Protein AF-A0A078AYP8-F1 (afdb_monomer_lite)

Sequence (650 aa):
MKQANFILLVSTSIYLVSSINSALGNQDVRGWGDVDPYAPDAWDWTTQPNIISPVRSDGLSQNINGWASIVVSAIESHYALKYGKQRQLSVQQLLDCTQVQEESINPWTGYTTILMAGGIADSKSYPATESKSKCYYNLSIPSVNLQGDGYQWMPQNETKLKSVVYNQGPVVVAMAASKDFFSYTGGIFNTTTCNGVVPTIALLLVGYGEENGVPYWIAQSALGENWGEKGYARILRDQSLCLIDHVPTIPYIILDPELEYPRPYQYMWVAIETEARCIDGSFATIYFSQGYGDGLTKAITFFEGGGWCYGRNQTEVKECLYERSSTDLGSSNNYPQTNYLNRTFFEEPEQDLLFSNWNRFFINYCDGAGHQGYKKDPIVHKDKSLYLRGELNTKAHLDFILSKLPPEIMTDFVLSGCSAGGLASLMWTDYFKDKILTRNPKVKYTAMPDSGFFVDYKSVLTNDNDYKIKMDQLYLISNAETNLPNSNCLNNVKPEDKNTCFFAENAINYIKSDVLVLQSGYDVWQISNILGISCLDSEYGTLIYACNNTQIKQIQDFREYTVKILRDKATKLSNIAVWSPSCPYHCYYVKNTQDLQAVQVPMNSGNNVALAFIKVRAGQRDSYNWQWIDNVQWPQNTACAFYLQECPIS

InterPro domains:
  IPR000668 Peptidase C1A, papain C-terminal [PF00112] (40-250)
  IPR000668 Peptidase C1A, papain C-terminal [SM00645] (39-252)
  IPR004963 Pectinacetylesterase/NOTUM [PF03283] (271-640)
  IPR004963 Pectinacetylesterase/NOTUM [PTHR21562] (267-640)
  IPR038765 Papain-like cysteine peptidase superfamily [SSF54001] (36-251)
  IPR039417 Papain-like cysteine endopeptidase [cd02248] (40-251)

Structure (mmCIF, N/CA/C/O backbone):
data_AF-A0A078AYP8-F1
#
_entry.id   AF-A0A078AYP8-F1
#
loop_
_atom_site.group_PDB
_atom_site.id
_atom_site.type_symbol
_atom_site.label_atom_id
_atom_site.label_alt_id
_atom_site.label_comp_id
_atom_site.label_asym_id
_atom_site.label_entity_id
_atom_site.label_seq_id
_atom_site.pdbx_PDB_ins_code
_atom_site.Cartn_x
_atom_site.Cartn_y
_atom_site.Cartn_z
_atom_site.occupancy
_atom_site.B_iso_or_equiv
_atom_site.auth_seq_id
_atom_site.auth_comp_id
_atom_site.auth_asym_id
_atom_site.auth_atom_id
_atom_site.pdbx_PDB_model_num
ATOM 1 N N . MET A 1 1 ? -9.492 -40.080 8.989 1.00 32.31 1 MET A N 1
ATOM 2 C CA . MET A 1 1 ? -8.556 -40.327 10.115 1.00 32.31 1 MET A CA 1
ATOM 3 C C . MET A 1 1 ? -7.378 -39.344 10.213 1.00 32.31 1 MET A C 1
ATOM 5 O O . MET A 1 1 ? -6.841 -39.228 11.300 1.00 32.31 1 MET A O 1
ATOM 9 N N . LYS A 1 2 ? -6.994 -38.584 9.167 1.00 26.34 2 LYS A N 1
ATOM 10 C CA . LYS A 1 2 ? -5.905 -37.577 9.259 1.00 26.34 2 LYS A CA 1
ATOM 11 C C . LYS A 1 2 ? -6.321 -36.164 9.734 1.00 26.34 2 LYS A C 1
ATOM 13 O O . LYS A 1 2 ? -5.447 -35.406 10.123 1.00 26.34 2 LYS A O 1
ATOM 18 N N . GLN A 1 3 ? -7.617 -35.827 9.774 1.00 26.23 3 GLN A N 1
ATOM 19 C CA . GLN A 1 3 ? -8.116 -34.534 10.296 1.00 26.23 3 GLN A CA 1
ATOM 20 C C . GLN A 1 3 ? -8.283 -34.496 11.828 1.00 26.23 3 GLN A C 1
ATOM 22 O O . GLN A 1 3 ? -8.087 -33.449 12.430 1.00 26.23 3 GLN A O 1
ATOM 27 N N . ALA A 1 4 ? -8.555 -35.632 12.483 1.00 26.38 4 ALA A N 1
ATOM 28 C CA . ALA A 1 4 ? -8.736 -35.681 13.941 1.00 26.38 4 ALA A CA 1
ATOM 29 C C . ALA A 1 4 ? -7.418 -35.498 14.727 1.00 26.38 4 ALA A C 1
ATOM 31 O O . ALA A 1 4 ? -7.423 -34.945 15.822 1.00 26.38 4 ALA A O 1
ATOM 32 N N . ASN A 1 5 ? -6.277 -35.889 14.147 1.00 26.12 5 ASN A N 1
ATOM 33 C CA . ASN A 1 5 ? -4.966 -35.730 14.788 1.00 26.12 5 ASN A CA 1
ATOM 34 C C . ASN A 1 5 ? -4.392 -34.307 14.669 1.00 26.12 5 ASN A C 1
ATOM 36 O O . ASN A 1 5 ? -3.517 -33.955 15.451 1.00 26.12 5 ASN A O 1
ATOM 40 N N . PHE A 1 6 ? -4.882 -33.479 13.737 1.00 28.89 6 PHE A N 1
ATOM 41 C CA . PHE A 1 6 ? -4.438 -32.085 13.600 1.00 28.89 6 PHE A CA 1
ATOM 42 C C . PHE A 1 6 ? -5.090 -31.179 14.660 1.00 28.89 6 PHE A C 1
ATOM 44 O O . PHE A 1 6 ? -4.446 -30.276 15.179 1.00 28.89 6 PHE A O 1
ATOM 51 N N . ILE A 1 7 ? -6.328 -31.486 15.064 1.00 31.36 7 ILE A N 1
ATOM 52 C CA . ILE A 1 7 ? -7.061 -30.758 16.116 1.00 31.36 7 ILE A CA 1
ATOM 53 C C . ILE A 1 7 ? -6.445 -31.016 17.502 1.00 31.36 7 ILE A C 1
ATOM 55 O O . ILE A 1 7 ? -6.303 -30.090 18.299 1.00 31.36 7 ILE A O 1
ATOM 59 N N . LEU A 1 8 ? -5.989 -32.247 17.771 1.00 26.23 8 LEU A N 1
ATOM 60 C CA . LEU A 1 8 ? -5.319 -32.567 19.035 1.00 26.23 8 LEU A CA 1
ATOM 61 C C . LEU A 1 8 ? -3.957 -31.861 19.166 1.00 26.23 8 LEU A C 1
ATOM 63 O O . LEU A 1 8 ? -3.653 -31.332 20.231 1.00 26.23 8 LEU A O 1
ATOM 67 N N . LEU A 1 9 ? -3.176 -31.787 18.080 1.00 27.67 9 LEU A N 1
ATOM 68 C CA . LEU A 1 9 ? -1.857 -31.139 18.072 1.00 27.67 9 LEU A CA 1
ATOM 69 C C . LEU A 1 9 ? -1.940 -29.626 18.339 1.00 27.67 9 LEU A C 1
ATOM 71 O O . LEU A 1 9 ? -1.147 -29.117 19.129 1.00 27.67 9 LEU A O 1
ATOM 75 N N . VAL A 1 10 ? -2.939 -28.928 17.783 1.00 34.06 10 VAL A N 1
ATOM 76 C CA . VAL A 1 10 ? -3.148 -27.484 18.016 1.00 34.06 10 VAL A CA 1
ATOM 77 C C . VAL A 1 10 ? -3.572 -27.203 19.465 1.00 34.06 10 VAL A C 1
ATOM 79 O O . VAL A 1 10 ? -3.072 -26.262 20.076 1.00 34.06 10 VAL A O 1
ATOM 82 N N . SER A 1 11 ? -4.402 -28.063 20.070 1.00 31.20 11 SER A N 1
ATOM 83 C CA . SER A 1 11 ? -4.814 -27.913 21.477 1.00 31.20 11 SER A CA 1
ATOM 84 C C . SER A 1 11 ? -3.660 -28.100 22.476 1.00 31.20 11 SER A C 1
ATOM 86 O O . SER A 1 11 ? -3.572 -27.377 23.468 1.00 31.20 11 SER A O 1
ATOM 88 N N . THR A 1 12 ? -2.714 -29.003 22.192 1.00 28.25 12 THR A N 1
ATOM 89 C CA . THR A 1 12 ? -1.515 -29.203 23.024 1.00 28.25 12 THR A CA 1
ATOM 90 C C . THR A 1 12 ? -0.461 -28.109 22.843 1.00 28.25 12 THR A C 1
ATOM 92 O O . THR A 1 12 ? 0.257 -27.795 23.791 1.00 28.25 12 THR A O 1
ATOM 95 N N . SER A 1 13 ? -0.385 -27.478 21.666 1.00 31.30 13 SER A N 1
ATOM 96 C CA . SER A 1 13 ? 0.517 -26.344 21.424 1.00 31.30 13 SER A CA 1
ATOM 97 C C . SER A 1 13 ? 0.086 -25.078 22.172 1.00 31.30 13 SER A C 1
ATOM 99 O O . SER A 1 13 ? 0.947 -24.325 22.612 1.00 31.30 13 SER A O 1
ATOM 101 N N . ILE A 1 14 ? -1.216 -24.874 22.398 1.00 39.00 14 ILE A N 1
ATOM 102 C CA . ILE A 1 14 ? -1.750 -23.724 23.152 1.00 39.00 14 ILE A CA 1
ATOM 103 C C . ILE A 1 14 ? -1.365 -23.804 24.641 1.00 39.00 14 ILE A C 1
ATOM 105 O O . ILE A 1 14 ? -0.933 -22.803 25.212 1.00 39.00 14 ILE A O 1
ATOM 109 N N . TYR A 1 15 ? -1.407 -25.000 25.241 1.00 30.77 15 TYR A N 1
ATOM 110 C CA . TYR A 1 15 ? -0.916 -25.225 26.610 1.00 30.77 15 TYR A CA 1
ATOM 111 C C . TYR A 1 15 ? 0.609 -25.076 26.733 1.00 30.77 15 TYR A C 1
ATOM 113 O O . TYR A 1 15 ? 1.112 -24.658 27.777 1.00 30.77 15 TYR A O 1
ATOM 121 N N . LEU A 1 16 ? 1.364 -25.385 25.671 1.00 28.83 16 LEU A N 1
ATOM 122 C CA . LEU A 1 16 ? 2.811 -25.171 25.663 1.00 28.83 16 LEU A CA 1
ATOM 123 C C . LEU A 1 16 ? 3.174 -23.688 25.513 1.00 28.83 16 LEU A C 1
ATOM 125 O O . LEU A 1 16 ? 4.051 -23.224 26.234 1.00 28.83 16 LEU A O 1
ATOM 129 N N . VAL A 1 17 ? 2.486 -22.916 24.666 1.00 33.25 17 VAL A N 1
ATOM 130 C CA . VAL A 1 17 ? 2.749 -21.472 24.505 1.00 33.25 17 VAL A CA 1
ATOM 131 C C . VAL A 1 17 ? 2.374 -20.685 25.768 1.00 33.25 17 VAL A C 1
ATOM 133 O O . VAL A 1 17 ? 3.133 -19.805 26.173 1.00 33.25 17 VAL A O 1
ATOM 136 N N . SER A 1 18 ? 1.291 -21.053 26.467 1.00 34.09 18 SER A N 1
ATOM 137 C CA . SER A 1 18 ? 0.962 -20.452 27.771 1.00 34.09 18 SER A CA 1
ATOM 138 C C . SER A 1 18 ? 2.021 -20.766 28.837 1.00 34.09 18 SER A C 1
ATOM 140 O O . SER A 1 18 ? 2.341 -19.911 29.660 1.00 34.09 18 SER A O 1
ATOM 142 N N . SER A 1 19 ? 2.622 -21.963 28.796 1.00 29.19 19 SER A N 1
ATOM 143 C CA . SER A 1 19 ? 3.709 -22.340 29.709 1.00 29.19 19 SER A CA 1
ATOM 144 C C . SER A 1 19 ? 5.060 -21.695 29.355 1.00 29.19 19 SER A C 1
ATOM 146 O O . SER A 1 19 ? 5.810 -21.322 30.256 1.00 29.19 19 SER A O 1
ATOM 148 N N . ILE A 1 20 ? 5.357 -21.468 28.070 1.00 31.02 20 ILE A N 1
ATOM 149 C CA . ILE A 1 20 ? 6.609 -20.836 27.618 1.00 31.02 20 ILE A CA 1
ATOM 150 C C . ILE A 1 20 ? 6.594 -19.323 27.882 1.00 31.02 20 ILE A C 1
ATOM 152 O O . ILE A 1 20 ? 7.597 -18.789 28.351 1.00 31.02 20 ILE A O 1
ATOM 156 N N . ASN A 1 21 ? 5.453 -18.645 27.704 1.00 34.25 21 ASN A N 1
ATOM 157 C CA . ASN A 1 21 ? 5.312 -17.228 28.070 1.00 34.25 21 ASN A CA 1
ATOM 158 C C . ASN A 1 21 ? 5.378 -16.989 29.587 1.00 34.25 21 ASN A C 1
ATOM 160 O O . ASN A 1 21 ? 5.746 -15.902 30.014 1.00 34.25 21 ASN A O 1
ATOM 164 N N . SER A 1 22 ? 5.083 -18.004 30.408 1.00 34.12 22 SER A N 1
ATOM 165 C CA . SER A 1 22 ? 5.306 -17.933 31.860 1.00 34.12 22 SER A CA 1
ATOM 166 C C . SER A 1 22 ? 6.770 -18.173 32.271 1.00 34.12 22 SER A C 1
ATOM 168 O O . SER A 1 22 ? 7.177 -17.765 33.356 1.00 34.12 22 SER A O 1
ATOM 170 N N . ALA A 1 23 ? 7.569 -18.820 31.410 1.00 29.50 23 ALA A N 1
ATOM 171 C CA . ALA A 1 23 ? 8.955 -19.208 31.690 1.00 29.50 23 ALA A CA 1
ATOM 172 C C . ALA A 1 23 ? 10.002 -18.226 31.128 1.00 29.50 23 ALA A C 1
ATOM 174 O O . ALA A 1 23 ? 11.132 -18.184 31.617 1.00 29.50 23 ALA A O 1
ATOM 175 N N . LEU A 1 24 ? 9.642 -17.420 30.128 1.00 28.56 24 LEU A N 1
ATOM 176 C CA . LEU A 1 24 ? 10.468 -16.334 29.606 1.00 28.56 24 LEU A CA 1
ATOM 177 C C . LEU A 1 24 ? 9.939 -15.019 30.174 1.00 28.56 24 LEU A C 1
ATOM 179 O O . LEU A 1 24 ? 8.964 -14.472 29.671 1.00 28.56 24 LEU A O 1
ATOM 183 N N . GLY A 1 25 ? 10.567 -14.541 31.250 1.00 34.44 25 GLY A N 1
ATOM 184 C CA . GLY A 1 25 ? 10.241 -13.269 31.890 1.00 34.44 25 GLY A CA 1
ATOM 185 C C . GLY A 1 25 ? 10.378 -12.093 30.924 1.00 34.44 25 GLY A C 1
ATOM 186 O O . GLY A 1 25 ? 11.434 -11.467 30.849 1.00 34.44 25 GLY A O 1
ATOM 187 N N . ASN A 1 26 ? 9.303 -11.787 30.202 1.00 32.91 26 ASN A N 1
ATOM 188 C CA . ASN A 1 26 ? 9.126 -10.512 29.534 1.00 32.91 26 ASN A CA 1
ATOM 189 C C . ASN A 1 26 ? 8.714 -9.492 30.587 1.00 32.91 26 ASN A C 1
ATOM 191 O O . ASN A 1 26 ? 7.783 -9.708 31.359 1.00 32.91 26 ASN A O 1
ATOM 195 N N . GLN A 1 27 ? 9.463 -8.397 30.634 1.00 30.23 27 GLN A N 1
ATOM 196 C CA . GLN A 1 27 ? 9.233 -7.310 31.564 1.00 30.23 27 GLN A CA 1
ATOM 197 C C . GLN A 1 27 ? 7.821 -6.743 31.388 1.00 30.23 27 GLN A C 1
ATOM 199 O O . GLN A 1 27 ? 7.477 -6.249 30.316 1.00 30.23 27 GLN A O 1
ATOM 204 N N . ASP A 1 28 ? 7.042 -6.798 32.470 1.00 38.78 28 ASP A N 1
ATOM 205 C CA . ASP A 1 28 ? 5.839 -6.002 32.701 1.00 38.78 28 ASP A CA 1
ATOM 206 C C . ASP A 1 28 ? 6.160 -4.519 32.470 1.00 38.78 28 ASP A C 1
ATOM 208 O O . ASP A 1 28 ? 6.720 -3.825 33.327 1.00 38.78 28 ASP A O 1
ATOM 212 N N . VAL A 1 29 ? 5.826 -4.003 31.289 1.00 32.56 29 VAL A N 1
ATOM 213 C CA . VAL A 1 29 ? 5.880 -2.566 31.025 1.00 32.56 29 VAL A CA 1
ATOM 214 C C . VAL A 1 29 ? 4.631 -1.939 31.660 1.00 32.56 29 VAL A C 1
ATOM 216 O O . VAL A 1 29 ? 3.584 -1.789 31.034 1.00 32.56 29 VAL A O 1
ATOM 219 N N . ARG A 1 30 ? 4.801 -1.552 32.936 1.00 37.91 30 ARG A N 1
ATOM 220 C CA . ARG A 1 30 ? 3.815 -1.073 33.938 1.00 37.91 30 ARG A CA 1
ATOM 221 C C . ARG A 1 30 ? 2.976 -2.212 34.543 1.00 37.91 30 ARG A C 1
ATOM 223 O O . ARG A 1 30 ? 2.758 -3.229 33.909 1.00 37.91 30 ARG A O 1
ATOM 230 N N . GLY A 1 31 ? 2.548 -2.071 35.798 1.00 45.31 31 GLY A N 1
ATOM 231 C CA . GLY A 1 31 ? 1.838 -3.110 36.560 1.00 45.31 31 GLY A CA 1
ATOM 232 C C . GLY A 1 31 ? 0.342 -3.168 36.246 1.00 45.31 31 GLY A C 1
ATOM 233 O O . GLY A 1 31 ? -0.463 -2.599 36.974 1.00 45.31 31 GLY A O 1
ATOM 234 N N . TRP A 1 32 ? -0.037 -3.843 35.157 1.00 52.38 32 TRP A N 1
ATOM 235 C CA . TRP A 1 32 ? -1.445 -4.013 34.743 1.00 52.38 32 TRP A CA 1
ATOM 236 C C . TRP A 1 32 ? -2.113 -5.234 35.401 1.00 52.38 32 TRP A C 1
ATOM 238 O O . TRP A 1 32 ? -3.316 -5.433 35.254 1.00 52.38 32 TRP A O 1
ATOM 248 N N . GLY A 1 33 ? -1.340 -6.058 36.118 1.00 52.47 33 GLY A N 1
ATOM 249 C CA . GLY A 1 33 ? -1.786 -7.324 36.701 1.00 52.47 33 GLY A CA 1
ATOM 250 C C . GLY A 1 33 ? -1.740 -7.391 38.225 1.00 52.47 33 GLY A C 1
ATOM 251 O O . GLY A 1 33 ? -1.912 -8.483 38.770 1.00 52.47 33 GLY A O 1
ATOM 252 N N . ASP A 1 34 ? -1.489 -6.282 38.917 1.00 65.38 34 ASP A N 1
ATOM 253 C CA . ASP A 1 34 ? -1.462 -6.251 40.379 1.00 65.38 34 ASP A CA 1
ATOM 254 C C . ASP A 1 34 ? -2.811 -5.837 40.959 1.00 65.38 34 ASP A C 1
ATOM 256 O O . ASP A 1 34 ? -3.596 -5.120 40.338 1.00 65.38 34 ASP A O 1
ATOM 260 N N . VAL A 1 35 ? -3.093 -6.335 42.164 1.00 74.69 35 VAL A N 1
ATOM 261 C CA . VAL A 1 35 ? -4.285 -5.935 42.911 1.00 74.69 35 VAL A CA 1
ATOM 262 C C . VAL A 1 35 ? -4.126 -4.466 43.276 1.00 74.69 35 VAL A C 1
ATOM 264 O O . VAL A 1 35 ? -3.195 -4.104 43.994 1.00 74.69 35 VAL A O 1
ATOM 267 N N . ASP A 1 36 ? -5.037 -3.634 42.788 1.00 78.12 36 ASP A N 1
ATOM 268 C CA . ASP A 1 36 ? -5.089 -2.223 43.144 1.00 78.12 36 ASP A CA 1
ATOM 269 C C . ASP A 1 36 ? -5.790 -2.060 44.504 1.00 78.12 36 ASP A C 1
ATOM 271 O O . ASP A 1 36 ? -7.003 -2.289 44.589 1.00 78.12 36 ASP A O 1
ATOM 275 N N . PRO A 1 37 ? -5.069 -1.657 45.570 1.00 74.88 37 PRO A N 1
ATOM 276 C CA . PRO A 1 37 ? -5.668 -1.441 46.883 1.00 74.88 37 PRO A CA 1
ATOM 277 C C . PRO A 1 37 ? -6.627 -0.239 46.917 1.00 74.88 37 PRO A C 1
ATOM 279 O O . PRO A 1 37 ? -7.330 -0.064 47.909 1.00 74.88 37 PRO A O 1
ATOM 282 N N . TYR A 1 38 ? -6.655 0.592 45.870 1.00 82.56 38 TYR A N 1
ATOM 283 C CA . TYR A 1 38 ? -7.523 1.763 45.752 1.00 82.56 38 TYR A CA 1
ATOM 284 C C . TYR A 1 38 ? -8.796 1.508 44.936 1.00 82.56 38 TYR A C 1
ATOM 286 O O . TYR A 1 38 ? -9.652 2.393 44.870 1.00 82.56 38 TYR A O 1
ATOM 294 N N . ALA A 1 39 ? -8.958 0.322 44.337 1.00 86.94 39 ALA A N 1
ATOM 295 C CA . ALA A 1 39 ? -10.199 -0.029 43.655 1.00 86.94 39 ALA A CA 1
ATOM 296 C C . ALA A 1 39 ? -11.356 -0.092 44.678 1.00 86.94 39 ALA A C 1
ATOM 298 O O . ALA A 1 39 ? -11.247 -0.823 45.668 1.00 86.94 39 ALA A O 1
ATOM 299 N N . PRO A 1 40 ? -12.473 0.630 44.464 1.00 93.44 40 PRO A N 1
ATOM 300 C CA . PRO A 1 40 ? -13.572 0.688 45.426 1.00 93.44 40 PRO A CA 1
ATOM 301 C C . PRO A 1 40 ? -14.247 -0.678 45.602 1.00 93.44 40 PRO A C 1
ATOM 303 O O . PRO A 1 40 ? -14.052 -1.597 44.801 1.00 93.44 40 PRO A O 1
ATOM 306 N N . ASP A 1 41 ? -15.076 -0.822 46.637 1.00 91.31 41 ASP A N 1
ATOM 307 C CA . ASP A 1 41 ? -15.835 -2.056 46.898 1.00 91.31 41 ASP A CA 1
ATOM 308 C C . ASP A 1 41 ? -16.924 -2.319 45.851 1.00 91.31 41 ASP A C 1
ATOM 310 O O . ASP A 1 41 ? -17.199 -3.472 45.520 1.00 91.31 41 ASP A O 1
ATOM 314 N N . ALA A 1 42 ? -17.469 -1.256 45.256 1.00 96.12 42 ALA A N 1
ATOM 315 C CA . ALA A 1 42 ? -18.393 -1.320 44.133 1.00 96.12 42 ALA A CA 1
ATOM 316 C C . ALA A 1 42 ? -18.022 -0.286 43.066 1.00 96.12 42 ALA A C 1
ATOM 318 O O . ALA A 1 42 ? -17.606 0.831 43.382 1.00 96.12 42 ALA A O 1
ATOM 319 N N . TRP A 1 43 ? -18.198 -0.659 41.804 1.00 97.38 43 TRP A N 1
ATOM 320 C CA . TRP A 1 43 ? -18.008 0.215 40.654 1.00 97.38 43 TRP A CA 1
ATOM 321 C C . TRP A 1 43 ? -18.974 -0.175 39.542 1.00 97.38 43 TRP A C 1
ATOM 323 O O . TRP A 1 43 ? -19.174 -1.360 39.289 1.00 97.38 43 TRP A O 1
ATOM 333 N N . ASP A 1 44 ? -19.553 0.812 38.864 1.00 97.31 44 ASP A N 1
ATOM 334 C CA . ASP A 1 44 ? -20.512 0.583 37.786 1.00 97.31 44 ASP A CA 1
ATOM 335 C C . ASP A 1 44 ? -20.319 1.612 36.668 1.00 97.31 44 ASP A C 1
ATOM 337 O O . ASP A 1 44 ? -20.703 2.780 36.795 1.00 97.31 44 ASP A O 1
ATOM 341 N N . TRP A 1 45 ? -19.742 1.172 35.547 1.00 96.81 45 TRP A N 1
ATOM 342 C CA . TRP A 1 45 ? -19.532 2.013 34.370 1.00 96.81 45 TRP A CA 1
ATOM 343 C C . TRP A 1 45 ? -20.837 2.480 33.722 1.00 96.81 45 TRP A C 1
ATOM 345 O O . TRP A 1 45 ? -20.821 3.491 33.024 1.00 96.81 45 TRP A O 1
ATOM 355 N N . THR A 1 46 ? -21.970 1.812 33.962 1.00 94.56 46 THR A N 1
ATOM 356 C CA . THR A 1 46 ? -23.272 2.237 33.419 1.00 94.56 46 THR A CA 1
ATOM 357 C C . THR A 1 46 ? -23.768 3.541 34.050 1.00 94.56 46 THR A C 1
ATOM 359 O O . THR A 1 46 ? -24.574 4.253 33.452 1.00 94.56 46 THR A O 1
ATOM 362 N N . THR A 1 47 ? -23.243 3.900 35.228 1.00 94.62 47 THR A N 1
ATOM 363 C CA . THR A 1 47 ? -23.521 5.186 35.889 1.00 94.62 47 THR A CA 1
ATOM 364 C C . THR A 1 47 ? -22.724 6.346 35.294 1.00 94.62 47 THR A C 1
ATOM 366 O O . THR A 1 47 ? -23.069 7.508 35.517 1.00 94.62 47 THR A O 1
ATOM 369 N N . GLN A 1 48 ? -21.670 6.048 34.528 1.00 91.88 48 GLN A N 1
ATOM 370 C CA . GLN A 1 48 ? -20.841 7.056 33.885 1.00 91.88 48 GLN A CA 1
ATOM 371 C C . GLN A 1 48 ? -21.462 7.462 32.543 1.00 91.88 48 GLN A C 1
ATOM 373 O O . GLN A 1 48 ? -21.766 6.603 31.708 1.00 91.88 48 GLN A O 1
ATOM 378 N N . PRO A 1 49 ? -21.659 8.767 32.294 1.00 88.44 49 PRO A N 1
ATOM 379 C CA . PRO A 1 49 ? -22.306 9.220 31.075 1.00 88.44 49 PRO A CA 1
ATOM 380 C C . PRO A 1 49 ? -21.456 8.881 29.847 1.00 88.44 49 PRO A C 1
ATOM 382 O O . PRO A 1 49 ? -20.263 9.169 29.805 1.00 88.44 49 PRO A O 1
ATOM 385 N N . ASN A 1 50 ? -22.105 8.337 28.817 1.00 87.44 50 ASN A N 1
ATOM 386 C CA . ASN A 1 50 ? -21.533 8.082 27.490 1.00 87.44 50 ASN A CA 1
ATOM 387 C C . ASN A 1 50 ? -20.365 7.076 27.435 1.00 87.44 50 ASN A C 1
ATOM 389 O O . ASN A 1 50 ? -19.664 7.054 26.426 1.00 87.44 50 ASN A O 1
ATOM 393 N N . ILE A 1 51 ? -20.157 6.249 28.469 1.00 93.75 51 ILE A N 1
ATOM 394 C CA . ILE A 1 51 ? -19.143 5.179 28.444 1.00 93.75 51 ILE A CA 1
ATOM 395 C C . ILE A 1 51 ? -19.734 3.883 27.893 1.00 93.75 51 ILE A C 1
ATOM 397 O O . ILE A 1 51 ? -19.286 3.390 26.865 1.00 93.75 51 ILE A O 1
ATOM 401 N N . ILE A 1 52 ? -20.762 3.338 28.545 1.00 94.06 52 ILE A N 1
ATOM 402 C CA . ILE A 1 52 ? -21.374 2.076 28.117 1.00 94.06 52 ILE A CA 1
ATOM 403 C C . ILE A 1 52 ? -22.376 2.331 26.992 1.00 94.06 52 ILE A C 1
ATOM 405 O O . ILE A 1 52 ? -23.294 3.145 27.117 1.00 94.06 52 ILE A O 1
ATOM 409 N N . SER A 1 53 ? -22.206 1.619 25.880 1.00 87.75 53 SER A N 1
ATOM 410 C CA . SER A 1 53 ? -23.171 1.625 24.782 1.00 87.75 53 SER A CA 1
ATOM 411 C C . SER A 1 53 ? -24.507 1.001 25.184 1.00 87.75 53 SER A C 1
ATOM 413 O O . SER A 1 53 ? -24.524 0.080 26.007 1.00 87.75 53 SER A O 1
ATOM 415 N N . PRO A 1 54 ? -25.628 1.451 24.583 1.00 87.19 54 PRO A N 1
ATOM 416 C CA . PRO A 1 54 ? -26.931 0.836 24.804 1.00 87.19 54 PRO A CA 1
ATOM 417 C C . PRO A 1 54 ? -26.885 -0.682 24.626 1.00 87.19 54 PRO A C 1
ATOM 419 O O . PRO A 1 54 ? -26.159 -1.195 23.767 1.00 87.19 54 PRO A O 1
ATOM 422 N N . VAL A 1 55 ? -27.677 -1.394 25.428 1.00 85.31 55 VAL A N 1
ATOM 423 C CA . VAL A 1 55 ? -27.795 -2.848 25.312 1.00 85.31 55 VAL A CA 1
ATOM 424 C C . VAL A 1 55 ? -28.311 -3.179 23.920 1.00 85.31 55 VAL A C 1
ATOM 426 O O . VAL A 1 55 ? -29.342 -2.686 23.466 1.00 85.31 55 VAL A O 1
ATOM 429 N N . ARG A 1 56 ? -27.577 -4.045 23.231 1.00 76.75 56 ARG A N 1
ATOM 430 C CA . ARG A 1 56 ? -27.948 -4.514 21.903 1.00 76.75 56 ARG A CA 1
ATOM 431 C C . ARG A 1 56 ? -28.876 -5.715 22.038 1.00 76.75 56 ARG A C 1
ATOM 433 O O . ARG A 1 56 ? -28.554 -6.670 22.736 1.00 76.75 56 ARG A O 1
ATOM 440 N N . SER A 1 57 ? -30.013 -5.667 21.349 1.00 62.97 57 SER A N 1
ATOM 441 C CA . SER A 1 57 ? -30.788 -6.856 20.990 1.00 62.97 57 SER A CA 1
ATOM 442 C C . SER A 1 57 ? -30.746 -6.966 19.475 1.00 62.97 57 SER A C 1
ATOM 444 O O . SER A 1 57 ? -31.607 -6.432 18.778 1.00 62.97 57 SER A O 1
ATOM 446 N N . ASP A 1 58 ? -29.695 -7.549 18.922 1.00 53.56 58 ASP A N 1
ATOM 447 C CA . ASP A 1 58 ? -29.519 -7.491 17.476 1.00 53.56 58 ASP A CA 1
ATOM 448 C C . ASP A 1 58 ? -30.555 -8.336 16.718 1.00 53.56 58 ASP A C 1
ATOM 450 O O . ASP A 1 58 ? -30.739 -8.126 15.528 1.00 53.56 58 ASP A O 1
ATOM 454 N N . GLY A 1 59 ? -31.313 -9.231 17.370 1.00 48.53 59 GLY A N 1
ATOM 455 C CA . GLY A 1 59 ? -32.367 -10.016 16.700 1.00 48.53 59 GLY A CA 1
ATOM 456 C C . GLY A 1 59 ? -31.834 -10.917 15.575 1.00 48.53 59 GLY A C 1
ATOM 457 O O . GLY A 1 59 ? -32.599 -11.616 14.911 1.00 48.53 59 GLY A O 1
ATOM 458 N N . LEU A 1 60 ? -30.514 -10.924 15.379 1.00 53.41 60 LEU A N 1
ATOM 459 C CA . LEU A 1 60 ? -29.800 -11.707 14.399 1.00 53.41 60 LEU A CA 1
ATOM 460 C C . LEU A 1 60 ? -29.655 -13.107 14.974 1.00 53.41 60 LEU A C 1
ATOM 462 O O . LEU A 1 60 ? -28.924 -13.342 15.936 1.00 53.41 60 LEU A O 1
ATOM 466 N N . SER A 1 61 ? -30.313 -14.065 14.330 1.00 53.62 61 SER A N 1
ATOM 467 C CA . SER A 1 61 ? -30.162 -15.497 14.614 1.00 53.62 61 SER A CA 1
ATOM 468 C C . SER A 1 61 ? -28.699 -15.976 14.594 1.00 53.62 61 SER A C 1
ATOM 470 O O . SER A 1 61 ? -28.394 -17.042 15.121 1.00 53.62 61 SER A O 1
ATOM 472 N N . GLN A 1 62 ? -27.791 -15.177 14.022 1.00 55.19 62 GLN A N 1
ATOM 473 C CA . GLN A 1 62 ? -26.372 -15.468 13.816 1.00 55.19 62 GLN A CA 1
ATOM 474 C C . GLN A 1 62 ? -25.446 -15.015 14.964 1.00 55.19 62 GLN A C 1
ATOM 476 O O . GLN A 1 62 ? -24.262 -15.338 14.932 1.00 55.19 62 GLN A O 1
ATOM 481 N N . ASN A 1 63 ? -25.952 -14.293 15.974 1.00 67.25 63 ASN A N 1
ATOM 482 C CA . ASN A 1 63 ? -25.154 -13.766 17.097 1.00 67.25 63 ASN A CA 1
ATOM 483 C C . ASN A 1 63 ? -25.847 -13.967 18.462 1.00 67.25 63 ASN A C 1
ATOM 485 O O . ASN A 1 63 ? -25.620 -13.227 19.414 1.00 67.25 63 ASN A O 1
ATOM 489 N N . ILE A 1 64 ? -26.688 -15.001 18.582 1.00 64.56 64 ILE A N 1
ATOM 490 C CA . ILE A 1 64 ? -27.465 -15.322 19.802 1.00 64.56 64 ILE A CA 1
ATOM 491 C C . ILE A 1 64 ? -26.573 -15.471 21.050 1.00 64.56 64 ILE A C 1
ATOM 493 O O . ILE A 1 64 ? -27.012 -15.258 22.177 1.00 64.56 64 ILE A O 1
ATOM 497 N N . ASN A 1 65 ? -25.311 -15.833 20.850 1.00 77.50 65 ASN A N 1
ATOM 498 C CA . ASN A 1 65 ? -24.320 -16.029 21.898 1.00 77.50 65 ASN A CA 1
ATOM 499 C C . ASN A 1 65 ? -23.444 -14.783 22.183 1.00 77.50 65 ASN A C 1
ATOM 501 O O . ASN A 1 65 ? -22.578 -14.828 23.056 1.00 77.50 65 ASN A O 1
ATOM 505 N N . GLY A 1 66 ? -23.681 -13.672 21.478 1.00 83.19 66 GLY A N 1
ATOM 506 C CA . GLY A 1 66 ? -23.198 -12.331 21.803 1.00 83.19 66 GLY A CA 1
ATOM 507 C C . GLY A 1 66 ? -21.753 -11.993 21.444 1.00 83.19 66 GLY A C 1
ATOM 508 O O . GLY A 1 66 ? -21.335 -10.872 21.728 1.00 83.19 66 GLY A O 1
ATOM 509 N N . TRP A 1 67 ? -20.985 -12.896 20.826 1.00 85.25 67 TRP A N 1
ATOM 510 C CA . TRP A 1 67 ? -19.541 -12.702 20.621 1.00 85.25 67 TRP A CA 1
ATOM 511 C C . TRP A 1 67 ? -19.206 -11.398 19.877 1.00 85.25 67 TRP A C 1
ATOM 513 O O . TRP A 1 67 ? -18.317 -10.665 20.307 1.00 85.25 67 TRP A O 1
ATOM 523 N N . ALA A 1 68 ? -19.945 -11.061 18.814 1.00 87.75 68 ALA A N 1
ATOM 524 C CA . ALA A 1 68 ? -19.676 -9.863 18.021 1.00 87.75 68 ALA A CA 1
ATOM 525 C C . ALA A 1 68 ? -20.141 -8.597 18.754 1.00 87.75 68 ALA A C 1
ATOM 527 O O . ALA A 1 68 ? -19.399 -7.624 18.864 1.00 87.75 68 ALA A O 1
ATOM 528 N N . SER A 1 69 ? -21.356 -8.629 19.309 1.00 88.75 69 SER A N 1
ATOM 529 C CA . SER A 1 69 ? -21.956 -7.493 20.025 1.00 88.75 69 SER A CA 1
ATOM 530 C C . SER A 1 69 ? -21.123 -7.076 21.233 1.00 88.75 69 SER A C 1
ATOM 532 O O . SER A 1 69 ? -20.916 -5.885 21.443 1.00 88.75 69 SER A O 1
ATOM 534 N N . ILE A 1 70 ? -20.612 -8.042 21.998 1.00 92.38 70 ILE A N 1
ATOM 535 C CA . ILE A 1 70 ? -19.799 -7.785 23.188 1.00 92.38 70 ILE A CA 1
ATOM 536 C C . ILE A 1 70 ? -18.424 -7.221 22.824 1.00 92.38 70 ILE A C 1
ATOM 538 O O . ILE A 1 70 ? -17.997 -6.243 23.437 1.00 92.38 70 ILE A O 1
ATOM 542 N N . VAL A 1 71 ? -17.764 -7.764 21.794 1.00 92.50 71 VAL A N 1
ATOM 543 C CA . VAL A 1 71 ? -16.502 -7.206 21.274 1.00 92.50 71 VAL A CA 1
ATOM 544 C C . VAL A 1 71 ? -16.700 -5.757 20.827 1.00 92.50 71 VAL A C 1
ATOM 546 O O . VAL A 1 71 ? -15.920 -4.882 21.201 1.00 92.50 71 VAL A O 1
ATOM 549 N N . VAL A 1 72 ? -17.775 -5.477 20.086 1.00 93.31 72 VAL A N 1
ATOM 550 C CA . VAL A 1 72 ? -18.096 -4.119 19.632 1.00 93.31 72 VAL A CA 1
ATOM 551 C C . VAL A 1 72 ? -18.407 -3.185 20.805 1.00 93.31 72 VAL A C 1
ATOM 553 O O . VAL A 1 72 ? -17.857 -2.087 20.854 1.00 93.31 72 VAL A O 1
ATOM 556 N N . SER A 1 73 ? -19.215 -3.613 21.782 1.00 93.62 73 SER A N 1
ATOM 557 C CA . SER A 1 73 ? -19.503 -2.824 22.991 1.00 93.62 73 SER A CA 1
ATOM 558 C C . SER A 1 73 ? -18.235 -2.495 23.785 1.00 93.62 73 SER A C 1
ATOM 560 O O . SER A 1 73 ? -18.103 -1.380 24.295 1.00 93.62 73 SER A O 1
ATOM 562 N N . ALA A 1 74 ? -17.285 -3.431 23.870 1.00 95.12 74 ALA A N 1
ATOM 563 C CA . ALA A 1 74 ? -15.999 -3.188 24.515 1.00 95.12 74 ALA A CA 1
ATOM 564 C C . ALA A 1 74 ? -15.203 -2.105 23.780 1.00 95.12 74 ALA A C 1
ATOM 566 O O . ALA A 1 74 ? -14.726 -1.165 24.411 1.00 95.12 74 ALA A O 1
ATOM 567 N N . ILE A 1 75 ? -15.107 -2.193 22.449 1.00 95.44 75 ILE A N 1
ATOM 568 C CA . ILE A 1 75 ? -14.399 -1.195 21.634 1.00 95.44 75 ILE A CA 1
ATOM 569 C C . ILE A 1 75 ? -15.036 0.181 21.801 1.00 95.44 75 ILE A C 1
ATOM 571 O O . ILE A 1 75 ? -14.326 1.153 22.011 1.00 95.44 75 ILE A O 1
ATOM 575 N N . GLU A 1 76 ? -16.360 0.290 21.766 1.00 95.25 76 GLU A N 1
ATOM 576 C CA . GLU A 1 76 ? -17.037 1.578 21.952 1.00 95.25 76 GLU A CA 1
ATOM 577 C C . GLU A 1 76 ? -16.809 2.172 23.337 1.00 95.25 76 GLU A C 1
ATOM 579 O O . GLU A 1 76 ? -16.573 3.374 23.449 1.00 95.25 76 GLU A O 1
ATOM 584 N N . SER A 1 77 ? -16.838 1.333 24.376 1.00 95.94 77 SER A N 1
ATOM 585 C CA . SER A 1 77 ? -16.628 1.784 25.753 1.00 95.94 77 SER A CA 1
ATOM 586 C C . SER A 1 77 ? -15.208 2.299 25.950 1.00 95.94 77 SER A C 1
ATOM 588 O O . SER A 1 77 ? -14.997 3.394 26.463 1.00 95.94 77 SER A O 1
ATOM 590 N N . HIS A 1 78 ? -14.220 1.543 25.478 1.00 95.69 78 HIS A N 1
ATOM 591 C CA . HIS A 1 78 ? -12.815 1.940 25.542 1.00 95.69 78 HIS A CA 1
ATOM 592 C C . HIS A 1 78 ? -12.506 3.128 24.617 1.00 95.69 78 HIS A C 1
ATOM 594 O O . HIS A 1 78 ? -11.692 3.983 24.962 1.00 95.69 78 HIS A O 1
ATOM 600 N N . TYR A 1 79 ? -13.195 3.247 23.478 1.00 94.62 79 TYR A N 1
ATOM 601 C CA . TYR A 1 79 ? -13.120 4.422 22.611 1.00 94.62 79 TYR A CA 1
ATOM 602 C C . TYR A 1 79 ? -13.643 5.669 23.337 1.00 94.62 79 TYR A C 1
ATOM 604 O O . TYR A 1 79 ? -12.989 6.712 23.321 1.00 94.62 79 TYR A O 1
ATOM 612 N N . ALA A 1 80 ? -14.780 5.556 24.028 1.00 94.75 80 ALA A N 1
ATOM 613 C CA . ALA A 1 80 ? -15.338 6.638 24.830 1.00 94.75 80 ALA A CA 1
ATOM 614 C C . ALA A 1 80 ? -14.426 7.025 26.004 1.00 94.75 80 ALA A C 1
ATOM 616 O O . ALA A 1 80 ? -14.245 8.216 26.251 1.00 94.75 80 ALA A O 1
ATOM 617 N N . LEU A 1 81 ? -13.799 6.052 26.673 1.00 93.94 81 LEU A N 1
ATOM 618 C CA . LEU A 1 81 ? -12.819 6.304 27.736 1.00 93.94 81 LEU A CA 1
ATOM 619 C C . LEU A 1 81 ? -11.585 7.052 27.220 1.00 93.94 81 LEU A C 1
ATOM 621 O O . LEU A 1 81 ? -11.139 8.005 27.856 1.00 93.94 81 LEU A O 1
ATOM 625 N N . LYS A 1 82 ? -11.049 6.656 26.058 1.00 92.12 82 LYS A N 1
ATOM 626 C CA . LYS A 1 82 ? -9.852 7.281 25.476 1.00 92.12 82 LYS A CA 1
ATOM 627 C C . LYS A 1 82 ? -10.131 8.679 24.915 1.00 92.12 82 LYS A C 1
ATOM 629 O O . LYS A 1 82 ? -9.330 9.587 25.118 1.00 92.12 82 LYS A O 1
ATOM 634 N N . TYR A 1 83 ? -11.242 8.853 24.198 1.00 91.25 83 TYR A N 1
ATOM 635 C CA . TYR A 1 83 ? -11.504 10.057 23.397 1.00 91.25 83 TYR A CA 1
ATOM 636 C C . TYR A 1 83 ? -12.596 10.973 23.954 1.00 91.25 83 TYR A C 1
ATOM 638 O O . TYR A 1 83 ? -12.855 12.031 23.380 1.00 91.25 83 TYR A O 1
ATOM 646 N N . GLY A 1 84 ? -13.273 10.581 25.034 1.00 91.62 84 GLY A N 1
ATOM 647 C CA . GLY A 1 84 ? -14.370 11.350 25.625 1.00 91.62 84 GLY A CA 1
ATOM 648 C C . GLY A 1 84 ? -15.598 11.490 24.717 1.00 91.62 84 GLY A C 1
ATOM 649 O O . GLY A 1 84 ? -16.437 12.359 24.954 1.00 91.62 84 GLY A O 1
ATOM 650 N N . LYS A 1 85 ? -15.710 10.674 23.659 1.00 90.19 85 LYS A N 1
ATOM 651 C CA . LYS A 1 85 ? -16.831 10.694 22.710 1.00 90.19 85 LYS A CA 1
ATOM 652 C C . LYS A 1 85 ? -17.264 9.272 22.365 1.00 90.19 85 LYS A C 1
ATOM 654 O O . LYS A 1 85 ? -16.426 8.407 22.138 1.00 90.19 85 LYS A O 1
ATOM 659 N N . GLN A 1 86 ? -18.569 9.038 22.302 1.00 89.38 86 GLN A N 1
ATOM 660 C CA . GLN A 1 86 ? -19.124 7.726 21.975 1.00 89.38 86 GLN A CA 1
ATOM 661 C C . GLN A 1 86 ? -19.257 7.551 20.458 1.00 89.38 86 GLN A C 1
ATOM 663 O O . GLN A 1 86 ? -19.567 8.502 19.735 1.00 89.38 86 GLN A O 1
ATOM 668 N N . ARG A 1 87 ? -19.071 6.320 19.977 1.00 89.44 87 ARG A N 1
ATOM 669 C CA . ARG A 1 87 ? -19.427 5.904 18.614 1.00 89.44 87 ARG A CA 1
ATOM 670 C C . ARG A 1 87 ? -20.334 4.695 18.657 1.00 89.44 87 ARG A C 1
ATOM 672 O O . ARG A 1 87 ? -20.290 3.923 19.605 1.00 89.44 87 ARG A O 1
ATOM 679 N N . GLN A 1 88 ? -21.146 4.561 17.615 1.00 91.25 88 GLN A N 1
ATOM 680 C CA . GLN A 1 88 ? -22.009 3.408 17.421 1.00 91.25 88 GLN A CA 1
ATOM 681 C C . GLN A 1 88 ? -21.517 2.632 16.201 1.00 91.25 88 GLN A C 1
ATOM 683 O O . GLN A 1 88 ? -21.828 2.994 15.066 1.00 91.25 88 GLN A O 1
ATOM 688 N N . LEU A 1 89 ? -20.744 1.584 16.444 1.00 92.88 89 LEU A N 1
ATOM 689 C CA . LEU A 1 89 ? -20.041 0.749 15.478 1.00 92.88 89 LEU A CA 1
ATOM 690 C C . LEU A 1 89 ? -20.929 -0.389 14.947 1.00 92.88 89 LEU A C 1
ATOM 692 O O . LEU A 1 89 ? -21.923 -0.787 15.566 1.00 92.88 89 LEU A O 1
ATOM 696 N N . SER A 1 90 ? -20.585 -0.894 13.762 1.00 91.00 90 SER A N 1
ATOM 697 C CA . SER A 1 90 ? -21.372 -1.891 13.035 1.00 91.00 90 SER A CA 1
ATOM 698 C C . SER A 1 90 ? -21.042 -3.327 13.437 1.00 91.00 90 SER A C 1
ATOM 700 O O . SER A 1 90 ? -20.084 -3.928 12.953 1.00 91.00 90 SER A O 1
ATOM 702 N N . VAL A 1 91 ? -21.914 -3.928 14.249 1.00 89.56 91 VAL A N 1
ATOM 703 C CA . VAL A 1 91 ? -21.886 -5.378 14.512 1.00 89.56 91 VAL A CA 1
ATOM 704 C C . VAL A 1 91 ? -22.042 -6.176 13.211 1.00 89.56 91 VAL A C 1
ATOM 706 O O . VAL A 1 91 ? -21.381 -7.195 13.035 1.00 89.56 91 VAL A O 1
ATOM 709 N N . GLN A 1 92 ? -22.853 -5.689 12.266 1.00 87.69 92 GLN A N 1
ATOM 710 C CA . GLN A 1 92 ? -23.085 -6.372 10.993 1.00 87.69 92 GLN A CA 1
ATOM 711 C C . GLN A 1 92 ? -21.810 -6.513 10.165 1.00 87.69 92 GLN A C 1
ATOM 713 O O . GLN A 1 92 ? -21.558 -7.585 9.625 1.00 87.69 92 GLN A O 1
ATOM 718 N N . GLN A 1 93 ? -20.978 -5.471 10.101 1.00 88.12 93 GLN A N 1
ATOM 719 C CA . GLN A 1 93 ? -19.708 -5.563 9.385 1.00 88.12 93 GLN A CA 1
ATOM 720 C C . GLN A 1 93 ? -18.812 -6.648 9.987 1.00 88.12 93 GLN A C 1
ATOM 722 O O . GLN A 1 93 ? -18.193 -7.409 9.245 1.00 88.12 93 GLN A O 1
ATOM 727 N N . LEU A 1 94 ? -18.755 -6.744 11.320 1.00 88.25 94 LEU A N 1
ATOM 728 C CA . LEU A 1 94 ? -17.975 -7.780 11.990 1.00 88.25 94 LEU A CA 1
ATOM 729 C C . LEU A 1 94 ? -18.479 -9.181 11.608 1.00 88.25 94 LEU A C 1
ATOM 731 O O . LEU A 1 94 ? -17.685 -10.025 11.198 1.00 88.25 94 LEU A O 1
ATOM 735 N N . LEU A 1 95 ? -19.796 -9.401 11.641 1.00 85.62 95 LEU A N 1
ATOM 736 C CA . LEU A 1 95 ? -20.417 -10.669 11.235 1.00 85.62 95 LEU A CA 1
ATOM 737 C C . LEU A 1 95 ? -20.142 -11.022 9.763 1.00 85.62 95 LEU A C 1
ATOM 739 O O . LEU A 1 95 ? -19.834 -12.176 9.438 1.00 85.62 95 LEU A O 1
ATOM 743 N N . ASP A 1 96 ? -20.232 -10.031 8.877 1.00 85.12 96 ASP A N 1
ATOM 744 C CA . ASP A 1 96 ? -20.035 -10.200 7.438 1.00 85.12 96 ASP A CA 1
ATOM 745 C C . ASP A 1 96 ? -18.575 -10.501 7.092 1.00 85.12 96 ASP A C 1
ATOM 747 O O . ASP A 1 96 ? -18.306 -11.320 6.208 1.00 85.12 96 ASP A O 1
ATOM 751 N N . CYS A 1 97 ? -17.632 -9.889 7.812 1.00 82.38 97 CYS A N 1
ATOM 752 C CA . CYS A 1 97 ? -16.198 -9.984 7.547 1.00 82.38 97 CYS A CA 1
ATOM 753 C C . CYS A 1 97 ? -15.478 -11.128 8.268 1.00 82.38 97 CYS A C 1
ATOM 755 O O . CYS A 1 97 ? -14.385 -11.508 7.846 1.00 82.38 97 CYS A O 1
ATOM 757 N N . THR A 1 98 ? -16.080 -11.754 9.279 1.00 82.94 98 THR A N 1
ATOM 758 C CA . THR A 1 98 ? -15.505 -12.959 9.891 1.00 82.94 98 THR A CA 1
ATOM 759 C C . THR A 1 98 ? -15.621 -14.152 8.942 1.00 82.94 98 THR A C 1
ATOM 761 O O . THR A 1 98 ? -16.718 -14.561 8.570 1.00 82.94 98 THR A O 1
ATOM 764 N N . GLN A 1 99 ? -14.497 -14.744 8.529 1.00 67.38 99 GLN A N 1
ATOM 765 C CA . GLN A 1 99 ? -14.501 -15.866 7.575 1.00 67.38 99 GLN A CA 1
ATOM 766 C C . GLN A 1 99 ? -14.764 -17.238 8.214 1.00 67.38 99 GLN A C 1
ATOM 768 O O . GLN A 1 99 ? -15.191 -18.161 7.521 1.00 67.38 99 GLN A O 1
ATOM 773 N N . VAL A 1 100 ? -14.543 -17.382 9.521 1.00 60.91 100 VAL A N 1
ATOM 774 C CA . VAL A 1 100 ? -14.713 -18.653 10.235 1.00 60.91 100 VAL A CA 1
ATOM 775 C C . VAL A 1 100 ? -16.166 -18.793 10.699 1.00 60.91 100 VAL A C 1
ATOM 777 O O . VAL A 1 100 ? -16.694 -17.910 11.370 1.00 60.91 100 VAL A O 1
ATOM 780 N N . GLN A 1 101 ? -16.829 -19.899 10.346 1.00 54.25 101 GLN A N 1
ATOM 781 C CA . GLN A 1 101 ? -18.015 -20.348 11.082 1.00 54.25 101 GLN A CA 1
ATOM 782 C C . GLN A 1 101 ? -17.509 -20.963 12.382 1.00 54.25 101 GLN A C 1
ATOM 784 O O . GLN A 1 101 ? -16.978 -22.072 12.361 1.00 54.25 101 GLN A O 1
ATOM 789 N N . GLU A 1 102 ? -17.587 -20.235 13.491 1.00 53.66 102 GLU A N 1
ATOM 790 C CA . GLU A 1 102 ? -17.153 -20.799 14.763 1.00 53.66 102 GLU A CA 1
ATOM 791 C C . GLU A 1 102 ? -18.267 -21.599 15.444 1.00 53.66 102 GLU A C 1
ATOM 793 O O . GLU A 1 102 ? -19.391 -21.126 15.609 1.00 53.66 102 GLU A O 1
ATOM 798 N N . GLU A 1 103 ? -17.917 -22.813 15.876 1.00 49.03 103 GLU A N 1
ATOM 799 C CA . GLU A 1 103 ? -18.690 -23.604 16.841 1.00 49.03 103 GLU A CA 1
ATOM 800 C C . GLU A 1 103 ? -18.428 -23.143 18.297 1.00 49.03 103 GLU A C 1
ATOM 802 O O . GLU A 1 103 ? -19.217 -23.452 19.189 1.00 49.03 103 GLU A O 1
ATOM 807 N N . SER A 1 104 ? -17.347 -22.383 18.544 1.00 58.59 104 SER A N 1
ATOM 808 C CA . SER A 1 104 ? -16.934 -21.820 19.843 1.00 58.59 104 SER A CA 1
ATOM 809 C C . SER A 1 104 ? -17.033 -20.290 19.879 1.00 58.59 104 SER A C 1
ATOM 811 O O . SER A 1 104 ? -16.992 -19.636 18.848 1.00 58.59 104 SER A O 1
ATOM 813 N N . ILE A 1 105 ? -17.148 -19.684 21.063 1.00 65.44 105 ILE A N 1
ATOM 814 C CA . ILE A 1 105 ? -17.154 -18.219 21.207 1.00 65.44 105 ILE A CA 1
ATOM 815 C C . ILE A 1 105 ? -15.758 -17.760 21.581 1.00 65.44 105 ILE A C 1
ATOM 817 O O . ILE A 1 105 ? -15.363 -17.860 22.740 1.00 65.44 105 ILE A O 1
ATOM 821 N N . ASN A 1 106 ? -15.040 -17.232 20.596 1.00 75.00 106 ASN A N 1
ATOM 822 C CA . ASN A 1 106 ? -13.708 -16.678 20.775 1.00 75.00 106 ASN A CA 1
ATOM 823 C C . ASN A 1 106 ? -13.750 -15.161 20.537 1.00 75.00 106 ASN A C 1
ATOM 825 O O . ASN A 1 106 ? -13.662 -14.716 19.392 1.00 75.00 106 ASN A O 1
ATOM 829 N N . PRO A 1 107 ? -13.886 -14.334 21.592 1.00 74.31 107 PRO A N 1
ATOM 830 C CA . PRO A 1 107 ? -13.927 -12.878 21.445 1.00 74.31 107 PRO A CA 1
ATOM 831 C C . PRO A 1 107 ? -12.722 -12.288 20.697 1.00 74.31 107 PRO A C 1
ATOM 833 O O . PRO A 1 107 ? -12.870 -11.319 19.952 1.00 74.31 107 PRO A O 1
ATOM 836 N N . TRP A 1 108 ? -11.542 -12.908 20.816 1.00 79.00 108 TRP A N 1
ATOM 837 C CA . TRP A 1 108 ? -10.348 -12.503 20.070 1.00 79.00 108 TRP A CA 1
ATOM 838 C C . TRP A 1 108 ? -10.506 -12.607 18.556 1.00 79.00 108 TRP A C 1
ATOM 840 O O . TRP A 1 108 ? -9.995 -11.740 17.857 1.00 79.00 108 TRP A O 1
ATOM 850 N N . THR A 1 109 ? -11.297 -13.552 18.039 1.00 80.94 109 THR A N 1
ATOM 851 C CA . THR A 1 109 ? -11.624 -13.614 16.605 1.00 80.94 109 THR A CA 1
ATOM 852 C C . THR A 1 109 ? -12.288 -12.323 16.131 1.00 80.94 109 THR A C 1
ATOM 854 O O . THR A 1 109 ? -12.029 -11.869 15.015 1.00 80.94 109 THR A O 1
AT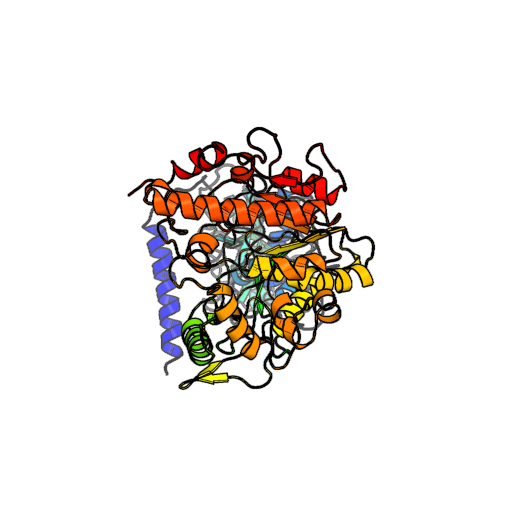OM 857 N N . GLY A 1 110 ? -13.094 -11.683 16.984 1.00 85.81 110 GLY A N 1
ATOM 858 C CA . GLY A 1 110 ? -13.689 -10.385 16.692 1.00 85.81 110 GLY A CA 1
ATOM 859 C C . GLY A 1 110 ? -12.637 -9.283 16.564 1.00 85.81 110 GLY A C 1
ATOM 860 O O . GLY A 1 110 ? -12.600 -8.587 15.550 1.00 85.81 110 GLY A O 1
ATOM 861 N N . TYR A 1 111 ? -11.732 -9.175 17.539 1.00 86.94 111 TYR A N 1
ATOM 862 C CA . TYR A 1 111 ? -10.634 -8.204 17.499 1.00 86.94 111 TYR A CA 1
ATOM 863 C C . TYR A 1 111 ? -9.721 -8.415 16.289 1.00 86.94 111 TYR A C 1
ATOM 865 O O . TYR A 1 111 ? -9.445 -7.465 15.555 1.00 86.94 111 TYR A O 1
ATOM 873 N N . THR A 1 112 ? -9.317 -9.658 16.018 1.00 79.88 112 THR A N 1
ATOM 874 C CA . THR A 1 112 ? -8.464 -9.971 14.870 1.00 79.88 112 THR A CA 1
ATOM 875 C C . THR A 1 112 ? -9.197 -9.738 13.547 1.00 79.88 112 THR A C 1
ATOM 877 O O . THR A 1 112 ? -8.583 -9.257 12.601 1.00 79.88 112 THR A O 1
ATOM 880 N N . THR A 1 113 ? -10.510 -9.997 13.464 1.00 81.75 113 THR A N 1
ATOM 881 C CA . THR A 1 113 ? -11.301 -9.666 12.263 1.00 81.75 113 THR A CA 1
ATOM 882 C C . THR A 1 113 ? -11.309 -8.159 12.015 1.00 81.75 113 THR A C 1
ATOM 884 O O . THR A 1 113 ? -11.104 -7.741 10.881 1.00 81.75 113 THR A O 1
ATOM 887 N N . ILE A 1 114 ? -11.509 -7.335 13.049 1.00 84.25 114 ILE A N 1
ATOM 888 C CA . ILE A 1 114 ? -11.495 -5.867 12.924 1.00 84.25 114 ILE A CA 1
ATOM 889 C C . ILE A 1 114 ? -10.114 -5.378 12.489 1.00 84.25 114 ILE A C 1
ATOM 891 O O . ILE A 1 114 ? -10.020 -4.582 11.557 1.00 84.25 114 ILE A O 1
ATOM 895 N N . LEU A 1 115 ? -9.053 -5.894 13.114 1.00 78.19 115 LEU A N 1
ATOM 896 C CA . LEU A 1 115 ? -7.672 -5.574 12.760 1.00 78.19 115 LEU A CA 1
ATOM 897 C C . LEU A 1 115 ? -7.376 -5.930 11.293 1.00 78.19 115 LEU A C 1
ATOM 899 O O . LEU A 1 115 ? -6.899 -5.087 10.535 1.00 78.19 115 LEU A O 1
ATOM 903 N N . MET A 1 116 ? -7.725 -7.151 10.871 1.00 71.50 116 MET A N 1
ATOM 904 C CA . MET A 1 116 ? -7.553 -7.623 9.492 1.00 71.50 116 MET A CA 1
ATOM 905 C C . MET A 1 116 ? -8.431 -6.861 8.492 1.00 71.50 116 MET A C 1
ATOM 907 O O . MET A 1 116 ? -8.018 -6.644 7.358 1.00 71.50 116 MET A O 1
ATOM 911 N N . ALA A 1 117 ? -9.619 -6.416 8.903 1.00 74.25 117 ALA A N 1
ATOM 912 C CA . ALA A 1 117 ? -10.487 -5.558 8.103 1.00 74.25 117 ALA A CA 1
ATOM 913 C C . ALA A 1 117 ? -10.018 -4.092 8.076 1.00 74.25 117 ALA A C 1
ATOM 915 O O . ALA A 1 117 ? -10.637 -3.277 7.393 1.00 74.25 117 ALA A O 1
ATOM 916 N N . GLY A 1 118 ? -8.934 -3.736 8.784 1.00 74.00 118 GLY A N 1
ATOM 917 C CA . GLY A 1 118 ? -8.407 -2.368 8.917 1.00 74.00 118 GLY A CA 1
ATOM 918 C C . GLY A 1 118 ? -9.358 -1.405 9.616 1.00 74.00 118 GLY A C 1
ATOM 919 O O . GLY A 1 118 ? -9.317 -0.195 9.369 1.00 74.00 118 GLY A O 1
ATOM 920 N N . GLY A 1 119 ? -10.218 -1.955 10.465 1.00 84.06 119 GLY A N 1
ATOM 921 C CA . GLY A 1 119 ? -11.147 -1.238 11.309 1.00 84.06 119 GLY A CA 1
ATOM 922 C C . GLY A 1 119 ? -12.608 -1.625 11.100 1.00 84.06 119 GLY A C 1
ATOM 923 O O . GLY A 1 119 ? -12.991 -2.340 10.173 1.00 84.06 119 GLY A O 1
ATOM 924 N N . ILE A 1 120 ? -13.435 -1.101 11.996 1.00 88.50 120 ILE A N 1
ATOM 925 C CA . ILE A 1 120 ? -14.882 -1.263 12.038 1.00 88.50 120 ILE A CA 1
ATOM 926 C C . ILE A 1 120 ? -15.564 0.091 11.822 1.00 88.50 120 ILE A C 1
ATOM 928 O O . ILE A 1 120 ? -15.239 1.094 12.459 1.00 88.50 120 ILE A O 1
ATOM 932 N N . ALA A 1 121 ? -16.500 0.122 10.885 1.00 89.94 121 ALA A N 1
ATOM 933 C CA . ALA A 1 121 ? -17.265 1.291 10.501 1.00 89.94 121 ALA A CA 1
ATOM 934 C C . ALA A 1 121 ? -18.360 1.604 11.522 1.00 89.94 121 ALA A C 1
ATOM 936 O O . ALA A 1 121 ? -18.820 0.744 12.278 1.00 89.94 121 ALA A O 1
ATOM 937 N N . ASP A 1 122 ? -18.852 2.840 11.474 1.00 89.88 122 ASP A N 1
ATOM 938 C CA . ASP A 1 122 ? -20.076 3.206 12.174 1.00 89.88 122 ASP A CA 1
ATOM 939 C C . ASP A 1 122 ? -21.282 2.430 11.609 1.00 89.88 122 ASP A C 1
ATOM 941 O O . ASP A 1 122 ? -21.425 2.230 10.400 1.00 89.88 122 ASP A O 1
ATOM 945 N N . SER A 1 123 ? -22.210 2.069 12.488 1.00 88.88 123 SER A N 1
ATOM 946 C CA . SER A 1 123 ? -23.489 1.410 12.179 1.00 88.88 123 SER A CA 1
ATOM 947 C C . SER A 1 123 ? -24.330 2.142 11.127 1.00 88.88 123 SER A C 1
ATOM 949 O O . SER A 1 123 ? -25.066 1.509 10.378 1.00 88.88 123 SER A O 1
ATOM 951 N N . LYS A 1 124 ? -24.206 3.471 11.016 1.00 88.81 124 LYS A N 1
ATOM 952 C CA . LYS A 1 124 ? -24.870 4.260 9.962 1.00 88.81 124 LYS A CA 1
ATOM 953 C C . LYS A 1 124 ? -24.283 4.002 8.575 1.00 88.81 124 LYS A C 1
ATOM 955 O O . LYS A 1 124 ? -25.006 4.061 7.586 1.00 88.81 124 LYS A O 1
ATOM 960 N N . SER A 1 125 ? -22.982 3.743 8.515 1.00 86.62 125 SER A N 1
ATOM 961 C CA . SER A 1 125 ? -22.237 3.519 7.277 1.00 86.62 125 SER A CA 1
ATOM 962 C C . SER A 1 125 ? -22.274 2.051 6.845 1.00 86.62 125 SER A C 1
ATOM 964 O O . SER A 1 125 ? -22.127 1.763 5.660 1.00 86.62 125 SER A O 1
ATOM 966 N N . TYR A 1 126 ? -22.511 1.137 7.792 1.00 87.44 126 TYR A N 1
ATOM 967 C CA . TYR A 1 126 ? -22.742 -0.287 7.547 1.00 87.44 126 TYR A CA 1
ATOM 968 C C . TYR A 1 126 ? -23.950 -0.777 8.373 1.00 87.44 126 TYR A C 1
ATOM 970 O O . TYR A 1 126 ? -23.767 -1.304 9.476 1.00 87.44 126 TYR A O 1
ATOM 978 N N . PRO A 1 127 ? -25.190 -0.558 7.895 1.00 87.69 127 PRO A N 1
ATOM 979 C CA . PRO A 1 127 ? -26.406 -0.913 8.629 1.00 87.69 127 PRO A CA 1
ATOM 980 C C . PRO A 1 127 ? -26.582 -2.422 8.823 1.00 87.69 127 PRO A C 1
ATOM 982 O O . PRO A 1 127 ? -26.072 -3.223 8.045 1.00 87.69 127 PRO A O 1
ATOM 985 N N . ALA A 1 128 ? -27.346 -2.801 9.850 1.00 82.31 128 ALA A N 1
ATOM 986 C CA . ALA A 1 128 ? -27.705 -4.194 10.100 1.00 82.31 128 ALA A CA 1
ATOM 987 C C . ALA A 1 128 ? -28.588 -4.776 8.985 1.00 82.31 128 ALA A C 1
ATOM 989 O O . ALA A 1 128 ? -29.449 -4.085 8.436 1.00 82.31 128 ALA A O 1
ATOM 990 N N . THR A 1 129 ? -28.393 -6.060 8.691 1.00 80.69 129 THR A N 1
ATOM 991 C CA . THR A 1 129 ? -29.168 -6.831 7.711 1.00 80.69 129 THR A CA 1
ATOM 992 C C . THR A 1 129 ? -29.698 -8.105 8.358 1.00 80.69 129 THR A C 1
ATOM 994 O O . THR A 1 129 ? -29.121 -8.604 9.313 1.00 80.69 129 THR A O 1
ATOM 997 N N . GLU A 1 130 ? -30.786 -8.682 7.841 1.00 71.06 130 GLU A N 1
ATOM 998 C CA . GLU A 1 130 ? -31.400 -9.885 8.442 1.00 71.06 130 GLU A CA 1
ATOM 999 C C . GLU A 1 130 ? -30.498 -11.136 8.388 1.00 71.06 130 GLU A C 1
ATOM 1001 O O . GLU A 1 130 ? -30.703 -12.102 9.125 1.00 71.06 130 GLU A O 1
ATOM 1006 N N . SER A 1 131 ? -29.486 -11.129 7.519 1.00 72.44 131 SER A N 1
ATOM 1007 C CA . SER A 1 131 ? -28.536 -12.224 7.346 1.00 72.44 131 SER A CA 1
ATOM 1008 C C . SER A 1 131 ? -27.138 -11.719 7.017 1.00 72.44 131 SER A C 1
ATOM 1010 O O . SER A 1 131 ? -26.998 -10.632 6.453 1.00 72.44 131 SER A O 1
ATOM 1012 N N . LYS A 1 132 ? -26.128 -12.559 7.273 1.00 74.12 132 LYS A N 1
ATOM 1013 C CA . LYS A 1 132 ? -24.762 -12.363 6.784 1.00 74.12 132 LYS A CA 1
ATOM 1014 C C . LYS A 1 132 ? -24.729 -12.071 5.287 1.00 74.12 132 LYS A C 1
ATOM 1016 O O . LYS A 1 132 ? -25.270 -12.835 4.484 1.00 74.12 132 LYS A O 1
ATOM 1021 N N . SER A 1 133 ? -24.076 -10.975 4.934 1.00 77.88 133 SER A N 1
ATOM 1022 C CA . SER A 1 133 ? -23.870 -10.526 3.565 1.00 77.88 133 SER A CA 1
ATOM 1023 C C . SER A 1 133 ? -22.397 -10.664 3.154 1.00 77.88 133 SER A C 1
ATOM 1025 O O . SER A 1 133 ? -21.553 -11.147 3.914 1.00 77.88 133 SER A O 1
ATOM 1027 N N . LYS A 1 134 ? -22.068 -10.303 1.908 1.00 80.00 134 LYS A N 1
ATOM 1028 C CA . LYS A 1 134 ? -20.672 -10.270 1.455 1.00 80.00 134 LYS A CA 1
ATOM 1029 C C . LYS A 1 134 ? -19.964 -9.126 2.181 1.00 80.00 134 LYS A C 1
ATOM 1031 O O . LYS A 1 134 ? -20.340 -7.972 1.981 1.00 80.00 134 LYS A O 1
ATOM 1036 N N . CYS A 1 135 ? -18.907 -9.438 2.936 1.00 78.69 135 CYS A N 1
ATOM 1037 C CA . CYS A 1 135 ? -18.035 -8.420 3.524 1.00 78.69 135 CYS A CA 1
ATOM 1038 C C . CYS A 1 135 ? -17.654 -7.381 2.466 1.00 78.69 135 CYS A C 1
ATOM 1040 O O . CYS A 1 135 ? -17.071 -7.700 1.422 1.00 78.69 135 CYS A O 1
ATOM 1042 N N . TYR A 1 136 ? -18.011 -6.133 2.738 1.00 72.19 136 TYR A N 1
ATOM 1043 C CA . TYR A 1 136 ? -17.690 -4.999 1.893 1.00 72.19 136 TYR A CA 1
ATOM 1044 C C . TYR A 1 136 ? -16.923 -3.989 2.732 1.00 72.19 136 TYR A C 1
ATOM 1046 O O . TYR A 1 136 ? -17.298 -3.676 3.855 1.00 72.19 136 TYR A O 1
ATOM 1054 N N . TYR A 1 137 ? -15.828 -3.487 2.176 1.00 68.50 137 TYR A N 1
ATOM 1055 C CA . TYR A 1 137 ? -14.979 -2.512 2.842 1.00 68.50 137 TYR A CA 1
ATOM 1056 C C . TYR A 1 137 ? -14.740 -1.343 1.902 1.00 68.50 137 TYR A C 1
ATOM 1058 O O . TYR A 1 137 ? -14.334 -1.558 0.753 1.00 68.50 137 TYR A O 1
ATOM 1066 N N . ASN A 1 138 ? -14.980 -0.132 2.393 1.00 69.75 138 ASN A N 1
ATOM 1067 C CA . ASN A 1 138 ? -14.830 1.110 1.651 1.00 69.75 138 ASN A CA 1
ATOM 1068 C C . ASN A 1 138 ? -13.893 2.040 2.427 1.00 69.75 138 ASN A C 1
ATOM 1070 O O . ASN A 1 138 ? -14.227 2.459 3.533 1.00 69.75 138 ASN A O 1
ATOM 1074 N N . LEU A 1 139 ? -12.752 2.397 1.827 1.00 70.19 139 LEU A N 1
ATOM 1075 C CA . LEU A 1 139 ? -11.762 3.291 2.444 1.00 70.19 139 LEU A CA 1
ATOM 1076 C C . LEU 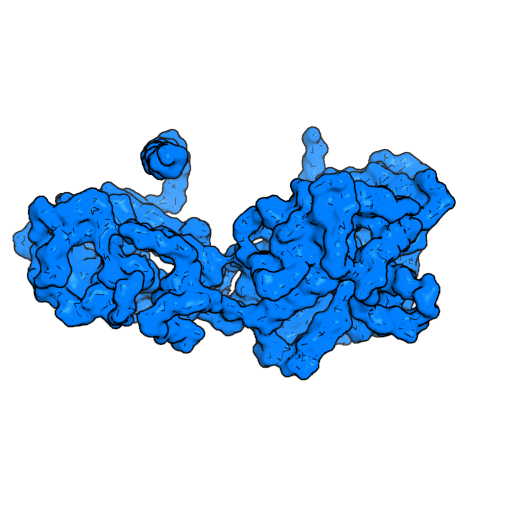A 1 139 ? -12.289 4.718 2.627 1.00 70.19 139 LEU A C 1
ATOM 1078 O O . LEU A 1 139 ? -11.695 5.517 3.342 1.00 70.19 139 LEU A O 1
ATOM 1082 N N . SER A 1 140 ? -13.424 5.038 2.015 1.00 66.75 140 SER A N 1
ATOM 1083 C CA . SER A 1 140 ? -14.136 6.299 2.214 1.00 66.75 140 SER A CA 1
ATOM 1084 C C . SER A 1 140 ? -14.857 6.380 3.557 1.00 66.75 140 SER A C 1
ATOM 1086 O O . SER A 1 140 ? -15.270 7.466 3.952 1.00 66.75 140 SER A O 1
ATOM 1088 N N . ILE A 1 141 ? -15.085 5.244 4.224 1.00 76.19 141 ILE A N 1
ATOM 1089 C CA . ILE A 1 141 ? -15.840 5.176 5.474 1.00 76.19 141 ILE A CA 1
ATOM 1090 C C . ILE A 1 141 ? -14.842 5.180 6.638 1.00 76.19 141 ILE A C 1
ATOM 1092 O O . ILE A 1 141 ? -14.104 4.201 6.804 1.00 76.19 141 ILE A O 1
ATOM 1096 N N . PRO A 1 142 ? -14.798 6.244 7.462 1.00 73.75 142 PRO A N 1
ATOM 1097 C CA . PRO A 1 142 ? -13.978 6.259 8.667 1.00 73.75 142 PRO A CA 1
ATOM 1098 C C . PRO A 1 142 ? -14.304 5.047 9.544 1.00 73.75 142 PRO A C 1
ATOM 1100 O O . PRO A 1 142 ? -15.472 4.772 9.817 1.00 73.75 142 PRO A O 1
ATOM 1103 N N . SER A 1 143 ? -13.270 4.318 9.958 1.00 83.00 143 SER A N 1
ATOM 1104 C CA . SER A 1 143 ? -13.407 3.075 10.717 1.00 83.00 143 SER A CA 1
ATOM 1105 C C . SER A 1 143 ? -12.495 3.090 11.941 1.00 83.00 143 SER A C 1
ATOM 1107 O O . SER A 1 143 ? -11.311 3.393 11.820 1.00 83.00 143 SER A O 1
ATOM 1109 N N . VAL A 1 144 ? -13.037 2.769 13.116 1.00 88.00 144 VAL A N 1
ATOM 1110 C CA . VAL A 1 144 ? -12.246 2.603 14.346 1.00 88.00 144 VAL A CA 1
ATOM 1111 C C . VAL A 1 144 ? -11.349 1.386 14.187 1.00 88.00 144 VAL A C 1
ATOM 1113 O O . VAL A 1 144 ? -11.828 0.335 13.773 1.00 88.00 144 VAL A O 1
ATOM 1116 N N . ASN A 1 145 ? -10.063 1.515 14.500 1.00 85.19 145 ASN A N 1
ATOM 1117 C CA . ASN A 1 145 ? -9.105 0.417 14.362 1.00 85.19 145 ASN A CA 1
ATOM 1118 C C . ASN A 1 145 ? -8.419 0.092 15.696 1.00 85.19 145 ASN A C 1
ATOM 1120 O O . ASN A 1 145 ? -8.615 0.791 16.691 1.00 85.19 145 ASN A O 1
ATOM 1124 N N . LEU A 1 146 ? -7.644 -0.988 15.708 1.00 85.19 146 LEU A N 1
ATOM 1125 C CA . LEU A 1 146 ? -6.909 -1.517 16.856 1.00 85.19 146 LEU A CA 1
ATOM 1126 C C . LEU A 1 146 ? -5.419 -1.640 16.485 1.00 85.19 146 LEU A C 1
ATOM 1128 O O . LEU A 1 146 ? -5.091 -1.664 15.297 1.00 85.19 146 LEU A O 1
ATOM 1132 N N . GLN A 1 147 ? -4.521 -1.733 17.470 1.00 75.94 147 GLN A N 1
ATOM 1133 C CA . GLN A 1 147 ? -3.099 -2.049 17.233 1.00 75.94 147 GLN A CA 1
ATOM 1134 C C . GLN A 1 147 ? -2.693 -3.389 17.861 1.00 75.94 147 GLN A C 1
ATOM 1136 O O . GLN A 1 147 ? -3.496 -4.053 18.518 1.00 75.94 147 GLN A O 1
ATOM 1141 N N . GLY A 1 148 ? -1.428 -3.782 17.666 1.00 74.62 148 GLY A N 1
ATOM 1142 C CA . GLY A 1 148 ? -0.881 -5.051 18.151 1.00 74.62 148 GLY A CA 1
ATOM 1143 C C . GLY A 1 148 ? -1.670 -6.238 17.601 1.00 74.62 148 GLY A C 1
ATOM 1144 O O . GLY A 1 148 ? -2.017 -6.251 16.423 1.00 74.62 148 GLY A O 1
ATOM 1145 N N . ASP A 1 149 ? -2.017 -7.187 18.470 1.00 73.31 149 ASP A N 1
ATOM 1146 C CA . ASP A 1 149 ? -2.878 -8.331 18.127 1.00 73.31 149 ASP A CA 1
ATOM 1147 C C . ASP A 1 149 ? -4.384 -7.973 18.125 1.00 73.31 149 ASP A C 1
ATOM 1149 O O . ASP A 1 149 ? -5.248 -8.828 17.918 1.00 73.31 149 ASP A O 1
ATOM 1153 N N . GLY A 1 150 ? -4.721 -6.700 18.368 1.00 80.50 150 GLY A N 1
ATOM 1154 C CA . GLY A 1 150 ? -6.080 -6.169 18.489 1.00 80.50 150 GLY A CA 1
ATOM 1155 C C . GLY A 1 150 ? -6.662 -6.250 19.903 1.00 80.50 150 GLY A C 1
ATOM 1156 O O . GLY A 1 150 ? -7.636 -5.565 20.215 1.00 80.50 150 GLY A O 1
ATOM 1157 N N . TYR A 1 151 ? -6.066 -7.050 20.785 1.00 89.06 151 TYR A N 1
ATOM 1158 C CA . TYR A 1 151 ? -6.554 -7.275 22.143 1.00 89.06 151 TYR A CA 1
ATOM 1159 C C . TYR A 1 151 ? -5.429 -7.596 23.119 1.00 89.06 151 TYR A C 1
ATOM 1161 O O . TYR A 1 151 ? -4.315 -7.934 22.725 1.00 89.06 151 TYR A O 1
ATOM 1169 N N . GLN A 1 152 ? -5.741 -7.491 24.408 1.00 89.19 152 GLN A N 1
ATOM 1170 C CA . GLN A 1 152 ? -4.839 -7.844 25.494 1.00 89.19 152 GLN A CA 1
ATOM 1171 C C . GLN A 1 152 ? -5.520 -8.837 26.437 1.00 89.19 152 GLN A C 1
ATOM 1173 O O . GLN A 1 152 ? -6.676 -8.648 26.825 1.00 89.19 152 GLN A O 1
ATOM 1178 N N . TRP A 1 153 ? -4.790 -9.887 26.816 1.00 90.25 153 TRP A N 1
ATOM 1179 C CA . TRP A 1 153 ? -5.219 -10.847 27.832 1.00 90.25 153 TRP A CA 1
ATOM 1180 C C . TRP A 1 153 ? -5.136 -10.238 29.224 1.00 90.25 153 TRP A C 1
ATOM 1182 O O . TRP A 1 153 ? -4.101 -9.685 29.597 1.00 90.25 153 TRP A O 1
ATOM 1192 N N . MET A 1 154 ? -6.207 -10.380 29.997 1.00 90.75 154 MET A N 1
ATOM 1193 C CA . MET A 1 154 ? -6.250 -9.965 31.394 1.00 90.75 154 MET A CA 1
ATOM 1194 C C . MET A 1 154 ? -5.941 -11.155 32.320 1.00 90.75 154 MET A C 1
ATOM 1196 O O . MET A 1 154 ? -6.023 -12.311 31.895 1.00 90.75 154 MET A O 1
ATOM 1200 N N . PRO A 1 155 ? -5.575 -10.911 33.590 1.00 88.25 155 PRO A N 1
ATOM 1201 C CA . PRO A 1 155 ? -5.300 -11.989 34.532 1.00 88.25 155 PRO A CA 1
ATOM 1202 C C . PRO A 1 155 ? -6.505 -12.917 34.734 1.00 88.25 155 PRO A C 1
ATOM 1204 O O . PRO A 1 155 ? -7.611 -12.451 35.002 1.00 88.25 155 PRO A O 1
ATOM 1207 N N . GLN A 1 156 ? -6.266 -14.232 34.705 1.00 90.19 156 GLN A N 1
ATOM 1208 C CA . GLN A 1 156 ? -7.243 -15.263 35.085 1.00 90.19 156 GLN A CA 1
ATOM 1209 C C . GLN A 1 156 ? -7.356 -15.362 36.615 1.00 90.19 156 GLN A C 1
ATOM 1211 O O . GLN A 1 156 ? -6.941 -16.336 37.243 1.00 90.19 156 GLN A O 1
ATOM 1216 N N . ASN A 1 157 ? -7.780 -14.266 37.238 1.00 90.25 157 ASN A N 1
ATOM 1217 C CA . ASN A 1 157 ? -7.925 -14.143 38.679 1.00 90.25 157 ASN A CA 1
ATOM 1218 C C . ASN A 1 157 ? -8.931 -13.031 38.981 1.00 90.25 157 ASN A C 1
ATOM 1220 O O . ASN A 1 157 ? -8.649 -11.864 38.714 1.00 90.25 157 ASN A O 1
ATOM 1224 N N . GLU A 1 158 ? -10.077 -13.375 39.565 1.00 92.19 158 GLU A N 1
ATOM 1225 C CA . GLU A 1 158 ? -11.178 -12.426 39.779 1.00 92.19 158 GLU A CA 1
ATOM 1226 C C . GLU A 1 158 ? -10.805 -11.223 40.662 1.00 92.19 158 GLU A C 1
ATOM 1228 O O . GLU A 1 158 ? -11.280 -10.113 40.418 1.00 92.19 158 GLU A O 1
ATOM 1233 N N . THR A 1 159 ? -9.886 -11.388 41.621 1.00 90.44 159 THR A N 1
ATOM 1234 C CA . THR A 1 159 ? -9.394 -10.276 42.450 1.00 90.44 159 THR A CA 1
ATOM 1235 C C . THR A 1 159 ? -8.611 -9.258 41.623 1.00 90.44 159 THR A C 1
ATOM 1237 O O . THR A 1 159 ? -8.832 -8.056 41.752 1.00 90.44 159 THR A O 1
ATOM 1240 N N . LYS A 1 160 ? -7.723 -9.720 40.738 1.00 91.56 160 LYS A N 1
ATOM 1241 C CA . LYS A 1 160 ? -6.982 -8.848 39.811 1.00 91.56 160 LYS A CA 1
ATOM 1242 C C . LYS A 1 160 ? -7.899 -8.280 38.727 1.00 91.56 160 LYS A C 1
ATOM 1244 O O . LYS A 1 160 ? -7.792 -7.109 38.375 1.00 91.56 160 LYS A O 1
ATOM 1249 N N . LEU A 1 161 ? -8.840 -9.086 38.238 1.00 92.44 161 LEU A N 1
ATOM 1250 C CA . LEU A 1 161 ? -9.820 -8.687 37.232 1.00 92.44 161 LEU A CA 1
ATOM 1251 C C . LEU A 1 161 ? -10.706 -7.535 37.728 1.00 92.44 161 LEU A C 1
ATOM 1253 O O . LEU A 1 161 ? -11.022 -6.639 36.952 1.00 92.44 161 LEU A O 1
ATOM 1257 N N . LYS A 1 162 ? -11.034 -7.496 39.029 1.00 94.00 162 LYS A N 1
ATOM 1258 C CA . LYS A 1 162 ? -11.746 -6.371 39.663 1.00 94.00 162 LYS A CA 1
ATOM 1259 C C . LYS A 1 162 ? -10.985 -5.057 39.458 1.00 94.00 162 LYS A C 1
ATOM 1261 O O . LYS A 1 162 ? -11.571 -4.063 39.034 1.00 94.00 162 LYS A O 1
ATOM 1266 N N . SER A 1 163 ? -9.675 -5.065 39.710 1.00 93.50 163 SER A N 1
ATOM 1267 C CA . SER A 1 163 ? -8.807 -3.898 39.509 1.00 93.50 163 SER A CA 1
ATOM 1268 C C . SER A 1 163 ? -8.724 -3.488 38.039 1.00 93.50 163 SER A C 1
ATOM 1270 O O . SER A 1 163 ? -8.739 -2.297 37.741 1.00 93.50 163 SER A O 1
ATOM 1272 N N . VAL A 1 164 ? -8.701 -4.453 37.114 1.00 93.38 164 VAL A N 1
ATOM 1273 C CA . VAL A 1 164 ? -8.753 -4.172 35.671 1.00 93.38 164 VAL A CA 1
ATOM 1274 C C . VAL A 1 164 ? -10.060 -3.477 35.293 1.00 93.38 164 VAL A C 1
ATOM 1276 O O . VAL A 1 164 ? -10.010 -2.432 34.651 1.00 93.38 164 VAL A O 1
ATOM 1279 N N . VAL A 1 165 ? -11.213 -4.012 35.716 1.00 95.81 165 VAL A N 1
ATOM 1280 C CA . VAL A 1 165 ? -12.529 -3.427 35.400 1.00 95.81 165 VAL A CA 1
ATOM 1281 C C . VAL A 1 165 ? -12.595 -1.969 35.853 1.00 95.81 165 VAL A C 1
ATOM 1283 O O . VAL A 1 165 ? -13.106 -1.127 35.121 1.00 95.81 165 VAL A O 1
ATOM 1286 N N . TYR A 1 166 ? -12.054 -1.649 37.030 1.00 94.75 166 TYR A N 1
ATOM 1287 C CA . TYR A 1 166 ? -12.023 -0.280 37.543 1.00 94.75 166 TYR A CA 1
ATOM 1288 C C . TYR A 1 166 ? -11.043 0.633 36.788 1.00 94.75 166 TYR A C 1
ATOM 1290 O O . TYR A 1 166 ? -11.419 1.726 36.378 1.00 94.75 166 TYR A O 1
ATOM 1298 N N . ASN A 1 167 ? -9.798 0.194 36.583 1.00 91.31 167 ASN A N 1
ATOM 1299 C CA . ASN A 1 167 ? -8.732 1.065 36.078 1.00 91.31 167 ASN A CA 1
ATOM 1300 C C . ASN A 1 167 ? -8.685 1.184 34.555 1.00 91.31 167 ASN A C 1
ATOM 1302 O O . ASN A 1 167 ? -8.284 2.221 34.033 1.00 91.31 167 ASN A O 1
ATOM 1306 N N . GLN A 1 168 ? -9.043 0.113 33.849 1.00 91.19 168 GLN A N 1
ATOM 1307 C CA . GLN A 1 168 ? -8.905 0.019 32.394 1.00 91.19 168 GLN A CA 1
ATOM 1308 C C . GLN A 1 168 ? -10.247 0.120 31.673 1.00 91.19 168 GLN A C 1
ATOM 1310 O O . GLN A 1 168 ? -10.278 0.402 30.480 1.00 91.19 168 GLN A O 1
ATOM 1315 N N . GLY A 1 169 ? -11.355 -0.091 32.381 1.00 94.38 169 GLY A N 1
ATOM 1316 C CA . GLY A 1 169 ? -12.686 -0.083 31.794 1.00 94.38 169 GLY A CA 1
ATOM 1317 C C . GLY A 1 169 ? -13.273 -1.480 31.599 1.00 94.38 169 GLY A C 1
ATOM 1318 O O . GLY A 1 169 ? -12.754 -2.465 32.127 1.00 94.38 169 GLY A O 1
ATOM 1319 N N . PRO A 1 170 ? -14.386 -1.582 30.855 1.00 96.81 170 PRO A N 1
ATOM 1320 C CA . PRO A 1 170 ? -15.127 -2.830 30.709 1.00 96.81 170 PRO A CA 1
ATOM 1321 C C . PRO A 1 170 ? -14.312 -3.981 30.103 1.00 96.81 170 PRO A C 1
ATOM 1323 O O . PRO A 1 170 ? -13.520 -3.765 29.185 1.00 96.81 170 PRO A O 1
ATOM 1326 N N . VAL A 1 171 ? -14.539 -5.210 30.577 1.00 96.75 171 VAL A N 1
ATOM 1327 C CA . VAL A 1 171 ? -13.757 -6.401 30.186 1.00 96.75 171 VAL A CA 1
ATOM 1328 C C . VAL A 1 171 ? -14.635 -7.442 29.505 1.00 96.75 171 VAL A C 1
ATOM 1330 O O . VAL A 1 171 ? -15.683 -7.813 30.027 1.00 96.75 171 VAL A O 1
ATOM 1333 N N . VAL A 1 172 ? -14.206 -7.942 28.348 1.00 95.12 172 VAL A N 1
ATOM 1334 C CA . VAL A 1 172 ? -14.890 -9.033 27.651 1.00 95.12 172 VAL A CA 1
ATOM 1335 C C . VAL A 1 172 ? -14.543 -10.357 28.309 1.00 95.12 172 VAL A C 1
ATOM 1337 O O . VAL A 1 172 ? -13.371 -10.675 28.489 1.00 95.12 172 VAL A O 1
ATOM 1340 N N . VAL A 1 173 ? -15.565 -11.145 28.624 1.00 93.94 173 VAL A N 1
ATOM 1341 C CA . VAL A 1 173 ? -15.447 -12.490 29.190 1.00 93.94 173 VAL A CA 1
ATOM 1342 C C . VAL A 1 173 ? -16.344 -13.471 28.441 1.00 93.94 173 VAL A C 1
ATOM 1344 O O . VAL A 1 173 ? -17.246 -13.072 27.701 1.00 93.94 173 VAL A O 1
ATOM 1347 N N . ALA A 1 174 ? -16.119 -14.767 28.646 1.00 90.69 174 ALA A N 1
ATOM 1348 C CA . ALA A 1 174 ? -16.979 -15.819 28.119 1.00 90.69 174 ALA A CA 1
ATOM 1349 C C . ALA A 1 174 ? -17.356 -16.799 29.232 1.00 90.69 174 ALA A C 1
ATOM 1351 O O . ALA A 1 174 ? -16.550 -17.078 30.113 1.00 90.69 174 ALA A O 1
ATOM 1352 N N . MET A 1 175 ? -18.581 -17.321 29.191 1.00 89.81 175 MET A N 1
ATOM 1353 C CA . MET A 1 175 ? -19.130 -18.177 30.241 1.00 89.81 175 MET A CA 1
ATOM 1354 C C . MET A 1 175 ? -19.790 -19.427 29.650 1.00 89.81 175 MET A C 1
ATOM 1356 O O . MET A 1 175 ? -20.490 -19.356 28.636 1.00 89.81 175 MET A O 1
ATOM 1360 N N . ALA A 1 176 ? -19.608 -20.580 30.300 1.00 89.62 176 ALA A N 1
ATOM 1361 C CA . ALA A 1 176 ? -20.315 -21.829 29.992 1.00 89.62 176 ALA A CA 1
ATOM 1362 C C . ALA A 1 176 ? -21.756 -21.786 30.542 1.00 89.62 176 ALA A C 1
ATOM 1364 O O . ALA A 1 176 ? -22.096 -22.434 31.539 1.00 89.62 176 ALA A O 1
ATOM 1365 N N . ALA A 1 177 ? -22.589 -20.949 29.919 1.00 87.38 177 ALA A N 1
ATOM 1366 C CA . ALA A 1 177 ? -23.908 -20.575 30.408 1.00 87.38 177 ALA A CA 1
ATOM 1367 C C . ALA A 1 177 ? -24.860 -21.772 30.529 1.00 87.38 177 ALA A C 1
ATOM 1369 O O . ALA A 1 177 ? -25.036 -22.567 29.603 1.00 87.38 177 ALA A O 1
ATOM 1370 N N . SER A 1 178 ? -25.513 -21.873 31.685 1.00 89.19 178 SER A N 1
ATOM 1371 C CA . SER A 1 178 ? -26.543 -22.874 31.946 1.00 89.19 178 SER A CA 1
ATOM 1372 C C . SER A 1 178 ? -27.886 -22.470 31.330 1.00 89.19 178 SER A C 1
ATOM 1374 O O . SER A 1 178 ? -28.092 -21.322 30.934 1.00 89.19 178 SER A O 1
ATOM 1376 N N . LYS A 1 179 ? -28.847 -23.402 31.284 1.00 87.88 179 LYS A N 1
ATOM 1377 C CA . LYS A 1 179 ? -30.231 -23.071 30.895 1.00 87.88 179 LYS A CA 1
ATOM 1378 C C . LYS A 1 179 ? -30.836 -22.000 31.806 1.00 87.88 179 LYS A C 1
ATOM 1380 O O . LYS A 1 179 ? -31.528 -21.118 31.308 1.00 87.88 179 LYS A O 1
ATOM 1385 N N . ASP A 1 180 ? -30.514 -22.051 33.097 1.00 90.44 180 ASP A N 1
ATOM 1386 C CA . ASP A 1 180 ? -31.013 -21.102 34.094 1.00 90.44 180 ASP A CA 1
ATOM 1387 C C . ASP A 1 180 ? -30.542 -19.677 33.801 1.00 90.44 180 ASP A C 1
ATOM 1389 O O . ASP A 1 180 ? -31.291 -18.724 34.014 1.00 90.44 180 ASP A O 1
ATOM 1393 N N . PHE A 1 181 ? -29.331 -19.531 33.249 1.00 92.06 181 PHE A N 1
ATOM 1394 C CA . PHE A 1 181 ? -28.813 -18.234 32.830 1.00 92.06 181 PHE A CA 1
ATOM 1395 C C . PHE A 1 181 ? -29.671 -17.616 31.722 1.00 92.06 181 PHE A C 1
ATOM 1397 O O . PHE A 1 181 ? -30.057 -16.455 31.806 1.00 92.06 181 PHE A O 1
ATOM 1404 N N . PHE A 1 182 ? -30.057 -18.391 30.706 1.00 89.94 182 PHE A N 1
ATOM 1405 C CA . PHE A 1 182 ? -30.918 -17.880 29.633 1.00 89.94 182 PHE A CA 1
ATOM 1406 C C . PHE A 1 182 ? -32.323 -17.491 30.123 1.00 89.94 182 PHE A C 1
ATOM 1408 O O . PHE A 1 182 ? -32.953 -16.630 29.516 1.00 89.94 182 PHE A O 1
ATOM 1415 N N . SER A 1 183 ? -32.797 -18.062 31.235 1.00 91.25 183 SER A N 1
ATOM 1416 C CA . SER A 1 183 ? -34.061 -17.686 31.890 1.00 91.25 183 SER A CA 1
ATOM 1417 C C . SER A 1 183 ? -33.917 -16.660 33.022 1.00 91.25 183 SER A C 1
ATOM 1419 O O . SER A 1 183 ? -34.888 -16.408 33.731 1.00 91.25 183 SER A O 1
ATOM 1421 N N . TYR A 1 184 ? -32.726 -16.096 33.234 1.00 94.00 184 TYR A N 1
ATOM 1422 C CA . TYR A 1 184 ? -32.467 -15.148 34.313 1.00 94.00 184 TYR A CA 1
ATOM 1423 C C . TYR A 1 184 ? -33.328 -13.878 34.185 1.00 94.00 184 TYR A C 1
ATOM 1425 O O . TYR A 1 184 ? -33.398 -13.256 33.123 1.00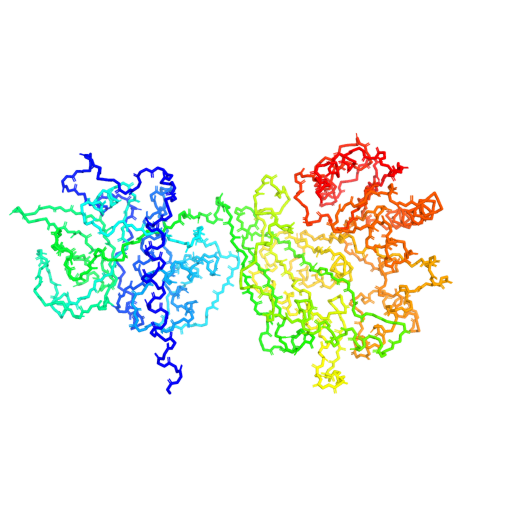 94.00 184 TYR A O 1
ATOM 1433 N N . THR A 1 185 ? -33.958 -13.473 35.293 1.00 94.81 185 THR A N 1
ATOM 1434 C CA . THR A 1 185 ? -34.817 -12.275 35.373 1.00 94.81 185 THR A CA 1
ATOM 1435 C C . THR A 1 185 ? -34.376 -11.263 36.436 1.00 94.81 185 THR A C 1
ATOM 1437 O O . THR A 1 185 ? -34.933 -10.171 36.482 1.00 94.81 185 THR A O 1
ATOM 1440 N N . GLY A 1 186 ? -33.424 -11.605 37.314 1.00 95.19 186 GLY A N 1
ATOM 1441 C CA . GLY A 1 186 ? -32.944 -10.719 38.383 1.00 95.19 186 GLY A CA 1
ATOM 1442 C C . GLY A 1 186 ? -32.309 -11.441 39.576 1.00 95.19 186 GLY A C 1
ATOM 1443 O O . GLY A 1 186 ? -32.506 -12.644 39.759 1.00 95.19 186 GLY A O 1
ATOM 1444 N N . GLY A 1 187 ? -31.582 -10.689 40.407 1.00 96.50 187 GLY A N 1
ATOM 1445 C CA . GLY A 1 187 ? -30.861 -11.184 41.589 1.00 96.50 187 GLY A CA 1
ATOM 1446 C C . GLY A 1 187 ? -29.400 -11.549 41.303 1.00 96.50 187 GLY A C 1
ATOM 1447 O O . GLY A 1 187 ? -28.913 -11.369 40.199 1.00 96.50 187 GLY A O 1
ATOM 1448 N N . ILE A 1 188 ? -28.666 -12.076 42.287 1.00 97.75 188 ILE A N 1
ATOM 1449 C CA . ILE A 1 188 ? -27.306 -12.580 42.028 1.00 97.75 188 ILE A CA 1
ATOM 1450 C C . ILE A 1 188 ? -27.412 -13.988 41.437 1.00 97.75 188 ILE A C 1
ATOM 1452 O O . ILE A 1 188 ? -27.770 -14.942 42.129 1.00 97.75 188 ILE A O 1
ATOM 1456 N N . PHE A 1 189 ? -27.102 -14.115 40.150 1.00 96.88 189 PHE A N 1
ATOM 1457 C CA . PHE A 1 189 ? -27.022 -15.385 39.448 1.00 96.88 189 PHE A CA 1
ATOM 1458 C C . PHE A 1 189 ? -25.920 -16.260 40.049 1.00 96.88 189 PHE A C 1
ATOM 1460 O O . PHE A 1 189 ? -24.746 -15.888 40.092 1.00 96.88 189 PHE A O 1
ATOM 1467 N N . ASN A 1 190 ? -26.320 -17.451 40.478 1.00 94.00 190 ASN A N 1
ATOM 1468 C CA . ASN A 1 190 ? -25.451 -18.496 40.987 1.00 94.00 190 ASN A CA 1
ATOM 1469 C C . ASN A 1 190 ? -26.019 -19.846 40.536 1.00 94.00 190 ASN A C 1
ATOM 1471 O O . ASN A 1 190 ? -27.225 -20.076 40.627 1.00 94.00 190 ASN A O 1
ATOM 1475 N N . THR A 1 191 ? -25.166 -20.743 40.056 1.00 89.12 191 THR A N 1
ATOM 1476 C CA . THR A 1 191 ? -25.568 -22.089 39.650 1.00 89.12 191 THR A CA 1
ATOM 1477 C C . THR A 1 191 ? -24.480 -23.090 40.003 1.00 89.12 191 THR A C 1
ATOM 1479 O O . THR A 1 191 ? -23.293 -22.786 39.963 1.00 89.12 191 THR A O 1
ATOM 1482 N N . THR A 1 192 ? -24.881 -24.316 40.322 1.00 82.88 192 THR A N 1
ATOM 1483 C CA . THR A 1 192 ? -23.955 -25.447 40.472 1.00 82.88 192 THR A CA 1
ATOM 1484 C C . THR A 1 192 ? -23.814 -26.244 39.175 1.00 82.88 192 THR A C 1
ATOM 1486 O O . THR A 1 192 ? -22.973 -27.137 39.085 1.00 82.88 192 THR A O 1
ATOM 1489 N N . THR A 1 193 ? -24.625 -25.932 38.159 1.00 83.88 193 THR A N 1
ATOM 1490 C CA . THR A 1 193 ? -24.667 -26.634 36.876 1.00 83.88 193 THR A CA 1
ATOM 1491 C C . THR A 1 193 ? -24.239 -25.699 35.754 1.00 83.88 193 THR A C 1
ATOM 1493 O O . THR A 1 193 ? -25.059 -24.964 35.213 1.00 83.88 193 THR A O 1
ATOM 1496 N N . CYS A 1 194 ? -22.963 -25.743 35.377 1.00 84.25 194 CYS A N 1
ATOM 1497 C CA . CYS A 1 194 ? -22.465 -25.094 34.162 1.00 84.25 194 CYS A CA 1
ATOM 1498 C C . CYS A 1 194 ? -22.612 -26.042 32.964 1.00 84.25 194 CYS A C 1
ATOM 1500 O O . CYS A 1 194 ? -22.542 -27.266 33.116 1.00 84.25 194 CYS A O 1
ATOM 1502 N N . ASN A 1 195 ? -22.835 -25.502 31.764 1.00 73.25 195 ASN A N 1
ATOM 1503 C CA . ASN A 1 195 ? -23.047 -26.329 30.576 1.00 73.25 195 ASN A CA 1
ATOM 1504 C C . ASN A 1 195 ? -21.708 -26.756 29.949 1.00 73.25 195 ASN A C 1
ATOM 1506 O O . ASN A 1 195 ? -21.275 -26.217 28.935 1.00 73.25 195 ASN A O 1
ATOM 1510 N N . GLY A 1 196 ? -21.044 -27.731 30.573 1.00 72.19 196 GLY A N 1
ATOM 1511 C CA . GLY A 1 196 ? -19.748 -28.239 30.118 1.00 72.19 196 GLY A CA 1
ATOM 1512 C C . GLY A 1 196 ? -18.580 -27.293 30.420 1.00 72.19 196 GLY A C 1
ATOM 1513 O O . GLY A 1 196 ? -18.647 -26.479 31.337 1.00 72.19 196 GLY A O 1
ATOM 1514 N N . VAL A 1 197 ? -17.488 -27.448 29.662 1.00 69.88 197 VAL A N 1
ATOM 1515 C CA . VAL A 1 197 ? -16.241 -26.661 29.801 1.00 69.88 197 VAL A CA 1
ATOM 1516 C C . VAL A 1 197 ? -16.021 -25.670 28.654 1.00 69.88 197 VAL A C 1
ATOM 1518 O O . VAL A 1 197 ? -15.020 -24.961 28.636 1.00 69.88 197 VAL A O 1
ATOM 1521 N N . VAL A 1 198 ? -16.931 -25.639 27.678 1.00 73.81 198 VAL A N 1
ATOM 1522 C CA . VAL A 1 198 ? -16.835 -24.769 26.500 1.00 73.81 198 VAL A CA 1
ATOM 1523 C C . VAL A 1 198 ? -17.731 -23.549 26.728 1.00 73.81 198 VAL A C 1
ATOM 1525 O O . VAL A 1 198 ? -18.917 -23.737 27.006 1.00 73.81 198 VAL A O 1
ATOM 1528 N N . PRO A 1 199 ? -17.213 -22.313 26.621 1.00 81.38 199 PRO A N 1
ATOM 1529 C CA . PRO A 1 199 ? -18.034 -21.115 26.748 1.00 81.38 199 PRO A CA 1
ATOM 1530 C C . PRO A 1 199 ? -19.150 -21.059 25.698 1.00 81.38 199 PRO A C 1
ATOM 1532 O O . PRO A 1 199 ? -18.918 -21.303 24.514 1.00 81.38 199 PRO A O 1
ATOM 1535 N N . THR A 1 200 ? -20.362 -20.710 26.133 1.00 85.19 200 THR A N 1
ATOM 1536 C CA . THR A 1 200 ? -21.572 -20.659 25.292 1.00 85.19 200 THR A CA 1
ATOM 1537 C C . THR A 1 200 ? -22.220 -19.277 25.240 1.00 85.19 200 THR A C 1
ATOM 1539 O O . THR A 1 200 ? -23.184 -19.097 24.497 1.00 85.19 200 THR A O 1
ATOM 1542 N N . ILE A 1 201 ? -21.704 -18.295 25.988 1.00 88.06 201 ILE A N 1
ATOM 1543 C CA . ILE A 1 201 ? -22.075 -16.884 25.837 1.00 88.06 201 ILE A CA 1
ATOM 1544 C C . ILE A 1 201 ? -20.878 -15.957 26.100 1.00 88.06 201 ILE A C 1
ATOM 1546 O O . ILE A 1 201 ? -20.071 -16.236 26.987 1.00 88.06 201 ILE A O 1
ATOM 1550 N N . ALA A 1 202 ? -20.775 -14.858 25.350 1.00 90.62 202 ALA A N 1
ATOM 1551 C CA . ALA A 1 202 ? -19.895 -13.733 25.668 1.00 90.62 202 ALA A CA 1
ATOM 1552 C C . ALA A 1 202 ? -20.638 -12.683 26.505 1.00 90.62 202 ALA A C 1
ATOM 1554 O O . ALA A 1 202 ? -21.829 -12.446 26.296 1.00 90.62 202 ALA A O 1
ATOM 1555 N N . LEU A 1 203 ? -19.929 -12.029 27.423 1.00 93.75 203 LEU A N 1
ATOM 1556 C CA . LEU A 1 203 ? -20.455 -10.962 28.276 1.00 93.75 203 LEU A CA 1
ATOM 1557 C C . LEU A 1 203 ? -19.433 -9.830 28.401 1.00 93.75 203 LEU A C 1
ATOM 1559 O O . LEU A 1 203 ? -18.228 -10.059 28.291 1.00 93.75 203 LEU A O 1
ATOM 1563 N N . LEU A 1 204 ? -19.910 -8.616 28.668 1.00 95.94 204 LEU A N 1
ATOM 1564 C CA . LEU A 1 204 ? -19.056 -7.476 28.999 1.00 95.94 204 LEU A CA 1
ATOM 1565 C C . LEU A 1 204 ? -19.187 -7.177 30.492 1.00 95.94 204 LEU A C 1
ATOM 1567 O O . LEU A 1 204 ? -20.246 -6.746 30.944 1.00 95.94 204 LEU A O 1
ATOM 1571 N N . LEU A 1 205 ? -18.125 -7.389 31.263 1.00 97.81 205 LEU A N 1
ATOM 1572 C CA . LEU A 1 205 ? -18.059 -6.951 32.653 1.00 97.81 205 LEU A CA 1
ATOM 1573 C C . LEU A 1 205 ? -17.962 -5.426 32.678 1.00 97.81 205 LEU A C 1
ATOM 1575 O O . LEU A 1 205 ? -16.942 -4.860 32.293 1.00 97.81 205 LEU A O 1
ATOM 1579 N N . VAL A 1 206 ? -19.029 -4.765 33.119 1.00 98.06 206 VAL A N 1
ATOM 1580 C CA . VAL A 1 206 ? -19.141 -3.297 33.192 1.00 98.06 206 VAL A CA 1
ATOM 1581 C C . VAL A 1 206 ? -19.056 -2.778 34.626 1.00 98.06 206 VAL A C 1
ATOM 1583 O O . VAL A 1 206 ? -19.110 -1.575 34.861 1.00 98.06 206 VAL A O 1
ATOM 1586 N N . GLY A 1 207 ? -18.917 -3.668 35.602 1.00 97.88 207 GLY A N 1
ATOM 1587 C CA . GLY A 1 207 ? -18.848 -3.284 36.998 1.00 97.88 207 GLY A CA 1
ATOM 1588 C C . GLY A 1 207 ? -18.853 -4.476 37.934 1.00 97.88 207 GLY A C 1
ATOM 1589 O O . GLY A 1 207 ? -18.818 -5.634 37.512 1.00 97.88 207 GLY A O 1
ATOM 1590 N N . TYR A 1 208 ? -18.902 -4.180 39.221 1.00 98.12 208 TYR A N 1
ATOM 1591 C CA . TYR A 1 208 ? -18.959 -5.147 40.304 1.00 98.12 208 TYR A CA 1
ATOM 1592 C C . TYR A 1 208 ? -19.532 -4.489 41.560 1.00 98.12 208 TYR A C 1
ATOM 1594 O O . TYR A 1 208 ? -19.523 -3.266 41.709 1.00 98.12 208 TYR A O 1
ATOM 1602 N N . GLY A 1 209 ? -19.979 -5.309 42.501 1.00 97.44 209 GLY A N 1
ATOM 1603 C CA . GLY A 1 209 ? -20.426 -4.844 43.805 1.00 97.44 209 GLY A CA 1
ATOM 1604 C C . GLY A 1 209 ? -20.555 -5.980 44.802 1.00 97.44 209 GLY A C 1
ATOM 1605 O O . GLY A 1 209 ? -20.052 -7.087 44.588 1.00 97.44 209 GLY A O 1
ATOM 1606 N N . GLU A 1 210 ? -21.244 -5.689 45.896 1.00 96.56 210 GLU A N 1
ATOM 1607 C CA . GLU A 1 210 ? -21.591 -6.648 46.933 1.00 96.56 210 GLU A CA 1
ATOM 1608 C C . GLU A 1 210 ? -23.016 -6.370 47.412 1.00 96.56 210 GLU A C 1
ATOM 1610 O O . GLU A 1 210 ? -23.417 -5.216 47.571 1.00 96.56 210 GLU A O 1
ATOM 1615 N N . GLU A 1 211 ? -23.801 -7.423 47.617 1.00 96.62 211 GLU A N 1
ATOM 1616 C CA . GLU A 1 211 ? -25.119 -7.329 48.241 1.00 96.62 211 GLU A CA 1
ATOM 1617 C C . GLU A 1 211 ? -25.198 -8.368 49.359 1.00 96.62 211 GLU A C 1
ATOM 1619 O O . GLU A 1 211 ? -25.005 -9.558 49.125 1.00 96.62 211 GLU A O 1
ATOM 1624 N N . ASN A 1 212 ? -25.474 -7.923 50.589 1.00 94.69 212 ASN A N 1
ATOM 1625 C CA . ASN A 1 212 ? -25.606 -8.794 51.763 1.00 94.69 212 ASN A CA 1
ATOM 1626 C C . ASN A 1 212 ? -24.403 -9.741 51.991 1.00 94.69 212 ASN A C 1
ATOM 1628 O O . ASN A 1 212 ? -24.594 -10.898 52.366 1.00 94.69 212 ASN A O 1
ATOM 1632 N N . GLY A 1 213 ? -23.171 -9.274 51.757 1.00 93.88 213 GLY A N 1
ATOM 1633 C CA . GLY A 1 213 ? -21.962 -10.098 51.889 1.00 93.88 213 GLY A CA 1
ATOM 1634 C C . GLY A 1 213 ? -21.665 -10.996 50.685 1.00 93.88 213 GLY A C 1
ATOM 1635 O O . GLY A 1 213 ? -20.723 -11.784 50.738 1.00 93.88 213 GLY A O 1
ATOM 1636 N N . VAL A 1 214 ? -22.467 -10.920 49.616 1.00 96.44 214 VAL A N 1
ATOM 1637 C CA . VAL A 1 214 ? -22.283 -11.716 48.400 1.00 96.44 214 VAL A CA 1
ATOM 1638 C C . VAL A 1 214 ? -21.713 -10.829 47.290 1.00 96.44 214 VAL A C 1
ATOM 1640 O O . VAL A 1 214 ? -22.428 -9.957 46.781 1.00 96.44 214 VAL A O 1
ATOM 1643 N N . PRO A 1 215 ? -20.442 -11.025 46.899 1.00 97.12 215 PRO A N 1
ATOM 1644 C CA . PRO A 1 215 ? -19.833 -10.267 45.817 1.00 97.12 215 PRO A CA 1
ATOM 1645 C C . PRO A 1 215 ? -20.397 -10.691 44.456 1.00 97.12 215 PRO A C 1
ATOM 1647 O O . PRO A 1 215 ? -20.631 -11.874 44.200 1.00 97.12 215 PRO A O 1
ATOM 1650 N N . TYR A 1 216 ? -20.575 -9.728 43.553 1.00 98.06 216 TYR A N 1
ATOM 1651 C CA . TYR A 1 216 ? -21.051 -9.985 42.195 1.00 98.06 216 TYR A CA 1
ATOM 1652 C C . TYR A 1 216 ? -20.341 -9.126 41.143 1.00 98.06 216 TYR A C 1
ATOM 1654 O O . TYR A 1 216 ? -19.845 -8.033 41.426 1.00 98.06 216 TYR A O 1
ATOM 1662 N N . TRP A 1 217 ? -20.329 -9.626 39.912 1.00 98.38 217 TRP A N 1
ATOM 1663 C CA . TRP A 1 217 ? -20.054 -8.888 38.682 1.00 98.38 217 TRP A CA 1
ATOM 1664 C C . TRP A 1 217 ? -21.333 -8.266 38.130 1.00 98.38 217 TRP A C 1
ATOM 1666 O O . TRP A 1 217 ? -22.388 -8.884 38.222 1.00 98.38 217 TRP A O 1
ATOM 1676 N N . ILE A 1 218 ? -21.239 -7.098 37.495 1.00 98.31 218 ILE A N 1
ATOM 1677 C CA . ILE A 1 218 ? -22.292 -6.529 36.643 1.00 98.31 218 ILE A CA 1
ATOM 1678 C C . ILE A 1 218 ? -21.895 -6.816 35.195 1.00 98.31 218 ILE A C 1
ATOM 1680 O O . ILE A 1 218 ? -20.889 -6.293 34.710 1.00 98.31 218 ILE A O 1
ATOM 1684 N N . ALA A 1 219 ? -22.660 -7.663 34.511 1.00 97.25 219 ALA A N 1
ATOM 1685 C CA . ALA A 1 219 ? -22.342 -8.143 33.171 1.00 97.25 219 ALA A CA 1
ATOM 1686 C C . ALA A 1 219 ? -23.418 -7.731 32.158 1.00 97.25 219 ALA A C 1
ATOM 1688 O O . ALA A 1 219 ? -24.583 -8.095 32.312 1.00 97.25 219 ALA A O 1
ATOM 1689 N N . GLN A 1 220 ? -23.033 -6.999 31.111 1.00 95.38 220 GLN A N 1
ATOM 1690 C CA . GLN A 1 220 ? -23.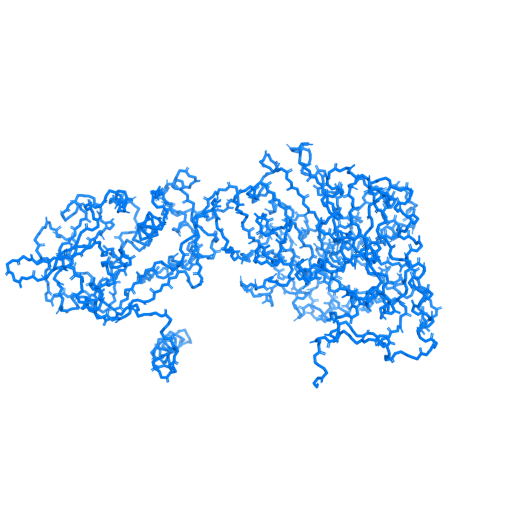888 -6.705 29.959 1.00 95.38 220 GLN A CA 1
ATOM 1691 C C . GLN A 1 220 ? -23.963 -7.929 29.038 1.00 95.38 220 GLN A C 1
ATOM 1693 O O . GLN A 1 220 ? -22.945 -8.565 28.753 1.00 95.38 220 GLN A O 1
ATOM 1698 N N . SER A 1 221 ? -25.164 -8.227 28.545 1.00 91.19 221 SER A N 1
ATOM 1699 C CA . SER A 1 221 ? -25.447 -9.330 27.625 1.00 91.19 221 SER A CA 1
ATOM 1700 C C . SER A 1 221 ? -25.961 -8.828 26.273 1.00 91.19 221 SER A C 1
ATOM 1702 O O . SER A 1 221 ? -26.532 -7.743 26.172 1.00 91.19 221 SER A O 1
ATOM 1704 N N . ALA A 1 222 ? -25.803 -9.650 25.232 1.00 87.81 222 ALA A N 1
ATOM 1705 C CA . ALA A 1 222 ? -26.397 -9.432 23.909 1.00 87.81 222 ALA A CA 1
ATOM 1706 C C . ALA A 1 222 ? -27.813 -10.037 23.762 1.00 87.81 222 ALA A C 1
ATOM 1708 O O . ALA A 1 222 ? -28.389 -10.028 22.678 1.00 87.81 222 ALA A O 1
ATOM 1709 N N . LEU A 1 223 ? -28.398 -10.570 24.845 1.00 87.69 223 LEU A N 1
ATOM 1710 C CA . LEU A 1 223 ? -29.757 -11.142 24.853 1.00 87.69 223 LEU A CA 1
ATOM 1711 C C . LEU A 1 223 ? -30.874 -10.078 24.821 1.00 87.69 223 LEU A C 1
ATOM 1713 O O . LEU A 1 223 ? -32.055 -10.417 24.731 1.00 87.69 223 LEU A O 1
ATOM 1717 N N . GLY A 1 224 ? -30.504 -8.796 24.856 1.00 86.62 224 GLY A N 1
ATOM 1718 C CA . GLY A 1 224 ? -31.412 -7.664 24.733 1.00 86.62 224 GLY A CA 1
ATOM 1719 C C . GLY A 1 224 ? -31.980 -7.138 26.048 1.00 86.62 224 GLY A C 1
ATOM 1720 O O . GLY A 1 224 ? -31.898 -7.770 27.096 1.00 86.62 224 GLY A O 1
ATOM 1721 N N . GLU A 1 225 ? -32.596 -5.957 25.977 1.00 90.31 225 GLU A N 1
ATOM 1722 C CA . GLU A 1 225 ? -33.100 -5.223 27.150 1.00 90.31 225 GLU A CA 1
ATOM 1723 C C . GLU A 1 225 ? -34.246 -5.932 27.887 1.00 90.31 225 GLU A C 1
ATOM 1725 O O . GLU A 1 225 ? -34.481 -5.665 29.061 1.00 90.31 225 GLU A O 1
ATOM 1730 N N . ASN A 1 226 ? -34.958 -6.849 27.227 1.00 89.75 226 ASN A N 1
ATOM 1731 C CA . ASN A 1 226 ? -36.044 -7.612 27.852 1.00 89.75 226 ASN A CA 1
ATOM 1732 C C . ASN A 1 226 ? -35.549 -8.797 28.697 1.00 89.75 226 ASN A C 1
ATOM 1734 O O . ASN A 1 226 ? -36.351 -9.432 29.379 1.00 89.75 226 ASN A O 1
ATOM 1738 N N . TRP A 1 227 ? -34.258 -9.127 28.625 1.00 92.06 227 TRP A N 1
ATOM 1739 C CA . TRP A 1 227 ? -33.650 -10.213 29.386 1.00 92.06 227 TRP A CA 1
ATOM 1740 C C . TRP A 1 227 ? -32.965 -9.676 30.651 1.00 92.06 227 TRP A C 1
ATOM 1742 O O . TRP A 1 227 ? -32.370 -8.599 30.629 1.00 92.06 227 TRP A O 1
ATOM 1752 N N . GLY A 1 228 ? -33.020 -10.431 31.752 1.00 94.69 228 GLY A N 1
ATOM 1753 C CA . GLY A 1 228 ? -32.355 -10.067 33.003 1.00 94.69 228 GLY A CA 1
ATOM 1754 C C . GLY A 1 228 ? -32.784 -8.713 33.577 1.00 94.69 228 GLY A C 1
ATOM 1755 O O . GLY A 1 228 ? -33.947 -8.318 33.525 1.00 94.69 228 GLY A O 1
ATOM 1756 N N . GLU A 1 229 ? -31.820 -7.984 34.132 1.00 96.31 229 GLU A N 1
ATOM 1757 C CA . GLU A 1 229 ? -32.007 -6.662 34.731 1.00 96.31 229 GLU A CA 1
ATOM 1758 C C . GLU A 1 229 ? -31.782 -5.578 33.665 1.00 96.31 229 GLU A C 1
ATOM 1760 O O . GLU A 1 229 ? -30.792 -4.853 33.693 1.00 96.31 229 GLU A O 1
ATOM 1765 N N . LYS A 1 230 ? -32.698 -5.488 32.688 1.00 93.81 230 LYS A N 1
ATOM 1766 C CA . LYS A 1 230 ? -32.605 -4.586 31.519 1.00 93.81 230 LYS A CA 1
ATOM 1767 C C . LYS A 1 230 ? -31.401 -4.865 30.607 1.00 93.81 230 LYS A C 1
ATOM 1769 O O . LYS A 1 230 ? -30.722 -3.942 30.168 1.00 93.81 230 LYS A O 1
ATOM 1774 N N . GLY A 1 231 ? -31.120 -6.138 30.340 1.00 92.56 231 GLY A N 1
ATOM 1775 C CA . GLY A 1 231 ? -29.983 -6.587 29.531 1.00 92.56 231 GLY A CA 1
ATOM 1776 C C . GLY A 1 231 ? -28.702 -6.868 30.312 1.00 92.56 231 GLY A C 1
ATOM 1777 O O . GLY A 1 231 ? -27.688 -7.232 29.711 1.00 92.56 231 GLY A O 1
ATOM 1778 N N . TYR A 1 232 ? -28.744 -6.724 31.637 1.00 96.69 232 TYR A N 1
ATOM 1779 C CA . TYR A 1 232 ? -27.622 -6.992 32.530 1.00 96.69 232 TYR A CA 1
ATOM 1780 C C . TYR A 1 232 ? -27.914 -8.178 33.450 1.00 96.69 232 TYR A C 1
ATOM 1782 O O . TYR A 1 232 ? -29.067 -8.477 33.767 1.00 96.69 232 TYR A O 1
ATOM 1790 N N . ALA A 1 233 ? -26.859 -8.838 33.915 1.00 97.12 233 ALA A N 1
ATOM 1791 C CA . ALA A 1 233 ? -26.927 -9.818 34.988 1.00 97.12 233 ALA A CA 1
ATOM 1792 C C . ALA A 1 233 ? -25.946 -9.472 36.100 1.00 97.12 233 ALA A C 1
ATOM 1794 O O . ALA A 1 233 ? -24.817 -9.049 35.836 1.00 97.12 233 ALA A O 1
ATOM 1795 N N . ARG A 1 234 ? -26.373 -9.706 37.342 1.00 98.12 234 ARG A N 1
ATOM 1796 C CA . ARG A 1 234 ? -25.469 -9.753 38.485 1.00 98.12 234 ARG A CA 1
ATOM 1797 C C . ARG A 1 234 ? -25.022 -11.194 38.658 1.00 98.12 234 ARG A C 1
ATOM 1799 O O . ARG A 1 234 ? -25.864 -12.059 38.853 1.00 98.12 234 ARG A O 1
ATOM 1806 N N . ILE A 1 235 ? -23.733 -11.476 38.521 1.00 97.81 235 ILE A N 1
ATOM 1807 C CA . ILE A 1 235 ? -23.188 -12.846 38.499 1.00 97.81 235 ILE A CA 1
ATOM 1808 C C . ILE A 1 235 ? -22.280 -13.033 39.707 1.00 97.81 235 ILE A C 1
ATOM 1810 O O . ILE A 1 235 ? -21.452 -12.165 39.962 1.00 97.81 235 ILE A O 1
ATOM 1814 N N . LEU A 1 236 ? -22.421 -14.137 40.444 1.00 97.12 236 LEU A N 1
ATOM 1815 C CA . LEU A 1 236 ? -21.569 -14.435 41.598 1.00 97.12 236 LEU A CA 1
ATOM 1816 C C . LEU A 1 236 ? -20.079 -14.336 41.230 1.00 97.12 236 LEU A C 1
ATOM 1818 O O . LEU A 1 236 ? -19.636 -14.942 40.254 1.00 97.12 236 LEU A O 1
ATOM 1822 N N . ARG A 1 237 ? -19.332 -13.579 42.036 1.00 95.38 237 ARG A N 1
ATOM 1823 C CA . ARG A 1 237 ? -17.895 -13.325 41.884 1.00 95.38 237 ARG A CA 1
ATOM 1824 C C . ARG A 1 237 ? -17.096 -14.059 42.972 1.00 95.38 237 ARG A C 1
ATOM 1826 O O . ARG A 1 237 ? -17.649 -14.435 44.002 1.00 95.38 237 ARG A O 1
ATOM 1833 N N . ASP A 1 238 ? -15.798 -14.223 42.741 1.00 91.62 238 ASP A N 1
ATOM 1834 C CA . ASP A 1 238 ? -14.799 -14.882 43.601 1.00 91.62 238 ASP A CA 1
ATOM 1835 C C . ASP A 1 238 ? -14.967 -16.414 43.698 1.00 91.62 238 ASP A C 1
ATOM 1837 O O . ASP A 1 238 ? -14.562 -17.044 44.676 1.00 91.62 238 ASP A O 1
ATOM 1841 N N . GLN A 1 239 ? -15.564 -17.022 42.668 1.00 91.50 239 GLN A N 1
ATOM 1842 C CA . GLN A 1 239 ? -15.743 -18.474 42.528 1.00 91.50 239 GLN A CA 1
ATOM 1843 C C . GLN A 1 239 ? -15.451 -19.003 41.115 1.00 91.50 239 GLN A C 1
ATOM 1845 O O . GLN A 1 239 ? -15.715 -20.178 40.852 1.00 91.50 239 GLN A O 1
ATOM 1850 N N . SER A 1 240 ? -14.951 -18.163 40.199 1.00 89.94 240 SER A N 1
ATOM 1851 C CA . SER A 1 240 ? -14.727 -18.528 38.790 1.00 89.94 240 SER A CA 1
ATOM 1852 C C . SER A 1 240 ? -15.978 -19.173 38.163 1.00 89.94 240 SER A C 1
ATOM 1854 O O . SER A 1 240 ? -15.899 -20.180 37.448 1.00 89.94 240 SER A O 1
ATOM 1856 N N . LEU A 1 241 ? -17.167 -18.636 38.489 1.00 92.88 241 LEU A N 1
ATOM 1857 C CA . LEU A 1 241 ? -18.444 -19.280 38.174 1.00 92.88 241 LEU A CA 1
ATOM 1858 C C . LEU A 1 241 ? -18.560 -19.519 36.663 1.00 92.88 241 LEU A C 1
ATOM 1860 O O . LEU A 1 241 ? -18.504 -18.591 35.860 1.00 92.88 241 LEU A O 1
ATOM 1864 N N . CYS A 1 242 ? -18.732 -20.784 36.280 1.00 91.31 242 CYS A N 1
ATOM 1865 C CA . CYS A 1 242 ? -18.833 -21.217 34.885 1.00 91.31 242 CYS A CA 1
ATOM 1866 C C . CYS A 1 242 ? -17.715 -20.686 33.969 1.00 91.31 242 CYS A C 1
ATOM 1868 O O . CYS A 1 242 ? -17.962 -20.410 32.791 1.00 91.31 242 CYS A O 1
ATOM 1870 N N . LEU A 1 243 ? -16.490 -20.619 34.509 1.00 89.69 243 LEU A N 1
ATOM 1871 C CA . LEU A 1 243 ? -15.251 -20.249 33.813 1.00 89.69 243 LEU A CA 1
ATOM 1872 C C . LEU A 1 243 ? -15.211 -18.792 33.324 1.00 89.69 243 LEU A C 1
ATOM 1874 O O . LEU A 1 243 ? -14.472 -18.480 32.392 1.00 89.69 243 LEU A O 1
ATOM 1878 N N . ILE A 1 244 ? -15.994 -17.898 33.939 1.00 90.75 244 ILE A N 1
ATOM 1879 C CA . ILE A 1 244 ? -16.114 -16.494 33.515 1.00 90.75 244 ILE A CA 1
ATOM 1880 C C . ILE A 1 244 ? -14.771 -15.735 33.489 1.00 90.75 244 ILE A C 1
ATOM 1882 O O . ILE A 1 244 ? -14.601 -14.801 32.714 1.00 90.75 244 ILE A O 1
ATOM 1886 N N . ASP A 1 245 ? -13.786 -16.151 34.279 1.00 89.56 245 ASP A N 1
ATOM 1887 C CA . ASP A 1 245 ? -12.454 -15.548 34.391 1.00 89.56 245 ASP A CA 1
ATOM 1888 C C . ASP A 1 245 ? -11.367 -16.260 33.565 1.00 89.56 245 ASP A C 1
ATOM 1890 O O . ASP A 1 245 ? -10.200 -15.881 33.642 1.00 89.56 245 ASP A O 1
ATOM 1894 N N . HIS A 1 246 ? -11.708 -17.266 32.750 1.00 87.56 246 HIS A N 1
ATOM 1895 C CA . HIS A 1 246 ? -10.717 -18.028 31.976 1.00 87.56 246 HIS A CA 1
ATOM 1896 C C . HIS A 1 246 ? -10.225 -17.308 30.716 1.00 87.56 246 HIS A C 1
ATOM 1898 O O . HIS A 1 246 ? -9.092 -17.521 30.288 1.00 87.56 246 HIS A O 1
ATOM 1904 N N . VAL A 1 247 ? -11.058 -16.479 30.086 1.00 87.19 247 VAL A N 1
ATOM 1905 C CA . VAL A 1 247 ? -10.692 -15.785 28.840 1.00 87.19 247 VAL A CA 1
ATOM 1906 C C . VAL A 1 247 ? -10.967 -14.272 28.853 1.00 87.19 247 VAL A C 1
ATOM 1908 O O . VAL A 1 247 ? -11.567 -13.747 27.912 1.00 87.19 247 VAL A O 1
ATOM 1911 N N . PRO A 1 248 ? -10.554 -13.540 29.906 1.00 92.69 248 PRO A N 1
ATOM 1912 C CA . PRO A 1 248 ? -10.828 -12.120 30.009 1.00 92.69 248 PRO A CA 1
ATOM 1913 C C . PRO A 1 248 ? -9.922 -11.331 29.055 1.00 92.69 248 PRO A C 1
ATOM 1915 O O . PRO A 1 248 ? -8.700 -11.502 29.041 1.00 92.69 248 PRO A O 1
ATOM 1918 N N . THR A 1 249 ? -10.522 -10.455 28.252 1.00 92.94 249 THR A N 1
ATOM 1919 C CA . THR A 1 249 ? -9.814 -9.646 27.250 1.00 92.94 249 THR A CA 1
ATOM 1920 C C . THR A 1 249 ? -10.344 -8.216 27.189 1.00 92.94 249 THR A C 1
ATOM 1922 O O . THR A 1 249 ? -11.515 -7.954 27.461 1.00 92.94 249 THR A O 1
ATOM 1925 N N . ILE A 1 250 ? -9.472 -7.281 26.819 1.00 93.44 250 ILE A N 1
ATOM 1926 C CA . ILE A 1 250 ? -9.832 -5.899 26.471 1.00 93.44 250 ILE A CA 1
ATOM 1927 C C . ILE A 1 250 ? -9.299 -5.568 25.070 1.00 93.44 250 ILE A C 1
ATOM 1929 O O . ILE A 1 250 ? -8.297 -6.164 24.659 1.00 93.44 250 ILE A O 1
ATOM 1933 N N . PRO A 1 251 ? -9.921 -4.634 24.325 1.00 92.25 251 PRO A N 1
ATOM 1934 C CA . PRO A 1 251 ? -9.337 -4.133 23.082 1.00 92.25 251 PRO A CA 1
ATOM 1935 C C . PRO A 1 251 ? -7.976 -3.478 23.352 1.00 92.25 251 PRO A C 1
ATOM 1937 O O . PRO A 1 251 ? -7.827 -2.718 24.308 1.00 92.25 251 PRO A O 1
ATOM 1940 N N . TYR A 1 252 ? -6.988 -3.743 22.497 1.00 85.88 252 TYR A N 1
ATOM 1941 C CA . TYR A 1 252 ? -5.643 -3.184 22.641 1.00 85.88 252 TYR A CA 1
ATOM 1942 C C . TYR A 1 252 ? -5.454 -1.977 21.723 1.00 85.88 252 TYR A C 1
ATOM 1944 O O . TYR A 1 252 ? -5.604 -2.091 20.508 1.00 85.88 252 TYR A O 1
ATOM 1952 N N . ILE A 1 253 ? -5.135 -0.827 22.331 1.00 80.94 253 ILE A N 1
ATOM 1953 C CA . ILE A 1 253 ? -4.879 0.474 21.689 1.00 80.94 253 ILE A CA 1
ATOM 1954 C C . ILE A 1 253 ? -5.905 0.799 20.591 1.00 80.94 253 ILE A C 1
ATOM 1956 O O . ILE A 1 253 ? -5.719 0.525 19.407 1.00 80.94 253 ILE A O 1
ATOM 1960 N N . ILE A 1 254 ? -6.992 1.447 20.994 1.00 87.25 254 ILE A N 1
ATOM 1961 C CA . ILE A 1 254 ? -8.040 1.880 20.069 1.00 87.25 254 ILE A CA 1
ATOM 1962 C C . ILE A 1 254 ? -7.616 3.145 19.333 1.00 87.25 254 ILE A C 1
ATOM 1964 O O . ILE A 1 254 ? -7.153 4.097 19.962 1.00 87.25 254 ILE A O 1
ATOM 1968 N N . LEU A 1 255 ? -7.833 3.167 18.020 1.00 84.25 255 LEU A N 1
ATOM 1969 C CA . LEU A 1 255 ? -7.477 4.270 17.139 1.00 84.25 255 LEU A CA 1
ATOM 1970 C C . LEU A 1 255 ? -8.707 4.959 16.565 1.00 84.25 255 LEU A C 1
ATOM 1972 O O . LEU A 1 255 ? -9.570 4.333 15.939 1.00 84.25 255 LEU A O 1
ATOM 1976 N N . ASP A 1 256 ? -8.744 6.275 16.739 1.00 85.00 256 ASP A N 1
ATOM 1977 C CA . ASP A 1 256 ? -9.704 7.139 16.075 1.00 85.00 256 ASP A CA 1
ATOM 1978 C C . ASP A 1 256 ? -9.331 7.344 14.601 1.00 85.00 256 ASP A C 1
ATOM 1980 O O . ASP A 1 256 ? -8.220 7.805 14.311 1.00 85.00 256 ASP A O 1
ATOM 1984 N N . PRO A 1 257 ? -10.252 7.062 13.659 1.00 75.06 257 PRO A N 1
ATOM 1985 C CA . PRO A 1 257 ? -9.971 7.221 12.242 1.00 75.06 257 PRO A CA 1
ATOM 1986 C C . PRO A 1 257 ? -9.663 8.654 11.796 1.00 75.06 257 PRO A C 1
ATOM 1988 O O . PRO A 1 257 ? -9.122 8.846 10.706 1.00 75.06 257 PRO A O 1
ATOM 1991 N N . GLU A 1 258 ? -10.039 9.650 12.591 1.00 77.25 258 GLU A N 1
ATOM 1992 C CA . GLU A 1 258 ? -9.833 11.069 12.311 1.00 77.25 258 GLU A CA 1
ATOM 1993 C C . GLU A 1 258 ? -8.519 11.595 12.900 1.00 77.25 258 GLU A C 1
ATOM 1995 O O . GLU A 1 258 ? -8.054 12.645 12.459 1.00 77.25 258 GLU A O 1
ATOM 2000 N N . LEU A 1 259 ? -7.921 10.893 13.873 1.00 68.38 259 LEU A N 1
ATOM 2001 C CA . LEU A 1 259 ? -6.840 11.442 14.699 1.00 68.38 259 LEU A CA 1
ATOM 2002 C C . LEU A 1 259 ? -5.515 10.677 14.612 1.00 68.38 259 LEU A C 1
ATOM 2004 O O . LEU A 1 259 ? -4.473 11.315 14.733 1.00 68.38 259 LEU A O 1
ATOM 2008 N N . GLU A 1 260 ? -5.521 9.347 14.450 1.00 67.94 260 GLU A N 1
ATOM 2009 C CA . GLU A 1 260 ? -4.345 8.532 14.800 1.00 67.94 260 GLU A CA 1
ATOM 2010 C C . GLU A 1 260 ? -3.887 7.503 13.746 1.00 67.94 260 GLU A C 1
ATOM 2012 O O . GLU A 1 260 ? -4.596 7.115 12.815 1.00 67.94 260 GLU A O 1
ATOM 2017 N N . TYR A 1 261 ? -2.645 7.075 13.967 1.00 66.00 261 TYR A N 1
ATOM 2018 C CA . TYR A 1 261 ? -1.721 6.287 13.158 1.00 66.00 261 TYR A CA 1
ATOM 2019 C C . TYR A 1 261 ? -1.106 5.180 14.072 1.00 66.00 261 TYR A C 1
ATOM 2021 O O . TYR A 1 261 ? -1.018 5.455 15.275 1.00 66.00 261 TYR A O 1
ATOM 2029 N N . PRO A 1 262 ? -0.695 3.959 13.624 1.00 58.44 262 PRO A N 1
ATOM 2030 C CA . PRO A 1 262 ? -0.710 3.318 12.299 1.00 58.44 262 PRO A CA 1
ATOM 2031 C C . PRO A 1 262 ? -1.970 2.544 11.937 1.00 58.44 262 PRO A C 1
ATOM 2033 O O . PRO A 1 262 ? -2.744 2.134 12.796 1.00 58.44 262 PRO A O 1
ATOM 2036 N N . ARG A 1 263 ? -2.116 2.245 10.638 1.00 68.81 263 ARG A N 1
ATOM 2037 C CA . ARG A 1 263 ? -3.073 1.244 10.154 1.00 68.81 263 ARG A CA 1
ATOM 2038 C C . ARG A 1 263 ? -2.364 0.171 9.324 1.00 68.81 263 ARG A C 1
ATOM 2040 O O . ARG A 1 263 ? -1.739 0.534 8.320 1.00 68.81 263 ARG A O 1
ATOM 2047 N N . PRO A 1 264 ? -2.490 -1.117 9.690 1.00 65.94 264 PRO A N 1
ATOM 2048 C CA . PRO A 1 264 ? -1.809 -2.197 8.991 1.00 65.94 264 PRO A CA 1
ATOM 2049 C C . PRO A 1 264 ? -2.300 -2.323 7.547 1.00 65.94 264 PRO A C 1
ATOM 2051 O O . PRO A 1 264 ? -3.443 -1.989 7.218 1.00 65.94 264 PRO A O 1
ATOM 2054 N N . TYR A 1 265 ? -1.423 -2.823 6.681 1.00 73.69 265 TYR A N 1
ATOM 2055 C CA . TYR A 1 265 ? -1.772 -3.169 5.309 1.00 73.69 265 TYR A CA 1
ATOM 2056 C C . TYR A 1 265 ? -2.589 -4.459 5.252 1.00 73.69 265 TYR A C 1
ATOM 2058 O O . TYR A 1 265 ? -2.198 -5.484 5.806 1.00 73.69 265 TYR A O 1
ATOM 2066 N N . GLN A 1 266 ? -3.687 -4.420 4.505 1.00 73.00 266 GLN A N 1
ATOM 2067 C CA . GLN A 1 266 ? -4.530 -5.570 4.210 1.00 73.00 266 GLN A CA 1
ATOM 2068 C C . GLN A 1 266 ? -4.116 -6.201 2.892 1.00 73.00 266 GLN A C 1
ATOM 2070 O O . GLN A 1 266 ? -4.056 -5.503 1.880 1.00 73.00 266 GLN A O 1
ATOM 2075 N N . TYR A 1 267 ? -3.895 -7.512 2.892 1.00 77.62 267 TYR A N 1
ATOM 2076 C CA . TYR A 1 267 ? -3.686 -8.291 1.679 1.00 77.62 267 TYR A CA 1
ATOM 2077 C C . TYR A 1 267 ? -5.020 -8.709 1.064 1.00 77.62 267 TYR A C 1
ATOM 2079 O O . TYR A 1 267 ? -5.875 -9.284 1.736 1.00 77.62 267 TYR A O 1
ATOM 2087 N N . MET A 1 268 ? -5.196 -8.450 -0.228 1.00 78.94 268 MET A N 1
ATOM 2088 C CA . MET A 1 268 ? -6.390 -8.847 -0.967 1.00 78.94 268 MET A CA 1
ATOM 2089 C C . MET A 1 268 ? -6.034 -9.419 -2.329 1.00 78.94 268 MET A C 1
ATOM 2091 O O . MET A 1 268 ? -5.164 -8.914 -3.038 1.00 78.94 268 MET A O 1
ATOM 2095 N N . TRP A 1 269 ? -6.795 -10.427 -2.743 1.00 80.00 269 TRP A N 1
ATOM 2096 C CA . TRP A 1 269 ? -6.839 -10.851 -4.137 1.00 80.00 269 TRP A CA 1
ATOM 2097 C C . TRP A 1 269 ? -7.641 -9.835 -4.943 1.00 80.00 269 TRP A C 1
ATOM 2099 O O . TRP A 1 269 ? -8.783 -9.513 -4.592 1.00 80.00 269 TRP A O 1
ATOM 2109 N N . VAL A 1 270 ? -7.059 -9.323 -6.026 1.00 79.12 270 VAL A N 1
ATOM 2110 C CA . VAL A 1 270 ? -7.778 -8.402 -6.904 1.00 79.12 270 VAL A CA 1
ATOM 2111 C C . VAL A 1 270 ? -8.610 -9.186 -7.906 1.00 79.12 270 VAL A C 1
ATOM 2113 O O . VAL A 1 270 ? -8.127 -10.099 -8.567 1.00 79.12 270 VAL A O 1
ATOM 2116 N N . ALA A 1 271 ? -9.886 -8.810 -7.989 1.00 63.00 271 ALA A N 1
ATOM 2117 C CA . ALA A 1 271 ? -10.830 -9.266 -9.000 1.00 63.00 271 ALA A CA 1
ATOM 2118 C C . ALA A 1 271 ? -10.828 -10.796 -9.233 1.00 63.00 271 ALA A C 1
ATOM 2120 O O . ALA A 1 271 ? -10.474 -11.273 -10.310 1.00 63.00 271 ALA A O 1
ATOM 2121 N N . ILE A 1 272 ? -11.295 -11.556 -8.231 1.00 58.53 272 ILE A N 1
ATOM 2122 C CA . ILE A 1 272 ? -11.443 -13.033 -8.262 1.00 58.53 272 ILE A CA 1
ATOM 2123 C C . ILE A 1 272 ? -12.241 -13.511 -9.495 1.00 58.53 272 ILE A C 1
ATOM 2125 O O . ILE A 1 272 ? -12.001 -14.596 -10.018 1.00 58.53 272 ILE A O 1
ATOM 2129 N N . GL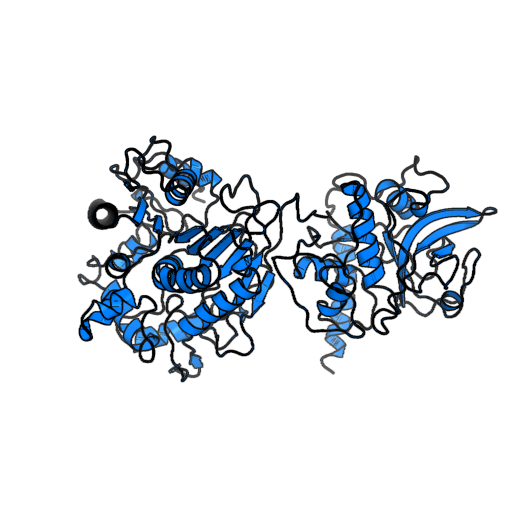U A 1 273 ? -13.157 -12.677 -9.991 1.00 57.16 273 GLU A N 1
ATOM 2130 C CA . GLU A 1 273 ? -14.001 -12.943 -11.165 1.00 57.16 273 GLU A CA 1
ATOM 2131 C C . GLU A 1 273 ? -13.311 -12.635 -12.513 1.00 57.16 273 GLU A C 1
ATOM 2133 O O . GLU A 1 273 ? -13.898 -12.857 -13.569 1.00 57.16 273 GLU A O 1
ATOM 2138 N N . THR A 1 274 ? -12.067 -12.143 -12.508 1.00 71.06 274 THR A N 1
ATOM 2139 C CA . THR A 1 274 ? -11.278 -11.865 -13.724 1.00 71.06 274 THR A CA 1
ATOM 2140 C C . THR A 1 274 ? -10.217 -12.935 -13.984 1.00 71.06 274 THR A C 1
ATOM 2142 O O . THR A 1 274 ? -9.919 -13.777 -13.134 1.00 71.06 274 THR A O 1
ATOM 2145 N N . GLU A 1 275 ? -9.583 -12.880 -15.159 1.00 84.25 275 GLU A N 1
ATOM 2146 C CA . GLU A 1 275 ? -8.392 -13.671 -15.502 1.00 84.25 275 GLU A CA 1
ATOM 2147 C C . GLU A 1 275 ? -7.071 -13.055 -14.983 1.00 84.25 275 GLU A C 1
ATOM 2149 O O . GLU A 1 275 ? -6.003 -13.410 -15.480 1.00 84.25 275 GLU A O 1
ATOM 2154 N N . ALA A 1 276 ? -7.106 -12.131 -14.011 1.00 92.69 276 ALA A N 1
ATOM 2155 C CA . ALA A 1 276 ? -5.896 -11.561 -13.414 1.00 92.69 276 ALA A CA 1
ATOM 2156 C C . ALA A 1 276 ? -5.118 -12.638 -12.638 1.00 92.69 276 ALA A C 1
ATOM 2158 O O . ALA A 1 276 ? -5.649 -13.230 -11.691 1.00 92.69 276 ALA A O 1
ATOM 2159 N N . ARG A 1 277 ? -3.885 -12.934 -13.059 1.00 93.38 277 ARG A N 1
ATOM 2160 C CA . ARG A 1 277 ? -3.062 -14.031 -12.528 1.00 93.38 277 ARG A CA 1
ATOM 2161 C C . ARG A 1 277 ? -1.580 -13.672 -12.468 1.00 93.38 277 ARG A C 1
ATOM 2163 O O . ARG A 1 277 ? -1.085 -12.915 -13.303 1.00 93.38 277 ARG A O 1
ATOM 2170 N N . CYS A 1 278 ? -0.882 -14.258 -11.508 1.00 96.31 278 CYS A N 1
ATOM 2171 C CA . CYS A 1 278 ? 0.574 -14.337 -11.488 1.00 96.31 278 CYS A CA 1
ATOM 2172 C C . CYS A 1 278 ? 1.079 -15.382 -12.494 1.00 96.31 278 CYS A C 1
ATOM 2174 O O . CYS A 1 278 ? 0.278 -16.137 -13.051 1.00 96.31 278 CYS A O 1
ATOM 2176 N N . ILE A 1 279 ? 2.394 -15.434 -12.732 1.00 97.50 279 ILE A N 1
ATOM 2177 C CA . ILE A 1 279 ? 3.006 -16.356 -13.706 1.00 97.50 279 ILE A CA 1
ATOM 2178 C C . ILE A 1 279 ? 2.613 -17.816 -13.441 1.00 97.50 279 ILE A C 1
ATOM 2180 O O . ILE A 1 279 ? 2.358 -18.551 -14.394 1.00 97.50 279 ILE A O 1
ATOM 2184 N N . ASP A 1 280 ? 2.532 -18.242 -12.181 1.00 96.44 280 ASP A N 1
ATOM 2185 C CA . ASP A 1 280 ? 2.161 -19.611 -11.791 1.00 96.44 280 ASP A CA 1
ATOM 2186 C C . ASP A 1 280 ? 0.657 -19.931 -11.905 1.00 96.44 280 ASP A C 1
ATOM 2188 O O . ASP A 1 280 ? 0.259 -21.089 -11.769 1.00 96.44 280 ASP A O 1
ATOM 2192 N N . GLY A 1 281 ? -0.182 -18.925 -12.165 1.00 93.88 281 GLY A N 1
ATOM 2193 C CA . GLY A 1 281 ? -1.635 -19.061 -12.218 1.00 93.88 281 GLY A CA 1
ATOM 2194 C C . GLY A 1 281 ? -2.354 -18.814 -10.891 1.00 93.88 281 GLY A C 1
ATOM 2195 O O . GLY A 1 281 ? -3.572 -18.999 -10.834 1.00 93.88 281 GLY A O 1
ATOM 2196 N N . SER A 1 282 ? -1.664 -18.375 -9.836 1.00 92.88 282 SER A N 1
ATOM 2197 C CA . SER A 1 282 ? -2.312 -17.831 -8.642 1.00 92.88 282 SER A CA 1
ATOM 2198 C C . SER A 1 282 ? -2.955 -16.468 -8.948 1.00 92.88 282 SER A C 1
ATOM 2200 O O . SER A 1 282 ? -2.648 -15.828 -9.955 1.00 92.88 282 SER A O 1
ATOM 2202 N N . PHE A 1 283 ? -3.894 -16.005 -8.119 1.00 91.81 283 PHE A N 1
ATOM 2203 C CA . PHE A 1 283 ? -4.557 -14.711 -8.335 1.00 91.81 283 PHE A CA 1
ATOM 2204 C C . PHE A 1 283 ? -3.597 -13.540 -8.122 1.00 91.81 283 PHE A C 1
ATOM 2206 O O . PHE A 1 283 ? -2.791 -13.577 -7.198 1.00 91.81 283 PHE A O 1
ATOM 2213 N N . ALA A 1 284 ? -3.716 -12.481 -8.925 1.00 92.19 284 ALA A N 1
ATOM 2214 C CA . ALA A 1 284 ? -2.999 -11.233 -8.662 1.00 92.19 284 ALA A CA 1
ATOM 2215 C C . ALA A 1 284 ? -3.496 -10.573 -7.362 1.00 92.19 284 ALA A C 1
ATOM 2217 O O . ALA A 1 284 ? -4.670 -10.706 -6.997 1.00 92.19 284 ALA A O 1
ATOM 2218 N N . THR A 1 285 ? -2.615 -9.854 -6.661 1.00 90.94 285 THR A N 1
ATOM 2219 C CA . THR A 1 285 ? -2.886 -9.361 -5.296 1.00 90.94 285 THR A CA 1
ATOM 2220 C C . THR A 1 285 ? -2.454 -7.924 -5.080 1.00 90.94 285 THR A C 1
ATOM 2222 O O . THR A 1 285 ? -1.705 -7.359 -5.878 1.00 90.94 285 THR A O 1
ATOM 2225 N N . ILE A 1 286 ? -2.970 -7.319 -4.016 1.00 90.56 286 ILE A N 1
ATOM 2226 C CA . ILE A 1 286 ? -2.670 -5.951 -3.608 1.00 90.56 286 ILE A CA 1
ATOM 2227 C C . ILE A 1 286 ? -2.626 -5.869 -2.087 1.00 90.56 286 ILE A C 1
ATOM 2229 O O . ILE A 1 286 ? -3.436 -6.507 -1.410 1.00 90.56 286 ILE A O 1
ATOM 2233 N N . TYR A 1 287 ? -1.733 -5.037 -1.563 1.00 87.81 287 TYR A N 1
ATOM 2234 C CA . TYR A 1 287 ? -1.818 -4.569 -0.187 1.00 87.81 287 TYR A CA 1
ATOM 2235 C C . TYR A 1 287 ? -2.402 -3.163 -0.145 1.00 87.81 287 TYR A C 1
ATOM 2237 O O . TYR A 1 287 ? -2.066 -2.328 -0.983 1.00 87.81 287 TYR A O 1
ATOM 2245 N N . PHE A 1 288 ? -3.240 -2.855 0.839 1.00 86.25 288 PHE A N 1
ATOM 2246 C CA . PHE A 1 288 ? -3.744 -1.493 1.003 1.00 86.25 288 PHE A CA 1
ATOM 2247 C C . PHE A 1 288 ? -3.979 -1.113 2.465 1.00 86.25 288 PHE A C 1
ATOM 2249 O O . PHE A 1 288 ? -4.259 -1.967 3.298 1.00 86.25 288 PHE A O 1
ATOM 2256 N N . SER A 1 289 ? -3.859 0.174 2.770 1.00 82.00 289 SER A N 1
ATOM 2257 C CA . SER A 1 289 ? -4.031 0.742 4.109 1.00 82.00 289 SER A CA 1
ATOM 2258 C C . SER A 1 289 ? -4.847 2.034 4.010 1.00 82.00 289 SER A C 1
ATOM 2260 O O . SER A 1 289 ? -4.656 2.829 3.082 1.00 82.00 289 SER A O 1
ATOM 2262 N N . GLN A 1 290 ? -5.790 2.223 4.938 1.00 83.62 290 GLN A N 1
ATOM 2263 C CA . GLN A 1 290 ? -6.655 3.405 4.979 1.00 83.62 290 GLN A CA 1
ATOM 2264 C C . GLN A 1 290 ? -5.906 4.622 5.515 1.00 83.62 290 GLN A C 1
ATOM 2266 O O . GLN A 1 290 ? -5.198 4.529 6.516 1.00 83.62 290 GLN A O 1
ATOM 2271 N N . GLY A 1 291 ? -6.115 5.768 4.866 1.00 84.75 291 GLY A N 1
ATOM 2272 C CA . GLY A 1 291 ? -5.645 7.056 5.362 1.00 84.75 291 GLY A CA 1
ATOM 2273 C C . GLY A 1 291 ? -6.403 7.519 6.609 1.00 84.75 291 GLY A C 1
ATOM 2274 O O . GLY A 1 291 ? -7.369 6.895 7.054 1.00 84.75 291 GLY A O 1
ATOM 2275 N N . TYR A 1 292 ? -5.983 8.646 7.173 1.00 83.75 292 TYR A N 1
ATOM 2276 C CA . TYR A 1 292 ? -6.631 9.277 8.325 1.00 83.75 292 TYR A CA 1
ATOM 2277 C C . TYR A 1 292 ? -6.568 10.803 8.227 1.00 83.75 292 TYR A C 1
ATOM 2279 O O . TYR A 1 292 ? -5.796 11.370 7.445 1.00 83.75 292 TYR A O 1
ATOM 2287 N N . GLY A 1 293 ? -7.414 11.482 9.005 1.00 84.69 293 GLY A N 1
ATOM 2288 C CA . GLY A 1 293 ? -7.537 12.939 8.960 1.00 84.69 293 GLY A CA 1
ATOM 2289 C C . GLY A 1 293 ? -7.821 13.445 7.540 1.00 84.69 293 GLY A C 1
ATOM 2290 O O . GLY A 1 293 ? -8.704 12.936 6.848 1.00 84.69 293 GLY A O 1
ATOM 2291 N N . ASP A 1 294 ? -7.041 14.421 7.071 1.00 87.06 294 ASP A N 1
ATOM 2292 C CA . ASP A 1 294 ? -7.189 14.982 5.721 1.00 87.06 294 ASP A CA 1
ATOM 2293 C C . ASP A 1 294 ? -6.714 14.045 4.589 1.00 87.06 294 ASP A C 1
ATOM 2295 O O . ASP A 1 294 ? -6.942 14.327 3.412 1.00 87.06 294 ASP A O 1
ATOM 2299 N N . GLY A 1 295 ? -6.059 12.931 4.926 1.00 89.56 295 GLY A N 1
ATOM 2300 C CA . GLY A 1 295 ? -5.583 11.935 3.975 1.00 89.56 295 GLY A CA 1
ATOM 2301 C C . GLY A 1 295 ? -6.635 10.892 3.592 1.00 89.56 295 GLY A C 1
ATOM 2302 O O . GLY A 1 295 ? -6.413 10.141 2.644 1.00 89.56 295 GLY A O 1
ATOM 2303 N N . LEU A 1 296 ? -7.813 10.894 4.235 1.00 87.75 296 LEU A N 1
ATOM 2304 C CA . LEU A 1 296 ? -8.957 10.040 3.870 1.00 87.75 296 LEU A CA 1
ATOM 2305 C C . LEU A 1 296 ? -9.391 10.209 2.404 1.00 87.75 296 LEU A C 1
ATOM 2307 O O . LEU A 1 296 ? -9.880 9.259 1.798 1.00 87.75 296 LEU A O 1
ATOM 2311 N N . THR A 1 297 ? -9.182 11.389 1.815 1.00 92.44 297 THR A N 1
ATOM 2312 C CA . THR A 1 297 ? -9.514 11.695 0.412 1.00 92.44 297 THR A CA 1
ATOM 2313 C C . THR A 1 297 ? -8.306 11.657 -0.524 1.00 92.44 297 THR A C 1
ATOM 2315 O O . THR A 1 297 ? -8.427 11.980 -1.708 1.00 92.44 297 THR A O 1
ATOM 2318 N N . LYS A 1 298 ? -7.128 11.290 -0.019 1.00 94.00 298 LYS A N 1
ATOM 2319 C CA . LYS A 1 298 ? -5.871 11.282 -0.770 1.00 94.00 298 LYS A CA 1
ATOM 2320 C C . LYS A 1 298 ? -5.398 9.847 -0.960 1.00 94.00 298 LYS A C 1
ATOM 2322 O O . LYS A 1 298 ? -5.580 9.021 -0.067 1.00 94.00 298 LYS A O 1
ATOM 2327 N N . ALA A 1 299 ? -4.796 9.539 -2.103 1.00 94.75 299 ALA A N 1
ATOM 2328 C CA . ALA A 1 299 ? -4.253 8.212 -2.366 1.00 94.75 299 ALA A CA 1
ATOM 2329 C C . ALA A 1 299 ? -2.880 8.239 -3.026 1.00 94.75 299 ALA A C 1
ATOM 2331 O O . ALA A 1 299 ? -2.605 9.057 -3.903 1.00 94.75 299 ALA A O 1
ATOM 2332 N N . ILE A 1 300 ? -2.042 7.291 -2.624 1.00 94.06 300 ILE A N 1
ATOM 2333 C CA . ILE A 1 300 ? -0.815 6.930 -3.319 1.00 94.06 300 ILE A CA 1
ATOM 2334 C C . ILE A 1 300 ? -0.846 5.443 -3.654 1.00 94.06 300 ILE A C 1
ATOM 2336 O O . ILE A 1 300 ? -1.218 4.602 -2.834 1.00 94.06 300 ILE A O 1
ATOM 2340 N N . THR A 1 301 ? -0.462 5.120 -4.880 1.00 95.25 301 THR A N 1
ATOM 2341 C CA . THR A 1 301 ? -0.318 3.747 -5.357 1.00 95.25 301 THR A CA 1
ATOM 2342 C C . THR A 1 301 ? 1.132 3.501 -5.722 1.00 95.25 301 THR A C 1
ATOM 2344 O O . THR A 1 301 ? 1.692 4.309 -6.454 1.00 95.25 301 THR A O 1
ATOM 2347 N N . PHE A 1 302 ? 1.703 2.386 -5.290 1.00 94.88 302 PHE A N 1
ATOM 2348 C CA . PHE A 1 302 ? 3.076 1.996 -5.574 1.00 94.88 302 PHE A CA 1
ATOM 2349 C C . PHE A 1 302 ? 3.106 0.674 -6.336 1.00 94.88 302 PHE A C 1
ATOM 2351 O O . PHE A 1 302 ? 2.643 -0.344 -5.823 1.00 94.88 302 PHE A O 1
ATOM 2358 N N . PHE A 1 303 ? 3.664 0.675 -7.543 1.00 96.50 303 PHE A N 1
ATOM 2359 C CA . PHE A 1 303 ? 4.000 -0.555 -8.254 1.00 96.50 303 PHE A CA 1
ATOM 2360 C C . PHE A 1 303 ? 5.306 -1.145 -7.723 1.00 96.50 303 PHE A C 1
ATOM 2362 O O . PHE A 1 303 ? 6.359 -0.503 -7.778 1.00 96.50 303 PHE A O 1
ATOM 2369 N N . GLU A 1 304 ? 5.240 -2.390 -7.257 1.00 94.38 304 GLU A N 1
ATOM 2370 C CA . GLU A 1 304 ? 6.419 -3.159 -6.873 1.00 94.38 304 GLU A CA 1
ATOM 2371 C C . GLU A 1 304 ? 7.357 -3.387 -8.072 1.00 94.38 304 GLU A C 1
ATOM 2373 O O . GLU A 1 304 ? 6.925 -3.538 -9.218 1.00 94.38 304 GLU A O 1
ATOM 2378 N N . GLY A 1 305 ? 8.662 -3.372 -7.802 1.00 93.00 305 GLY A N 1
ATOM 2379 C CA . GLY A 1 305 ? 9.720 -3.647 -8.771 1.00 93.00 305 GLY A CA 1
ATOM 2380 C C . GLY A 1 305 ? 10.260 -5.073 -8.673 1.00 93.00 305 GLY A C 1
ATOM 2381 O O . GLY A 1 305 ? 9.774 -5.884 -7.900 1.00 93.00 305 GLY A O 1
ATOM 2382 N N . GLY A 1 306 ? 11.298 -5.388 -9.451 1.00 92.12 306 GLY A N 1
ATOM 2383 C CA . GLY A 1 306 ? 11.933 -6.714 -9.392 1.00 92.12 306 GLY A CA 1
ATOM 2384 C C . GLY A 1 306 ? 12.591 -7.191 -10.687 1.00 92.12 306 GLY A C 1
ATOM 2385 O O . GLY A 1 306 ? 12.835 -8.386 -10.844 1.00 92.12 306 GLY A O 1
ATOM 2386 N N . GLY A 1 307 ? 12.844 -6.302 -11.648 1.00 93.50 307 GLY A N 1
ATOM 2387 C CA . GLY A 1 307 ? 13.360 -6.671 -12.970 1.00 93.50 307 GLY A CA 1
ATOM 2388 C C . GLY A 1 307 ? 12.321 -7.363 -13.859 1.00 93.50 307 GLY A C 1
ATOM 2389 O O . GLY A 1 307 ? 11.127 -7.352 -13.572 1.00 93.50 307 GLY A O 1
ATOM 2390 N N . TRP A 1 308 ? 12.771 -7.970 -14.952 1.00 96.75 308 TRP A N 1
ATOM 2391 C CA . TRP A 1 308 ? 11.910 -8.603 -15.954 1.00 96.75 308 TRP A CA 1
ATOM 2392 C C . TRP A 1 308 ? 12.369 -10.017 -16.253 1.00 96.75 308 TRP A C 1
ATOM 2394 O O . TRP A 1 308 ? 13.556 -10.326 -16.152 1.00 96.75 308 TRP A O 1
ATOM 2404 N N . CYS A 1 309 ? 11.442 -10.844 -16.724 1.00 96.94 309 CYS A N 1
ATOM 2405 C CA . CYS A 1 309 ? 11.793 -12.077 -17.400 1.00 96.94 309 CYS A CA 1
ATOM 2406 C C . CYS A 1 309 ? 12.114 -11.849 -18.865 1.00 96.94 309 CYS A C 1
ATOM 2408 O O . CYS A 1 309 ? 11.327 -12.126 -19.759 1.00 96.94 309 CYS A O 1
ATOM 2410 N N . TYR A 1 310 ? 13.307 -11.322 -19.088 1.00 95.75 310 TYR A N 1
ATOM 2411 C CA . TYR A 1 310 ? 13.873 -11.043 -20.398 1.00 95.75 310 TYR A CA 1
ATOM 2412 C C . TYR A 1 310 ? 15.040 -11.984 -20.744 1.00 95.75 310 TYR A C 1
ATOM 2414 O O . TYR A 1 310 ? 15.589 -12.670 -19.885 1.00 95.75 310 TYR A O 1
ATOM 2422 N N . GLY A 1 311 ? 15.431 -12.029 -22.014 1.00 96.88 311 GLY A N 1
ATOM 2423 C CA . GLY A 1 311 ? 16.512 -12.891 -22.492 1.00 96.88 311 GLY A CA 1
ATOM 2424 C C . GLY A 1 311 ? 16.872 -12.552 -23.930 1.00 96.88 311 GLY A C 1
ATOM 2425 O O . GLY A 1 311 ? 16.083 -11.920 -24.626 1.00 96.88 311 GLY A O 1
ATOM 2426 N N . ARG A 1 312 ? 18.057 -12.939 -24.409 1.00 96.94 312 ARG A N 1
ATOM 2427 C CA . ARG A 1 312 ? 18.508 -12.603 -25.774 1.00 96.94 312 ARG A CA 1
ATOM 2428 C C . ARG A 1 312 ? 17.738 -13.361 -26.858 1.00 96.94 312 ARG A C 1
ATOM 2430 O O . ARG A 1 312 ? 17.864 -13.046 -28.039 1.00 96.94 312 ARG A O 1
ATOM 2437 N N . ASN A 1 313 ? 16.917 -14.333 -26.470 1.00 97.75 313 ASN A N 1
ATOM 2438 C CA . ASN A 1 313 ? 15.954 -15.016 -27.326 1.00 97.75 313 ASN A CA 1
ATOM 2439 C C . ASN A 1 313 ? 14.697 -15.418 -26.533 1.00 97.75 313 ASN A C 1
ATOM 2441 O O . ASN A 1 313 ? 14.674 -15.416 -25.302 1.00 97.75 313 ASN A O 1
ATOM 2445 N N . GLN A 1 314 ? 13.650 -15.817 -27.255 1.00 95.94 314 GLN A N 1
ATOM 2446 C CA . GLN A 1 314 ? 12.375 -16.239 -26.667 1.00 95.94 314 GLN A CA 1
ATOM 2447 C C . GLN A 1 314 ? 12.471 -17.480 -25.764 1.00 95.94 314 GLN A C 1
ATOM 2449 O O . GLN A 1 314 ? 11.624 -17.653 -24.890 1.00 95.94 314 GLN A O 1
ATOM 2454 N N . THR A 1 315 ? 13.462 -18.356 -25.958 1.00 97.25 315 THR A N 1
ATOM 2455 C CA . THR A 1 315 ? 13.657 -19.533 -25.096 1.00 97.25 315 THR A CA 1
ATOM 2456 C C . THR A 1 315 ? 14.151 -19.112 -23.716 1.00 97.25 315 THR A C 1
ATOM 2458 O O . THR A 1 315 ? 13.612 -19.579 -22.720 1.00 97.25 315 THR A O 1
ATOM 2461 N N . GLU A 1 316 ? 15.105 -18.182 -23.650 1.00 98.19 316 GLU A N 1
ATOM 2462 C CA . GLU A 1 316 ? 15.593 -17.608 -22.388 1.00 98.19 316 GLU A CA 1
ATOM 2463 C C . GLU A 1 316 ? 14.488 -16.856 -21.634 1.00 98.19 316 GLU A C 1
ATOM 2465 O O . GLU A 1 316 ? 14.363 -17.008 -20.422 1.00 98.19 316 GLU A O 1
ATOM 2470 N N . VAL A 1 317 ? 13.626 -16.116 -22.344 1.00 97.81 317 VAL A N 1
ATOM 2471 C CA . VAL A 1 317 ? 12.448 -15.469 -21.734 1.00 97.81 317 VAL A CA 1
ATOM 2472 C C . VAL A 1 317 ? 11.535 -16.504 -21.069 1.00 97.81 317 VAL A C 1
ATOM 2474 O O . VAL A 1 317 ? 11.144 -16.340 -19.913 1.00 97.81 317 VAL A O 1
ATOM 2477 N N . LYS A 1 318 ? 11.210 -17.592 -21.779 1.00 97.62 318 LYS A N 1
ATOM 2478 C CA . LYS A 1 318 ? 10.367 -18.676 -21.245 1.00 97.62 318 LYS A CA 1
ATOM 2479 C C . LYS A 1 318 ? 11.018 -19.387 -20.063 1.00 97.62 318 LYS A C 1
ATOM 2481 O O . LYS A 1 318 ? 10.314 -19.754 -19.126 1.00 97.62 318 LYS A O 1
ATOM 2486 N N . GLU A 1 319 ? 12.337 -19.554 -20.096 1.00 98.19 319 GLU A N 1
ATOM 2487 C CA . GLU A 1 319 ? 13.084 -20.145 -18.990 1.00 98.19 319 GLU A CA 1
ATOM 2488 C C . GLU A 1 319 ? 13.037 -19.257 -17.743 1.00 98.19 319 GLU A C 1
ATOM 2490 O O . GLU A 1 319 ? 12.686 -19.751 -16.675 1.00 98.19 319 GLU A O 1
ATOM 2495 N N . CYS A 1 320 ? 13.247 -17.942 -17.879 1.00 98.00 320 CYS A N 1
ATOM 2496 C CA . CYS A 1 320 ? 13.077 -17.038 -16.743 1.00 98.00 320 CYS A CA 1
ATOM 2497 C C . CYS A 1 320 ? 11.659 -17.105 -16.175 1.00 98.00 320 CYS A C 1
ATOM 2499 O O . CYS A 1 320 ? 11.493 -17.209 -14.963 1.00 98.00 320 CYS A O 1
ATOM 2501 N N . LEU A 1 321 ? 10.625 -17.058 -17.028 1.00 97.94 321 LEU A N 1
ATOM 2502 C CA . LEU A 1 321 ? 9.236 -17.144 -16.561 1.00 97.94 321 LEU A CA 1
ATOM 2503 C C . LEU A 1 321 ? 9.002 -18.444 -15.778 1.00 97.94 321 LEU A C 1
ATOM 2505 O O . LEU A 1 321 ? 8.345 -18.437 -14.737 1.00 97.94 321 LEU A O 1
ATOM 2509 N N . TYR A 1 322 ? 9.574 -19.553 -16.244 1.00 98.00 322 TYR A N 1
ATOM 2510 C CA . TYR A 1 322 ? 9.500 -20.838 -15.560 1.00 98.00 322 TYR A CA 1
ATOM 2511 C C . TYR A 1 322 ? 10.167 -20.809 -14.177 1.00 98.00 322 TYR A C 1
ATOM 2513 O O . TYR A 1 322 ? 9.539 -21.234 -13.204 1.00 98.00 322 TYR A O 1
ATOM 2521 N N . GLU A 1 323 ? 11.388 -20.288 -14.061 1.00 97.38 323 GLU A N 1
ATOM 2522 C CA . GLU A 1 323 ? 12.106 -20.182 -12.782 1.00 97.38 323 GLU A CA 1
ATOM 2523 C C . GLU A 1 323 ? 11.396 -19.228 -11.811 1.00 97.38 323 GLU A C 1
ATOM 2525 O O . GLU A 1 323 ? 11.158 -19.556 -10.644 1.00 97.38 323 GLU A O 1
ATOM 2530 N N . ARG A 1 324 ? 10.965 -18.072 -12.321 1.00 96.69 324 ARG A N 1
ATOM 2531 C CA . ARG A 1 324 ? 10.290 -17.029 -11.547 1.00 96.69 324 ARG A CA 1
ATOM 2532 C C . ARG A 1 324 ? 8.910 -17.444 -11.055 1.00 96.69 324 ARG A C 1
ATOM 2534 O O . ARG A 1 324 ? 8.493 -16.993 -9.999 1.00 96.69 324 ARG A O 1
ATOM 2541 N N . SER A 1 325 ? 8.225 -18.357 -11.749 1.00 96.88 325 SER A N 1
ATOM 2542 C CA . SER A 1 325 ? 6.929 -18.898 -11.299 1.00 96.88 325 SER A CA 1
ATOM 2543 C C . SER A 1 325 ? 6.969 -19.536 -9.901 1.00 96.88 325 SER A C 1
ATOM 2545 O O . SER A 1 325 ? 5.930 -19.717 -9.282 1.00 96.88 325 SER A O 1
ATOM 2547 N N . SER A 1 326 ? 8.151 -19.902 -9.395 1.00 94.62 326 SER A N 1
ATOM 2548 C CA . SER A 1 326 ? 8.327 -20.449 -8.042 1.00 94.62 326 SER A CA 1
ATOM 2549 C C . SER A 1 326 ? 8.704 -19.415 -6.976 1.00 94.62 326 SER A C 1
ATOM 2551 O O . SER A 1 326 ? 8.814 -19.791 -5.811 1.00 94.62 326 SER A O 1
ATOM 2553 N N . THR A 1 327 ? 8.913 -18.149 -7.338 1.00 94.00 327 THR A N 1
ATOM 2554 C CA . THR A 1 327 ? 9.306 -17.085 -6.400 1.00 94.00 327 THR A CA 1
ATOM 2555 C C . THR A 1 327 ? 8.106 -16.214 -6.023 1.00 94.00 327 THR A C 1
ATOM 2557 O O . THR A 1 327 ? 7.011 -16.363 -6.565 1.00 94.00 327 THR A O 1
ATOM 2560 N N . ASP A 1 328 ? 8.285 -15.309 -5.068 1.00 90.50 328 ASP A N 1
ATOM 2561 C CA . ASP A 1 328 ? 7.346 -14.217 -4.766 1.00 90.50 328 ASP A CA 1
ATOM 2562 C C . ASP A 1 328 ? 7.003 -13.386 -6.011 1.00 90.50 328 ASP A C 1
ATOM 2564 O O . ASP A 1 328 ? 5.837 -13.179 -6.325 1.00 90.50 328 ASP A O 1
ATOM 2568 N N . LEU A 1 329 ? 8.002 -13.052 -6.827 1.00 93.81 329 LEU A N 1
ATOM 2569 C CA . LEU A 1 329 ? 7.825 -12.274 -8.057 1.00 93.81 329 LEU A CA 1
ATOM 2570 C C . LEU A 1 329 ? 7.165 -13.025 -9.235 1.00 93.81 329 LEU A C 1
ATOM 2572 O O . LEU A 1 329 ? 7.167 -12.524 -10.367 1.00 93.81 329 LEU A O 1
ATOM 2576 N N . GLY A 1 330 ? 6.638 -14.229 -9.005 1.00 95.50 330 GLY A N 1
ATOM 2577 C CA . GLY A 1 330 ? 5.871 -14.999 -9.986 1.00 95.50 330 GLY A CA 1
ATOM 2578 C C . GLY A 1 330 ? 4.710 -15.809 -9.409 1.00 95.50 330 GLY A C 1
ATOM 2579 O O . GLY A 1 330 ? 3.981 -16.421 -10.190 1.00 95.50 330 GLY A O 1
ATOM 2580 N N . SER A 1 331 ? 4.507 -15.786 -8.086 1.00 94.31 331 SER A N 1
ATOM 2581 C CA . SER A 1 331 ? 3.408 -16.466 -7.401 1.00 94.31 331 SER A CA 1
ATOM 2582 C C . SER A 1 331 ? 2.932 -15.669 -6.195 1.00 94.31 331 SER A C 1
ATOM 2584 O O . SER A 1 331 ? 3.683 -15.408 -5.253 1.00 94.31 331 SER A O 1
ATOM 2586 N N . SER A 1 332 ? 1.636 -15.363 -6.172 1.00 91.44 332 SER A N 1
ATOM 2587 C CA . SER A 1 332 ? 1.026 -14.702 -5.019 1.00 91.44 332 SER A CA 1
ATOM 2588 C C . SER A 1 332 ? 0.967 -15.574 -3.763 1.00 91.44 332 SER A C 1
ATOM 2590 O O . SER A 1 332 ? 0.879 -15.036 -2.663 1.00 91.44 332 SER A O 1
ATOM 2592 N N . ASN A 1 333 ? 1.084 -16.900 -3.902 1.00 89.25 333 ASN A N 1
ATOM 2593 C CA . ASN A 1 333 ? 1.073 -17.836 -2.772 1.00 89.25 333 ASN A CA 1
ATOM 2594 C C . ASN A 1 333 ? 2.280 -17.660 -1.837 1.00 89.25 333 ASN A C 1
ATOM 2596 O O . ASN A 1 333 ? 2.252 -18.129 -0.702 1.00 89.25 333 ASN A O 1
ATOM 2600 N N . ASN A 1 334 ? 3.328 -16.993 -2.321 1.00 86.69 334 ASN A N 1
ATOM 2601 C CA . ASN A 1 334 ? 4.546 -16.716 -1.572 1.00 86.69 334 ASN A CA 1
ATOM 2602 C C . ASN A 1 334 ? 4.511 -15.354 -0.853 1.00 86.69 334 ASN A C 1
ATOM 2604 O O . ASN A 1 334 ? 5.415 -15.065 -0.071 1.00 86.69 334 ASN A O 1
ATOM 2608 N N . TYR A 1 335 ? 3.487 -14.520 -1.082 1.00 81.75 335 TYR A N 1
ATOM 2609 C CA . TYR A 1 335 ? 3.316 -13.274 -0.331 1.00 81.75 335 TYR A CA 1
ATOM 2610 C C . TYR A 1 335 ? 2.646 -13.543 1.026 1.00 81.75 335 TYR A C 1
ATOM 2612 O O . TYR A 1 335 ? 1.688 -14.318 1.101 1.00 81.75 335 TYR A O 1
ATOM 2620 N N . PRO A 1 336 ? 3.097 -12.896 2.115 1.00 73.19 336 PRO A N 1
ATOM 2621 C CA . PRO A 1 336 ? 2.498 -13.087 3.431 1.00 73.19 336 PRO A CA 1
ATOM 2622 C C . PRO A 1 336 ? 1.117 -12.412 3.530 1.00 73.19 336 PRO A C 1
ATOM 2624 O O . PRO A 1 336 ? 0.888 -11.356 2.951 1.00 73.19 336 PRO A O 1
ATOM 2627 N N . GLN A 1 337 ? 0.189 -12.962 4.320 1.00 63.97 337 GLN A N 1
ATOM 2628 C CA . GLN A 1 337 ? -1.144 -12.352 4.526 1.00 63.97 337 GLN A CA 1
ATOM 2629 C C . GLN A 1 337 ? -1.072 -10.946 5.149 1.00 63.97 337 GLN A C 1
ATOM 2631 O O . GLN A 1 337 ? -1.944 -10.110 4.935 1.00 63.97 337 GLN A O 1
ATOM 2636 N N . THR A 1 338 ? 0.003 -10.673 5.883 1.00 59.19 338 THR A N 1
ATOM 2637 C CA . THR A 1 338 ? 0.359 -9.353 6.398 1.00 59.19 338 THR A CA 1
ATOM 2638 C C . THR A 1 338 ? 1.821 -9.103 6.070 1.00 59.19 338 THR A C 1
ATOM 2640 O O . THR A 1 338 ? 2.670 -9.937 6.383 1.00 59.19 338 THR A O 1
ATOM 2643 N N . ASN A 1 339 ? 2.129 -7.968 5.451 1.00 60.81 339 ASN A N 1
ATOM 2644 C CA . ASN A 1 339 ? 3.505 -7.565 5.204 1.00 60.81 339 ASN A CA 1
ATOM 2645 C C . ASN A 1 339 ? 3.763 -6.227 5.887 1.00 60.81 339 ASN A C 1
ATOM 2647 O O . ASN A 1 339 ? 2.989 -5.282 5.719 1.00 60.81 339 ASN A O 1
ATOM 2651 N N . TYR A 1 340 ? 4.868 -6.142 6.620 1.00 53.69 340 TYR A N 1
ATOM 2652 C CA . TYR A 1 340 ? 5.394 -4.859 7.047 1.00 53.69 340 TYR A CA 1
ATOM 2653 C C . TYR A 1 340 ? 6.019 -4.199 5.822 1.00 53.69 340 TYR A C 1
ATOM 2655 O O . TYR A 1 340 ? 7.218 -4.288 5.578 1.00 53.69 340 TYR A O 1
ATOM 2663 N N . LEU A 1 341 ? 5.199 -3.476 5.060 1.00 63.62 341 LEU A N 1
ATOM 2664 C CA . LEU A 1 341 ? 5.659 -2.589 3.988 1.00 63.62 341 LEU A CA 1
ATOM 2665 C C . LEU A 1 341 ? 6.369 -1.342 4.539 1.00 63.62 341 LEU A C 1
ATOM 2667 O O . LEU A 1 341 ? 6.487 -0.342 3.831 1.00 63.62 341 LEU A O 1
ATOM 2671 N N . ASN A 1 342 ? 6.872 -1.412 5.779 1.00 53.97 342 ASN A N 1
ATOM 2672 C CA . ASN A 1 342 ? 7.531 -0.329 6.493 1.00 53.97 342 ASN A CA 1
ATOM 2673 C C . ASN A 1 342 ? 8.701 0.248 5.699 1.00 53.97 342 ASN A C 1
ATOM 2675 O O . ASN A 1 342 ? 8.997 1.410 5.881 1.00 53.97 342 ASN A O 1
ATOM 2679 N N . ARG A 1 343 ? 9.309 -0.506 4.776 1.00 56.88 343 ARG A N 1
ATOM 2680 C CA . ARG A 1 343 ? 10.349 0.013 3.885 1.00 56.88 343 ARG A CA 1
ATOM 2681 C C . ARG A 1 343 ? 9.810 0.898 2.765 1.00 56.88 343 ARG A C 1
ATOM 2683 O O . ARG A 1 343 ? 10.491 1.834 2.408 1.00 56.88 343 ARG A O 1
ATOM 2690 N N . THR A 1 344 ? 8.632 0.619 2.202 1.00 61.09 344 THR A N 1
ATOM 2691 C CA . THR A 1 344 ? 8.083 1.358 1.036 1.00 61.09 344 THR A CA 1
ATOM 2692 C C . THR A 1 344 ? 7.154 2.498 1.442 1.00 61.09 344 THR A C 1
ATOM 2694 O O . THR A 1 344 ? 7.081 3.535 0.789 1.00 61.09 344 THR A O 1
ATOM 2697 N N . PHE A 1 345 ? 6.423 2.287 2.528 1.00 69.62 345 PHE A N 1
ATOM 2698 C CA . PHE A 1 345 ? 5.521 3.254 3.112 1.00 69.62 345 PHE A CA 1
ATOM 2699 C C . PHE A 1 345 ? 5.694 3.162 4.611 1.00 69.62 345 PHE A C 1
ATOM 2701 O O . PHE A 1 345 ? 5.067 2.323 5.270 1.00 69.62 345 PHE A O 1
ATOM 2708 N N . PHE A 1 346 ? 6.577 4.008 5.132 1.00 69.00 346 PHE A N 1
ATOM 2709 C CA . PHE A 1 346 ? 6.761 4.078 6.564 1.00 69.00 346 PHE A CA 1
ATOM 2710 C C . PHE A 1 346 ? 5.435 4.458 7.160 1.00 69.00 346 PHE A C 1
ATOM 2712 O O . PHE A 1 346 ? 4.689 5.310 6.671 1.00 69.00 346 PHE A O 1
ATOM 2719 N N . GLU A 1 347 ? 5.091 3.682 8.159 1.00 65.19 347 GLU A N 1
ATOM 2720 C CA . GLU A 1 347 ? 3.894 3.948 8.870 1.00 65.19 347 GLU A CA 1
ATOM 2721 C C . GLU A 1 347 ? 4.137 5.313 9.592 1.00 65.19 347 GLU A C 1
ATOM 2723 O O . GLU A 1 347 ? 3.371 6.249 9.365 1.00 65.19 347 GLU A O 1
ATOM 2728 N N . GLU A 1 348 ? 5.232 5.480 10.344 1.00 71.19 348 GLU A N 1
ATOM 2729 C CA . GLU A 1 348 ? 5.430 6.629 11.242 1.00 71.19 348 GLU A CA 1
ATOM 2730 C C . GLU A 1 348 ? 5.471 7.974 10.488 1.00 71.19 348 GLU A C 1
ATOM 2732 O O . GLU A 1 348 ? 6.272 8.122 9.559 1.00 71.19 348 GLU A O 1
ATOM 2737 N N . PRO A 1 349 ? 4.691 9.000 10.892 1.00 73.06 349 PRO A N 1
ATOM 2738 C CA . PRO A 1 349 ? 4.708 10.317 10.248 1.00 73.06 349 PRO A CA 1
ATOM 2739 C C . PRO A 1 349 ? 6.079 10.992 10.241 1.00 73.06 349 PRO A C 1
ATOM 2741 O O . PRO A 1 349 ? 6.383 11.764 9.335 1.00 73.06 349 PRO A O 1
ATOM 2744 N N . GLU A 1 350 ? 6.919 10.692 11.232 1.00 72.19 350 GLU A N 1
ATOM 2745 C CA . GLU A 1 350 ? 8.299 11.182 11.296 1.00 72.19 350 GLU A CA 1
ATOM 2746 C C . GLU A 1 350 ? 9.171 10.594 10.174 1.00 72.19 350 GLU A C 1
ATOM 2748 O O . GLU A 1 350 ? 10.097 11.253 9.706 1.00 72.19 350 GLU A O 1
ATOM 2753 N N . GLN A 1 351 ? 8.832 9.390 9.704 1.00 72.00 351 GLN A N 1
ATOM 2754 C CA . GLN A 1 351 ? 9.548 8.632 8.679 1.00 72.00 351 GLN A CA 1
ATOM 2755 C C . GLN A 1 351 ? 8.943 8.810 7.274 1.00 72.00 351 GLN A C 1
ATOM 2757 O O . GLN A 1 351 ? 9.681 8.768 6.285 1.00 72.00 351 GLN A O 1
ATOM 2762 N N . ASP A 1 352 ? 7.633 9.050 7.151 1.00 77.56 352 ASP A N 1
ATOM 2763 C CA . ASP A 1 352 ? 6.938 9.386 5.896 1.00 77.56 352 ASP A CA 1
ATOM 2764 C C . ASP A 1 352 ? 6.226 10.745 5.987 1.00 77.56 352 ASP A C 1
ATOM 2766 O O . ASP A 1 352 ? 5.054 10.872 6.351 1.00 77.56 352 ASP A O 1
ATOM 2770 N N . LEU A 1 353 ? 6.949 11.787 5.587 1.00 78.94 353 LEU A N 1
ATOM 2771 C CA . LEU A 1 353 ? 6.506 13.178 5.665 1.00 78.94 353 LEU A CA 1
ATOM 2772 C C . LEU A 1 353 ? 5.500 13.568 4.579 1.00 78.94 353 LEU A C 1
ATOM 2774 O O . LEU A 1 353 ? 4.963 14.676 4.611 1.00 78.94 353 LEU A O 1
ATOM 2778 N N . LEU A 1 354 ? 5.303 12.714 3.573 1.00 84.25 354 LEU A N 1
ATOM 2779 C CA . LEU A 1 354 ? 4.468 13.020 2.414 1.00 84.25 354 LEU A CA 1
ATOM 2780 C C . LEU A 1 354 ? 3.150 12.257 2.442 1.00 84.25 354 LEU A C 1
ATOM 2782 O O . LEU A 1 354 ? 2.111 12.830 2.101 1.00 84.25 354 LEU A O 1
ATOM 2786 N N . PHE A 1 355 ? 3.203 10.975 2.805 1.00 87.56 355 PHE A N 1
ATOM 2787 C CA . PHE A 1 355 ? 2.124 10.029 2.546 1.00 87.56 355 PHE A CA 1
ATOM 2788 C C . PHE A 1 355 ? 1.690 9.216 3.768 1.00 87.56 355 PHE A C 1
ATOM 2790 O O . PHE A 1 355 ? 0.753 8.428 3.631 1.00 87.56 355 PHE A O 1
ATOM 2797 N N . SER A 1 356 ? 2.278 9.433 4.954 1.00 82.69 356 SER A N 1
ATOM 2798 C CA . SER A 1 356 ? 1.947 8.688 6.188 1.00 82.69 356 SER A CA 1
ATOM 2799 C C . SER A 1 356 ? 0.451 8.639 6.492 1.00 82.69 356 SER A C 1
ATOM 2801 O O . SER A 1 356 ? -0.052 7.608 6.938 1.00 82.69 356 SER A O 1
ATOM 2803 N N . ASN A 1 357 ? -0.279 9.721 6.196 1.00 84.81 357 ASN A N 1
ATOM 2804 C CA . ASN A 1 357 ? -1.716 9.804 6.442 1.00 84.81 357 ASN A CA 1
ATOM 2805 C C . ASN A 1 357 ? -2.622 9.528 5.235 1.00 84.81 357 ASN A C 1
ATOM 2807 O O . ASN A 1 357 ? -3.844 9.568 5.380 1.00 84.81 357 ASN A O 1
ATOM 2811 N N . TRP A 1 358 ? -2.068 9.244 4.055 1.00 90.06 358 TRP A N 1
ATOM 2812 C CA . TRP A 1 358 ? -2.845 9.001 2.835 1.00 90.06 358 TRP A CA 1
ATOM 2813 C C . TRP A 1 358 ? -3.379 7.566 2.804 1.00 90.06 358 TRP A C 1
ATOM 2815 O O . TRP A 1 358 ? -2.864 6.675 3.477 1.00 90.06 358 TRP A O 1
ATOM 2825 N N . ASN A 1 359 ? -4.388 7.309 1.969 1.00 89.56 359 ASN A N 1
ATOM 2826 C CA . ASN A 1 359 ? -4.680 5.935 1.568 1.00 89.56 359 ASN A CA 1
ATOM 2827 C C . ASN A 1 359 ? -3.509 5.407 0.735 1.00 89.56 359 ASN A C 1
ATOM 2829 O O . ASN A 1 359 ? -3.077 6.053 -0.223 1.00 89.56 359 ASN A O 1
ATOM 2833 N N . ARG A 1 360 ? -2.993 4.233 1.082 1.00 89.62 360 ARG A N 1
ATOM 2834 C CA . ARG A 1 360 ? -1.791 3.671 0.459 1.00 89.62 360 ARG A CA 1
ATOM 2835 C C . ARG A 1 360 ? -2.126 2.331 -0.163 1.00 89.62 360 ARG A C 1
ATOM 2837 O O . ARG A 1 360 ? -2.731 1.485 0.490 1.00 89.62 360 ARG A O 1
ATOM 2844 N N . PHE A 1 361 ? -1.731 2.140 -1.413 1.00 91.88 361 PHE A N 1
ATOM 2845 C CA . PHE A 1 361 ? -1.925 0.899 -2.153 1.00 91.88 361 PHE A CA 1
ATOM 2846 C C . PHE A 1 361 ? -0.582 0.420 -2.691 1.00 91.88 361 PHE A C 1
ATOM 2848 O O . PHE A 1 361 ? 0.110 1.162 -3.380 1.00 91.88 361 PHE A O 1
ATOM 2855 N N . PHE A 1 362 ? -0.226 -0.823 -2.415 1.00 92.56 362 PHE A N 1
ATOM 2856 C CA . PHE A 1 362 ? 0.980 -1.463 -2.915 1.00 92.56 362 PHE A CA 1
ATOM 2857 C C . PHE A 1 362 ? 0.577 -2.603 -3.845 1.00 92.56 362 PHE A C 1
ATOM 2859 O O . PHE A 1 362 ? -0.074 -3.567 -3.438 1.00 92.56 362 PHE A O 1
ATOM 2866 N N . ILE A 1 363 ? 0.929 -2.456 -5.116 1.00 94.06 363 ILE A N 1
ATOM 2867 C CA . ILE A 1 363 ? 0.575 -3.372 -6.194 1.00 94.06 363 ILE A CA 1
ATOM 2868 C C . ILE A 1 363 ? 1.694 -4.398 -6.333 1.00 94.06 363 ILE A C 1
ATOM 2870 O O . ILE A 1 363 ? 2.802 -4.053 -6.751 1.00 94.06 363 ILE A O 1
ATOM 2874 N N . ASN A 1 364 ? 1.386 -5.651 -5.992 1.00 92.25 364 ASN A N 1
ATOM 2875 C CA . ASN A 1 364 ? 2.344 -6.748 -6.047 1.00 92.25 364 ASN A CA 1
ATOM 2876 C C . ASN A 1 364 ? 2.761 -7.061 -7.483 1.00 92.25 364 ASN A C 1
ATOM 2878 O O . ASN A 1 364 ? 1.922 -7.127 -8.387 1.00 92.25 364 ASN A O 1
ATOM 2882 N N . TYR A 1 365 ? 4.054 -7.291 -7.680 1.00 94.81 365 TYR A N 1
ATOM 2883 C CA . TYR A 1 365 ? 4.626 -7.593 -8.980 1.00 94.81 365 TYR A CA 1
ATOM 2884 C C . TYR A 1 365 ? 4.854 -9.090 -9.154 1.00 94.81 365 TYR A C 1
ATOM 2886 O O . TYR A 1 365 ? 5.850 -9.638 -8.692 1.00 94.81 365 TYR A O 1
ATOM 2894 N N . CYS A 1 366 ? 3.951 -9.744 -9.884 1.00 95.50 366 CYS A N 1
ATOM 2895 C CA . CYS A 1 366 ? 4.015 -11.190 -10.086 1.00 95.50 366 CYS A CA 1
ATOM 2896 C C . CYS A 1 366 ? 3.840 -11.647 -11.543 1.00 95.50 366 CYS A C 1
ATOM 2898 O O . CYS A 1 366 ? 3.612 -12.833 -11.781 1.00 95.50 366 CYS A O 1
ATOM 2900 N N . ASP A 1 367 ? 3.904 -10.734 -12.523 1.00 95.38 367 ASP A N 1
ATOM 2901 C CA . ASP A 1 367 ? 3.715 -11.051 -13.951 1.00 95.38 367 ASP A CA 1
ATOM 2902 C C . ASP A 1 367 ? 5.025 -11.201 -14.745 1.00 95.38 367 ASP A C 1
ATOM 2904 O O . ASP A 1 367 ? 5.014 -11.756 -15.842 1.00 95.38 367 ASP A O 1
ATOM 2908 N N . GLY A 1 368 ? 6.155 -10.717 -14.214 1.00 95.25 368 GLY A N 1
ATOM 2909 C CA . GLY A 1 368 ? 7.473 -10.819 -14.856 1.00 95.25 368 GLY A CA 1
ATOM 2910 C C . GLY A 1 368 ? 7.666 -9.966 -16.118 1.00 95.25 368 GLY A C 1
ATOM 2911 O O . GLY A 1 368 ? 8.761 -9.974 -16.682 1.00 95.25 368 GLY A O 1
ATOM 2912 N N . ALA A 1 369 ? 6.651 -9.221 -16.560 1.00 95.94 369 ALA A N 1
ATOM 2913 C CA . ALA A 1 369 ? 6.668 -8.384 -17.757 1.00 95.94 369 ALA A CA 1
ATOM 2914 C C . ALA A 1 369 ? 6.573 -6.876 -17.443 1.00 95.94 369 ALA A C 1
ATOM 2916 O O . ALA A 1 369 ? 6.385 -6.058 -18.345 1.00 95.94 369 ALA A O 1
ATOM 2917 N N . GLY A 1 370 ? 6.771 -6.492 -16.179 1.00 95.62 370 GLY A N 1
ATOM 2918 C CA . GLY A 1 370 ? 6.732 -5.106 -15.715 1.00 95.62 370 GLY A CA 1
ATOM 2919 C C . GLY A 1 370 ? 5.326 -4.516 -15.655 1.00 95.62 370 GLY A C 1
ATOM 2920 O O . GLY A 1 370 ? 5.138 -3.390 -16.113 1.00 95.62 370 GLY A O 1
ATOM 2921 N N . HIS A 1 371 ? 4.352 -5.257 -15.110 1.00 96.75 371 HIS A N 1
ATOM 2922 C CA . HIS A 1 371 ? 2.954 -4.825 -14.957 1.00 96.75 371 HIS A CA 1
ATOM 2923 C C . HIS A 1 371 ? 2.263 -4.536 -16.291 1.00 96.75 371 HIS A C 1
ATOM 2925 O O . HIS A 1 371 ? 1.452 -3.624 -16.409 1.00 96.75 371 HIS A O 1
ATOM 2931 N N . GLN A 1 372 ? 2.609 -5.255 -17.355 1.00 94.94 372 GLN A N 1
ATOM 2932 C CA . GLN A 1 372 ? 1.967 -5.063 -18.654 1.00 94.94 372 GLN A CA 1
ATOM 2933 C C . GLN A 1 372 ? 2.053 -6.308 -19.533 1.00 94.94 372 GLN A C 1
ATOM 2935 O O . GLN A 1 372 ? 2.658 -7.314 -19.172 1.00 94.94 372 GLN A O 1
ATOM 2940 N N . GLY A 1 373 ? 1.436 -6.234 -20.708 1.00 94.06 373 GLY A N 1
ATOM 2941 C CA . GLY A 1 373 ? 1.346 -7.368 -21.610 1.00 94.06 373 GLY A CA 1
ATOM 2942 C C . GLY A 1 373 ? 0.217 -8.321 -21.228 1.00 94.06 373 GLY A C 1
ATOM 2943 O O . GLY A 1 373 ? -0.276 -8.355 -20.099 1.00 94.06 373 GLY A O 1
ATOM 2944 N N . TYR A 1 374 ? -0.227 -9.086 -22.208 1.00 95.19 374 TYR A N 1
ATOM 2945 C CA . TYR A 1 374 ? -1.315 -10.031 -22.081 1.00 95.19 374 TYR A CA 1
ATOM 2946 C C . TYR A 1 374 ? -1.140 -11.119 -23.127 1.00 95.19 374 TYR A C 1
ATOM 2948 O O . TYR A 1 374 ? -0.822 -10.849 -24.287 1.00 95.19 374 TYR A O 1
ATOM 2956 N N . LYS A 1 375 ? -1.395 -12.349 -22.696 1.00 93.94 375 LYS A N 1
ATOM 2957 C CA . LYS A 1 375 ? -1.499 -13.500 -23.576 1.00 93.94 375 LYS A CA 1
ATOM 2958 C C . LYS A 1 375 ? -2.687 -14.346 -23.158 1.00 93.94 375 LYS A C 1
ATOM 2960 O O . LYS A 1 375 ? -2.671 -14.863 -22.050 1.00 93.94 375 LYS A O 1
ATOM 2965 N N . LYS A 1 376 ? -3.695 -14.526 -24.004 1.00 92.12 376 LYS A N 1
ATOM 2966 C CA . LYS A 1 376 ? -4.901 -15.283 -23.654 1.00 92.12 376 LYS A CA 1
ATOM 2967 C C . LYS A 1 376 ? -4.571 -16.714 -23.244 1.00 92.12 376 LYS A C 1
ATOM 2969 O O . LYS A 1 376 ? -4.894 -17.124 -22.132 1.00 92.12 376 LYS A O 1
ATOM 2974 N N . ASP A 1 377 ? -3.876 -17.451 -24.098 1.00 93.81 377 ASP A N 1
ATOM 2975 C CA . ASP A 1 377 ? -3.514 -18.832 -23.792 1.00 93.81 377 ASP A CA 1
ATOM 2976 C C . ASP A 1 377 ? -2.201 -18.879 -22.991 1.00 93.81 377 ASP A C 1
ATOM 2978 O O . ASP A 1 377 ? -1.236 -18.196 -23.364 1.00 93.81 377 ASP A O 1
ATOM 2982 N N . PRO A 1 378 ? -2.127 -19.664 -21.898 1.00 94.88 378 PRO A N 1
ATOM 2983 C CA . PRO A 1 378 ? -0.895 -19.819 -21.133 1.00 94.88 378 PRO A CA 1
ATOM 2984 C C . PRO A 1 378 ? 0.251 -20.348 -21.998 1.00 94.88 378 PRO A C 1
ATOM 2986 O O . PRO A 1 378 ? 0.060 -21.173 -22.894 1.00 94.88 378 PRO A O 1
ATOM 2989 N N . ILE A 1 379 ? 1.470 -19.904 -21.702 1.00 95.12 379 ILE A N 1
ATOM 2990 C CA . ILE A 1 379 ? 2.673 -20.448 -22.327 1.00 95.12 379 ILE A CA 1
ATOM 2991 C C . ILE A 1 379 ? 2.987 -21.775 -21.648 1.00 95.12 379 ILE A C 1
ATOM 2993 O O . ILE A 1 379 ? 3.306 -21.806 -20.463 1.00 95.12 379 ILE A O 1
ATOM 2997 N N . VAL A 1 380 ? 2.934 -22.870 -22.400 1.00 95.56 380 VAL A N 1
ATOM 2998 C CA . VAL A 1 380 ? 3.410 -24.167 -21.914 1.00 95.56 380 VAL A CA 1
ATOM 2999 C C . VAL A 1 380 ? 4.923 -24.234 -22.113 1.00 95.56 380 VAL A C 1
ATOM 3001 O O . VAL A 1 380 ? 5.404 -24.155 -23.245 1.00 95.56 380 VAL A O 1
ATOM 3004 N N . HIS A 1 381 ? 5.676 -24.359 -21.020 1.00 96.25 381 HIS A N 1
ATOM 3005 C CA . HIS A 1 381 ? 7.130 -24.549 -21.049 1.00 96.25 381 HIS A CA 1
ATOM 3006 C C . HIS A 1 381 ? 7.538 -25.608 -20.030 1.00 96.25 381 HIS A C 1
ATOM 3008 O O . HIS A 1 381 ? 7.169 -25.516 -18.856 1.00 96.25 381 HIS A O 1
ATOM 3014 N N . LYS A 1 382 ? 8.291 -26.611 -20.500 1.00 92.81 382 LYS A N 1
ATOM 3015 C CA . LYS A 1 382 ? 8.547 -27.872 -19.788 1.00 92.81 382 LYS A CA 1
ATOM 3016 C C . LYS A 1 382 ? 7.210 -28.523 -19.414 1.00 92.81 382 LYS A C 1
ATOM 3018 O O . LYS A 1 382 ? 6.539 -29.049 -20.297 1.00 92.81 382 LYS A O 1
ATOM 3023 N N . ASP A 1 383 ? 6.771 -28.355 -18.170 1.00 91.94 383 ASP A N 1
ATOM 3024 C CA . ASP A 1 383 ? 5.580 -29.017 -17.624 1.00 91.94 383 ASP A CA 1
ATOM 3025 C C . ASP A 1 383 ? 4.628 -28.025 -16.929 1.00 91.94 383 ASP A C 1
ATOM 3027 O O . ASP A 1 383 ? 3.655 -28.424 -16.288 1.00 91.94 383 ASP A O 1
ATOM 3031 N N . LYS A 1 384 ? 4.912 -26.718 -17.025 1.00 94.62 384 LYS A N 1
ATOM 3032 C CA . LYS A 1 384 ? 4.125 -25.655 -16.390 1.00 94.62 384 LYS A CA 1
ATOM 3033 C C . LYS A 1 384 ? 3.374 -24.830 -17.427 1.00 94.62 384 LYS A C 1
ATOM 3035 O O . LYS A 1 384 ? 3.886 -24.538 -18.507 1.00 94.62 384 LYS A O 1
ATOM 3040 N N . SER A 1 385 ? 2.165 -24.421 -17.054 1.00 96.88 385 SER A N 1
ATOM 3041 C CA . SER A 1 385 ? 1.420 -23.367 -17.745 1.00 96.88 385 SER A CA 1
ATOM 3042 C C . SER A 1 385 ? 1.777 -22.029 -17.110 1.00 96.88 385 SER A C 1
ATOM 3044 O O . SER A 1 385 ? 1.534 -21.839 -15.923 1.00 96.88 385 SER A O 1
ATOM 3046 N N . LEU A 1 386 ? 2.374 -21.134 -17.893 1.00 97.62 386 LEU A N 1
ATOM 3047 C CA . LEU A 1 386 ? 2.863 -19.833 -17.448 1.00 97.62 386 LEU A CA 1
ATOM 3048 C C . LEU A 1 386 ? 1.933 -18.730 -17.964 1.00 97.62 386 LEU A C 1
ATOM 3050 O O . LEU A 1 386 ? 1.690 -18.621 -19.170 1.00 97.62 386 LEU A O 1
ATOM 3054 N N . TYR A 1 387 ? 1.408 -17.913 -17.059 1.00 96.38 387 TYR A N 1
ATOM 3055 C CA . TYR A 1 387 ? 0.395 -16.906 -17.368 1.00 96.38 387 TYR A CA 1
ATOM 3056 C C . TYR A 1 387 ? 1.024 -15.517 -17.489 1.00 96.38 387 TYR A C 1
ATOM 3058 O O . TYR A 1 387 ? 1.617 -15.001 -16.550 1.00 96.38 387 TYR A O 1
ATOM 3066 N N . LEU A 1 388 ? 0.840 -14.870 -18.641 1.00 95.69 388 LEU A N 1
ATOM 3067 C CA . LEU A 1 388 ? 1.193 -13.461 -18.830 1.00 95.69 388 LEU A CA 1
ATOM 3068 C C . LEU A 1 388 ? -0.084 -12.627 -18.810 1.00 95.69 388 LEU A C 1
ATOM 3070 O O . LEU A 1 388 ? -0.907 -12.705 -19.728 1.00 95.69 388 LEU A O 1
ATOM 3074 N N . ARG A 1 389 ? -0.286 -11.895 -17.713 1.00 95.44 389 ARG A N 1
ATOM 3075 C CA . ARG A 1 389 ? -1.517 -11.140 -17.427 1.00 95.44 389 ARG A CA 1
ATOM 3076 C C . ARG A 1 389 ? -1.261 -9.711 -16.961 1.00 95.44 389 ARG A C 1
ATOM 3078 O O . ARG A 1 389 ? -2.197 -9.096 -16.472 1.00 95.44 389 ARG A O 1
ATOM 3085 N N . GLY A 1 390 ? -0.051 -9.174 -17.119 1.00 95.19 390 GLY A N 1
ATOM 3086 C CA . GLY A 1 390 ? 0.335 -7.869 -16.574 1.00 95.19 390 GLY A CA 1
ATOM 3087 C C . GLY A 1 390 ? -0.683 -6.752 -16.838 1.00 95.19 390 GLY A C 1
ATOM 3088 O O . GLY A 1 390 ? -1.103 -6.088 -15.902 1.00 95.19 390 GLY A O 1
ATOM 3089 N N . GLU A 1 391 ? -1.194 -6.608 -18.065 1.00 94.88 391 GLU A N 1
ATOM 3090 C CA . GLU A 1 391 ? -2.242 -5.622 -18.374 1.00 94.88 391 GLU A CA 1
ATOM 3091 C C . GLU A 1 391 ? -3.561 -5.878 -17.629 1.00 94.88 391 GLU A C 1
ATOM 3093 O O . GLU A 1 391 ? -4.166 -4.934 -17.115 1.00 94.88 391 GLU A O 1
ATOM 3098 N N . LEU A 1 392 ? -4.036 -7.129 -17.585 1.00 93.94 392 LEU A N 1
ATOM 3099 C CA . LEU A 1 392 ? -5.270 -7.460 -16.866 1.00 93.94 392 LEU A CA 1
ATOM 3100 C C . LEU A 1 392 ? -5.096 -7.277 -15.361 1.00 93.94 392 LEU A C 1
ATOM 3102 O O . LEU A 1 392 ? -6.006 -6.759 -14.719 1.00 93.94 392 LEU A O 1
ATOM 3106 N N . ASN A 1 393 ? -3.931 -7.645 -14.827 1.00 95.62 393 ASN A N 1
ATOM 3107 C CA . ASN A 1 393 ? -3.563 -7.424 -13.437 1.00 95.62 393 ASN A CA 1
ATOM 3108 C C . ASN A 1 393 ? -3.655 -5.928 -13.132 1.00 95.62 393 ASN A C 1
ATOM 3110 O O . ASN A 1 393 ? -4.499 -5.530 -12.339 1.00 95.62 393 ASN A O 1
ATOM 3114 N N . THR A 1 394 ? -2.911 -5.082 -13.850 1.00 96.06 394 THR A N 1
ATOM 3115 C CA . THR A 1 394 ? -2.886 -3.633 -13.608 1.00 96.06 394 THR A CA 1
ATOM 3116 C C . THR A 1 394 ? -4.257 -2.970 -13.729 1.00 96.06 394 THR A C 1
ATOM 3118 O O . THR A 1 394 ? -4.595 -2.095 -12.930 1.00 96.06 394 THR A O 1
ATOM 3121 N N . LYS A 1 395 ? -5.083 -3.391 -14.694 1.00 94.94 395 LYS A N 1
ATOM 3122 C CA . LYS A 1 395 ? -6.466 -2.904 -14.814 1.00 94.94 395 LYS A CA 1
ATOM 3123 C C . LYS A 1 395 ? -7.327 -3.338 -13.626 1.00 94.94 395 LYS A C 1
ATOM 3125 O O . LYS A 1 395 ? -8.022 -2.498 -13.064 1.00 94.94 395 LYS A O 1
ATOM 3130 N N . ALA A 1 396 ? -7.231 -4.599 -13.204 1.00 94.19 396 ALA A N 1
ATOM 3131 C CA . ALA A 1 396 ? -7.930 -5.107 -12.026 1.00 94.19 396 ALA A CA 1
ATOM 3132 C C . ALA A 1 396 ? -7.477 -4.411 -10.732 1.00 94.19 396 ALA A C 1
ATOM 3134 O O . ALA A 1 396 ? -8.305 -4.117 -9.869 1.00 94.19 396 ALA A O 1
ATOM 3135 N N . HIS A 1 397 ? -6.184 -4.098 -10.603 1.00 95.50 397 HIS A N 1
ATOM 3136 C CA . HIS A 1 397 ? -5.651 -3.297 -9.503 1.00 95.50 397 HIS A CA 1
ATOM 3137 C C . HIS A 1 397 ? -6.264 -1.899 -9.487 1.00 95.50 397 HIS A C 1
ATOM 3139 O O . HIS A 1 397 ? -6.736 -1.469 -8.437 1.00 95.50 397 HIS A O 1
ATOM 3145 N N . LEU A 1 398 ? -6.318 -1.208 -10.632 1.00 95.62 398 LEU A N 1
ATOM 3146 C CA . LEU A 1 398 ? -6.966 0.102 -10.720 1.00 95.62 398 LEU A CA 1
ATOM 3147 C C . LEU A 1 398 ? -8.452 0.017 -10.356 1.00 95.62 398 LEU A C 1
ATOM 3149 O O . LEU A 1 398 ? -8.915 0.805 -9.538 1.00 95.62 398 LEU A O 1
ATOM 3153 N N . ASP A 1 399 ? -9.192 -0.943 -10.907 1.00 92.12 399 ASP A N 1
ATOM 3154 C CA . ASP A 1 399 ? -10.614 -1.115 -10.594 1.00 92.12 399 ASP A CA 1
ATOM 3155 C C . ASP A 1 399 ? -10.828 -1.381 -9.096 1.00 92.12 399 ASP A C 1
ATOM 3157 O O . ASP A 1 399 ? -11.722 -0.794 -8.481 1.00 92.12 399 ASP A O 1
ATOM 3161 N N . PHE A 1 400 ? -9.960 -2.188 -8.473 1.00 90.44 400 PHE A N 1
ATOM 3162 C CA . PHE A 1 400 ? -9.957 -2.383 -7.026 1.00 90.44 400 PHE A CA 1
ATOM 3163 C C . PHE A 1 400 ? -9.721 -1.059 -6.288 1.00 90.44 400 PHE A C 1
ATOM 3165 O O . PHE A 1 400 ? -10.532 -0.695 -5.436 1.00 90.44 400 PHE A O 1
ATOM 3172 N N . ILE A 1 401 ? -8.674 -0.308 -6.639 1.00 92.81 401 ILE A N 1
ATOM 3173 C CA . ILE A 1 401 ? -8.346 0.988 -6.025 1.00 92.81 401 ILE A CA 1
ATOM 3174 C C . ILE A 1 401 ? -9.540 1.947 -6.114 1.00 92.81 401 ILE A C 1
ATOM 3176 O O . ILE A 1 401 ? -9.957 2.500 -5.097 1.00 92.81 401 ILE A O 1
ATOM 3180 N N . LEU A 1 402 ? -10.149 2.087 -7.295 1.00 92.25 402 LEU A N 1
ATOM 3181 C CA . LEU A 1 402 ? -11.295 2.975 -7.516 1.00 92.25 402 LEU A CA 1
ATOM 3182 C C . LEU A 1 402 ? -12.583 2.482 -6.842 1.00 92.25 402 LEU A C 1
ATOM 3184 O O . LEU A 1 402 ? -13.478 3.284 -6.580 1.00 92.25 402 LEU A O 1
ATOM 3188 N N . SER A 1 403 ? -12.696 1.182 -6.556 1.00 86.31 403 SER A N 1
ATOM 3189 C CA . SER A 1 403 ? -13.793 0.638 -5.747 1.00 86.31 403 SER A CA 1
ATOM 3190 C C . SER A 1 403 ? -13.631 0.950 -4.258 1.00 86.31 403 SER A C 1
ATOM 3192 O O . SER A 1 403 ? -14.627 1.077 -3.544 1.00 86.31 403 SER A O 1
ATOM 3194 N N . LYS A 1 404 ? -12.381 1.065 -3.787 1.00 84.56 404 LYS A N 1
ATOM 3195 C CA . LYS A 1 404 ? -12.054 1.349 -2.388 1.00 84.56 404 LYS A CA 1
ATOM 3196 C C . LYS A 1 404 ? -12.046 2.841 -2.085 1.00 84.56 404 LYS A C 1
ATOM 3198 O O . LYS A 1 404 ? -12.555 3.224 -1.038 1.00 84.56 404 LYS A O 1
ATOM 3203 N N . LEU A 1 405 ? -11.510 3.657 -2.991 1.00 90.44 405 LEU A N 1
ATOM 3204 C CA . LEU A 1 405 ? -11.537 5.115 -2.926 1.00 90.44 405 LEU A CA 1
ATOM 3205 C C . LEU A 1 405 ? -12.133 5.673 -4.231 1.00 90.44 405 LEU A C 1
ATOM 3207 O O . LEU A 1 405 ? -11.402 5.881 -5.206 1.00 90.44 405 LEU A O 1
ATOM 3211 N N . PRO A 1 406 ? -13.458 5.899 -4.279 1.00 91.88 406 PRO A N 1
ATOM 3212 C CA . PRO A 1 406 ? -14.125 6.424 -5.461 1.00 91.88 406 PRO A CA 1
ATOM 3213 C C . PRO A 1 406 ? -13.579 7.806 -5.866 1.00 91.88 406 PRO A C 1
ATOM 3215 O O . PRO A 1 406 ? -13.419 8.677 -5.004 1.00 91.88 406 PRO A O 1
ATOM 3218 N N . PRO A 1 407 ? -13.329 8.058 -7.167 1.00 94.75 407 PRO A N 1
ATOM 3219 C CA . PRO A 1 407 ? -12.861 9.352 -7.665 1.00 94.75 407 PRO A CA 1
ATOM 3220 C C . PRO A 1 407 ? -13.679 10.561 -7.205 1.00 94.75 407 PRO A C 1
ATOM 3222 O O . PRO A 1 407 ? -13.119 11.640 -7.053 1.00 94.75 407 PRO A O 1
ATOM 3225 N N . GLU A 1 408 ? -14.984 10.407 -6.972 1.00 93.31 408 GLU A N 1
ATOM 3226 C CA . GLU A 1 408 ? -15.905 11.493 -6.612 1.00 93.31 408 GLU A CA 1
ATOM 3227 C C . GLU A 1 408 ? -15.528 12.199 -5.306 1.00 93.31 408 GLU A C 1
ATOM 3229 O O . GLU A 1 408 ? -15.793 13.391 -5.161 1.00 93.31 408 GLU A O 1
ATOM 3234 N N . ILE A 1 409 ? -14.901 11.481 -4.372 1.00 91.69 409 ILE A N 1
ATOM 3235 C CA . ILE A 1 409 ? -14.467 12.038 -3.085 1.00 91.69 409 ILE A CA 1
ATOM 3236 C C . ILE A 1 409 ? -12.961 12.301 -3.026 1.00 91.69 409 ILE A C 1
ATOM 3238 O O . ILE A 1 409 ? -12.465 12.847 -2.046 1.00 91.69 409 ILE A O 1
ATOM 3242 N N . MET A 1 410 ? -12.225 11.886 -4.054 1.00 95.38 410 MET A N 1
ATOM 3243 C CA . MET A 1 410 ? -10.775 11.980 -4.095 1.00 95.38 410 MET A CA 1
ATOM 3244 C C . MET A 1 410 ? -10.342 13.435 -4.316 1.00 95.38 410 MET A C 1
ATOM 3246 O O . MET A 1 410 ? -10.893 14.141 -5.161 1.00 95.38 410 MET A O 1
ATOM 3250 N N . THR A 1 411 ? -9.336 13.891 -3.574 1.00 96.62 411 THR A N 1
ATOM 3251 C CA . THR A 1 411 ? -8.716 15.215 -3.755 1.00 96.62 411 THR A CA 1
ATOM 3252 C C . THR A 1 411 ? -7.356 15.106 -4.427 1.00 96.62 411 THR A C 1
ATOM 3254 O O . THR A 1 411 ? -7.005 15.934 -5.268 1.00 96.62 411 THR A O 1
ATOM 3257 N N . ASP A 1 412 ? -6.605 14.057 -4.094 1.00 96.75 412 ASP A N 1
ATOM 3258 C CA . ASP A 1 412 ? -5.218 13.875 -4.494 1.00 96.75 412 ASP A CA 1
ATOM 3259 C C . ASP A 1 412 ? -4.951 12.416 -4.857 1.00 96.75 412 ASP A C 1
ATOM 3261 O O . ASP A 1 412 ? -5.347 11.503 -4.135 1.00 96.75 412 ASP A O 1
ATOM 3265 N N . PHE A 1 413 ? -4.233 12.208 -5.958 1.00 97.62 413 PHE A N 1
ATOM 3266 C CA . PHE A 1 413 ? -3.752 10.899 -6.375 1.00 97.62 413 PHE A CA 1
ATOM 3267 C C . PHE A 1 413 ? -2.279 10.964 -6.787 1.00 97.62 413 PHE A C 1
ATOM 3269 O O . PHE A 1 413 ? -1.862 11.888 -7.499 1.00 97.62 413 PHE A O 1
ATOM 3276 N N . VAL A 1 414 ? -1.493 9.984 -6.344 1.00 97.19 414 VAL A N 1
ATOM 3277 C CA . VAL A 1 414 ? -0.106 9.770 -6.765 1.00 97.19 414 VAL A CA 1
ATOM 3278 C C . VAL A 1 414 ? 0.054 8.366 -7.326 1.00 97.19 414 VAL A C 1
ATOM 3280 O O . VAL A 1 414 ? -0.221 7.391 -6.631 1.00 97.19 414 VAL A O 1
ATOM 3283 N N . LEU A 1 415 ? 0.545 8.269 -8.562 1.00 97.81 415 LEU A N 1
ATOM 3284 C CA . LEU A 1 415 ? 0.977 7.002 -9.151 1.00 97.81 415 LEU A CA 1
ATOM 3285 C C . LEU A 1 415 ? 2.498 6.889 -9.053 1.00 97.81 415 LEU A C 1
ATOM 3287 O O . LEU A 1 415 ? 3.217 7.647 -9.697 1.00 97.81 415 LEU A O 1
ATOM 3291 N N . SER A 1 416 ? 2.996 5.951 -8.266 1.00 96.19 416 SER A N 1
ATOM 3292 C CA . SER A 1 416 ? 4.419 5.711 -8.060 1.00 96.19 416 SER A CA 1
ATOM 3293 C C . SER A 1 416 ? 4.769 4.235 -8.231 1.00 96.19 416 SER A C 1
ATOM 3295 O O . SER A 1 416 ? 3.928 3.387 -8.537 1.00 96.19 416 SER A O 1
ATOM 3297 N N . GLY A 1 417 ? 6.048 3.933 -8.079 1.00 94.81 417 GLY A N 1
ATOM 3298 C CA . GLY A 1 417 ? 6.598 2.589 -8.130 1.00 94.81 417 GLY A CA 1
ATOM 3299 C C . GLY A 1 417 ? 8.111 2.665 -8.206 1.00 94.81 417 GLY A C 1
ATOM 3300 O O . GLY A 1 417 ? 8.648 3.714 -8.575 1.00 94.81 417 GLY A O 1
ATOM 3301 N N . CYS A 1 418 ? 8.784 1.562 -7.887 1.00 93.88 418 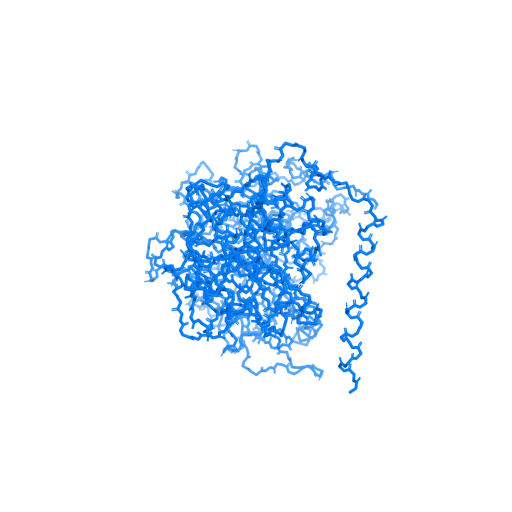CYS A N 1
ATOM 3302 C CA . CYS A 1 418 ? 10.231 1.474 -8.041 1.00 93.88 418 CYS A CA 1
ATOM 3303 C C . CYS A 1 418 ? 10.655 0.490 -9.135 1.00 93.88 418 CYS A C 1
ATOM 3305 O O . CYS A 1 418 ? 10.024 -0.551 -9.321 1.00 93.88 418 CYS A O 1
ATOM 3307 N N . SER A 1 419 ? 11.767 0.769 -9.824 1.00 95.12 419 SER A N 1
ATOM 3308 C CA . SER A 1 419 ? 12.447 -0.181 -10.705 1.00 95.12 419 SER A CA 1
ATOM 3309 C C . SER A 1 419 ? 11.543 -0.533 -11.888 1.00 95.12 419 SER A C 1
ATOM 3311 O O . SER A 1 419 ? 11.026 0.368 -12.554 1.00 95.12 419 SER A O 1
ATOM 3313 N N . ALA A 1 420 ? 11.267 -1.817 -12.128 1.00 96.62 420 ALA A N 1
ATOM 3314 C CA . ALA A 1 420 ? 10.249 -2.242 -13.088 1.00 96.62 420 ALA A CA 1
ATOM 3315 C C . ALA A 1 420 ? 8.867 -1.611 -12.817 1.00 96.62 420 ALA A C 1
ATOM 3317 O O . ALA A 1 420 ? 8.188 -1.197 -13.756 1.00 96.62 420 ALA A O 1
ATOM 3318 N N . GLY A 1 421 ? 8.485 -1.445 -11.547 1.00 96.94 421 GLY A N 1
ATOM 3319 C CA . GLY A 1 421 ? 7.282 -0.720 -11.139 1.00 96.94 421 GLY A CA 1
ATOM 3320 C C . GLY A 1 421 ? 7.378 0.796 -11.348 1.00 96.94 421 GLY A C 1
ATOM 3321 O O . GLY A 1 421 ? 6.385 1.451 -11.655 1.00 96.94 421 GLY A O 1
ATOM 3322 N N . GLY A 1 422 ? 8.583 1.364 -11.281 1.00 97.06 422 GLY A N 1
ATOM 3323 C CA . GLY A 1 422 ? 8.852 2.752 -11.658 1.00 97.06 422 GLY A CA 1
ATOM 3324 C C . GLY A 1 422 ? 8.576 2.973 -13.144 1.00 97.06 422 GLY A C 1
ATOM 3325 O O . GLY A 1 422 ? 7.815 3.875 -13.500 1.00 97.06 422 GLY A O 1
ATOM 3326 N N . LEU A 1 423 ? 9.095 2.091 -14.008 1.00 97.88 423 LEU A N 1
ATOM 3327 C CA . LEU A 1 423 ? 8.771 2.105 -15.437 1.00 97.88 423 LEU A CA 1
ATOM 3328 C C . LEU A 1 423 ? 7.264 1.906 -15.663 1.00 97.88 423 LEU A C 1
ATOM 3330 O O . LEU A 1 423 ? 6.665 2.654 -16.433 1.00 97.88 423 LEU A O 1
ATOM 3334 N N . ALA A 1 424 ? 6.628 0.971 -14.953 1.00 97.94 424 ALA A N 1
ATOM 3335 C CA . ALA A 1 424 ? 5.184 0.755 -15.033 1.00 97.94 424 ALA A CA 1
ATOM 3336 C C . ALA A 1 424 ? 4.381 2.015 -14.671 1.00 97.94 424 ALA A C 1
ATOM 3338 O O . ALA A 1 424 ? 3.471 2.391 -15.409 1.00 97.94 424 ALA A O 1
ATOM 3339 N N . SER A 1 425 ? 4.748 2.723 -13.597 1.00 97.75 425 SER A N 1
ATOM 3340 C CA . SER A 1 425 ? 4.087 3.973 -13.197 1.00 97.75 425 SER A CA 1
ATOM 3341 C C . SER A 1 425 ? 4.180 5.044 -14.290 1.00 97.75 425 SER A C 1
ATOM 3343 O O . SER A 1 425 ? 3.213 5.760 -14.535 1.00 97.75 425 SER A O 1
ATOM 3345 N N . LEU A 1 426 ? 5.299 5.095 -15.021 1.00 97.25 426 LEU A N 1
ATOM 3346 C CA . LEU A 1 426 ? 5.486 5.981 -16.168 1.00 97.25 426 LEU A CA 1
ATOM 3347 C C . LEU A 1 426 ? 4.638 5.527 -17.371 1.00 97.25 426 LEU A C 1
ATOM 3349 O O . LEU A 1 426 ? 4.072 6.355 -18.079 1.00 97.25 426 LEU A O 1
ATOM 3353 N N . MET A 1 427 ? 4.528 4.219 -17.606 1.00 96.88 427 MET A N 1
ATOM 3354 C CA . MET A 1 427 ? 3.808 3.651 -18.750 1.00 96.88 427 MET A CA 1
ATOM 3355 C C . MET A 1 427 ? 2.284 3.745 -18.605 1.00 96.88 427 MET A C 1
ATOM 3357 O O . MET A 1 427 ? 1.586 4.000 -19.588 1.00 96.88 427 MET A O 1
ATOM 3361 N N . TRP A 1 428 ? 1.769 3.571 -17.388 1.00 97.88 428 TRP A N 1
ATOM 3362 C CA . TRP A 1 428 ? 0.335 3.535 -17.085 1.00 97.88 428 TRP A CA 1
ATOM 3363 C C . TRP A 1 428 ? -0.259 4.881 -16.658 1.00 97.88 428 TRP A C 1
ATOM 3365 O O . TRP A 1 428 ? -1.479 4.985 -16.519 1.00 97.88 428 TRP A O 1
ATOM 3375 N N . THR A 1 429 ? 0.570 5.913 -16.473 1.00 98.00 429 THR A N 1
ATOM 3376 C CA . THR A 1 429 ? 0.163 7.206 -15.895 1.00 98.00 429 THR A CA 1
ATOM 3377 C C . THR A 1 429 ? -1.045 7.841 -16.578 1.00 98.00 429 THR A C 1
ATOM 3379 O O . THR A 1 429 ? -2.054 8.109 -15.927 1.00 98.00 429 THR A O 1
ATOM 3382 N N . ASP A 1 430 ? -1.019 7.973 -17.906 1.00 97.75 430 ASP A N 1
ATOM 3383 C CA . ASP A 1 430 ? -2.113 8.615 -18.639 1.00 97.75 430 ASP A CA 1
ATOM 3384 C C . ASP A 1 430 ? -3.405 7.779 -18.564 1.00 97.75 430 ASP A C 1
ATOM 3386 O O . ASP A 1 430 ? -4.487 8.339 -18.416 1.00 97.75 430 ASP A O 1
ATOM 3390 N N . TYR A 1 431 ? -3.308 6.442 -18.552 1.00 97.31 431 TYR A N 1
ATOM 3391 C CA . TYR A 1 431 ? -4.473 5.564 -18.386 1.00 97.31 431 TYR A CA 1
ATOM 3392 C C . TYR A 1 431 ? -5.131 5.740 -17.008 1.00 97.31 431 TYR A C 1
ATOM 3394 O O . TYR A 1 431 ? -6.354 5.872 -16.914 1.00 97.31 431 TYR A O 1
ATOM 3402 N N . PHE A 1 432 ? -4.332 5.774 -15.936 1.00 98.12 432 PHE A N 1
ATOM 3403 C CA . PHE A 1 432 ? -4.826 6.018 -14.576 1.00 98.12 432 PHE A CA 1
ATOM 3404 C C . PHE A 1 432 ? -5.444 7.415 -14.461 1.00 98.12 432 PHE A C 1
ATOM 3406 O O . PHE A 1 432 ? -6.560 7.559 -13.954 1.00 98.12 432 PHE A O 1
ATOM 3413 N N . LYS A 1 433 ? -4.743 8.437 -14.970 1.00 97.62 433 LYS A N 1
ATOM 3414 C CA . LYS A 1 433 ? -5.207 9.827 -14.971 1.00 97.62 433 LYS A CA 1
ATOM 3415 C C . LYS A 1 433 ? -6.554 9.958 -15.675 1.00 97.62 433 LYS A C 1
ATOM 3417 O O . LYS A 1 433 ? -7.473 10.532 -15.097 1.00 97.62 433 LYS A O 1
ATOM 3422 N N . ASP A 1 434 ? -6.707 9.382 -16.865 1.00 97.00 434 ASP A N 1
ATOM 3423 C CA . ASP A 1 434 ? -7.952 9.458 -17.633 1.00 97.00 434 ASP A CA 1
ATOM 3424 C C . ASP A 1 434 ? -9.122 8.795 -16.890 1.00 97.00 434 ASP A C 1
ATOM 3426 O O . ASP A 1 434 ? -10.212 9.369 -16.810 1.00 97.00 434 ASP A O 1
ATOM 3430 N N . LYS A 1 435 ? -8.907 7.620 -16.280 1.00 96.81 435 LYS A N 1
ATOM 3431 C CA . LYS A 1 435 ? -9.944 6.905 -15.512 1.00 96.81 435 LYS A CA 1
ATOM 3432 C C . LYS A 1 435 ? -10.415 7.670 -14.275 1.00 96.81 435 LYS A C 1
ATOM 3434 O O . LYS A 1 435 ? -11.599 7.606 -13.941 1.00 96.81 435 LYS A O 1
ATOM 3439 N N . ILE A 1 436 ? -9.515 8.401 -13.621 1.00 97.81 436 ILE A N 1
ATOM 3440 C CA . ILE A 1 436 ? -9.826 9.204 -12.435 1.00 97.81 436 ILE A CA 1
ATOM 3441 C C . ILE A 1 436 ? -10.465 10.538 -12.840 1.00 97.81 436 ILE A C 1
ATOM 3443 O O . ILE A 1 436 ? -11.569 10.858 -12.394 1.00 97.81 436 ILE A O 1
ATOM 3447 N N . LEU A 1 437 ? -9.817 11.302 -13.723 1.00 97.38 437 LEU A N 1
ATOM 3448 C CA . LEU A 1 437 ? -10.227 12.669 -14.056 1.00 97.38 437 LEU A CA 1
ATOM 3449 C C . LEU A 1 437 ? -11.506 12.743 -14.891 1.00 97.38 437 LEU A C 1
ATOM 3451 O O . LEU A 1 437 ? -12.217 13.743 -14.808 1.00 97.38 437 LEU A O 1
ATOM 3455 N N . THR A 1 438 ? -11.852 11.684 -15.629 1.00 97.12 438 THR A N 1
ATOM 3456 C CA . THR A 1 438 ? -13.159 11.599 -16.304 1.00 97.12 438 THR A CA 1
ATOM 3457 C C . THR A 1 438 ? -14.316 11.611 -15.298 1.00 97.12 438 THR A C 1
ATOM 3459 O O . THR A 1 438 ? -15.385 12.136 -15.598 1.00 97.12 438 THR A O 1
ATOM 3462 N N . ARG A 1 439 ? -14.112 11.055 -14.095 1.00 96.94 439 ARG A N 1
ATOM 3463 C CA . ARG A 1 439 ? -15.119 11.023 -13.021 1.00 96.94 439 ARG A CA 1
ATOM 3464 C C . ARG A 1 439 ? -15.007 12.219 -12.079 1.00 96.94 439 ARG A C 1
ATOM 3466 O O . ARG A 1 439 ? -16.023 12.701 -11.589 1.00 96.94 439 ARG A O 1
ATOM 3473 N N . ASN A 1 440 ? -13.795 12.720 -11.849 1.00 97.38 440 ASN A N 1
ATOM 3474 C CA . ASN A 1 440 ? -13.565 13.918 -11.051 1.00 97.38 440 ASN A CA 1
ATOM 3475 C C . ASN A 1 440 ? -12.399 14.755 -11.616 1.00 97.38 440 ASN A C 1
ATOM 3477 O O . ASN A 1 440 ? -11.240 14.509 -11.275 1.00 97.38 440 ASN A O 1
ATOM 3481 N N . PRO A 1 441 ? -12.676 15.796 -12.425 1.00 97.12 441 PRO A N 1
ATOM 3482 C CA . PRO A 1 441 ? -11.635 16.609 -13.057 1.00 97.12 441 PRO A CA 1
ATOM 3483 C C . PRO A 1 441 ? -10.866 17.507 -12.074 1.00 97.12 441 PRO A C 1
ATOM 3485 O O . PRO A 1 441 ? -9.925 18.182 -12.483 1.00 97.12 441 PRO A O 1
ATOM 3488 N N . LYS A 1 442 ? -11.263 17.557 -10.793 1.00 96.88 442 LYS A N 1
ATOM 3489 C CA . LYS A 1 442 ? -10.608 18.374 -9.760 1.00 96.88 442 LYS A CA 1
ATOM 3490 C C . LYS A 1 442 ? -9.485 17.640 -9.024 1.00 96.88 442 LYS A C 1
ATOM 3492 O O . LYS A 1 442 ? -8.762 18.294 -8.273 1.00 96.88 442 LYS A O 1
ATOM 3497 N N . VAL A 1 443 ? -9.346 16.322 -9.198 1.00 97.12 443 VAL A N 1
ATOM 3498 C CA . VAL A 1 443 ? -8.297 15.547 -8.518 1.00 97.12 443 VAL A CA 1
ATOM 3499 C C . VAL A 1 443 ? -6.926 16.056 -8.948 1.00 97.12 443 VAL A C 1
ATOM 3501 O O . VAL A 1 443 ? -6.621 16.148 -10.138 1.00 97.12 443 VAL A O 1
ATOM 3504 N N . LYS A 1 444 ? -6.063 16.343 -7.974 1.00 96.31 444 LYS A N 1
ATOM 3505 C CA . LYS A 1 444 ? -4.652 16.629 -8.233 1.00 96.31 444 LYS A CA 1
ATOM 3506 C C . LYS A 1 444 ? -3.929 15.315 -8.506 1.00 96.31 444 LYS A C 1
ATOM 3508 O O . LYS A 1 444 ? -3.754 14.500 -7.601 1.00 96.31 444 LYS A O 1
ATOM 3513 N N . TYR A 1 445 ? -3.518 15.110 -9.750 1.00 97.25 445 TYR A N 1
ATOM 3514 C CA . TYR A 1 445 ? -2.843 13.894 -10.193 1.00 97.25 445 TYR A CA 1
ATOM 3515 C C . TYR A 1 445 ? -1.356 14.161 -10.445 1.00 97.25 445 TYR A C 1
ATOM 3517 O O . TYR A 1 445 ? -1.010 15.111 -11.145 1.00 97.25 445 TYR A O 1
ATOM 3525 N N . THR A 1 446 ? -0.475 13.308 -9.926 1.00 96.19 446 THR A N 1
ATOM 3526 C CA . THR A 1 446 ? 0.967 13.351 -10.221 1.00 96.19 446 THR A CA 1
ATOM 3527 C C . THR A 1 446 ? 1.505 11.930 -10.318 1.00 96.19 446 THR A C 1
ATOM 3529 O O . THR A 1 446 ? 1.189 11.104 -9.465 1.00 96.19 446 THR A O 1
ATOM 3532 N N . ALA A 1 447 ? 2.334 11.639 -11.317 1.00 97.56 447 ALA A N 1
ATOM 3533 C CA . ALA A 1 447 ? 3.121 10.411 -11.329 1.00 97.56 447 ALA A CA 1
ATOM 3534 C C . ALA A 1 447 ? 4.525 10.668 -10.782 1.00 97.56 447 ALA A C 1
ATOM 3536 O O . ALA A 1 447 ? 5.116 11.716 -11.033 1.00 97.56 447 ALA A O 1
ATOM 3537 N N . MET A 1 448 ? 5.062 9.718 -10.028 1.00 96.50 448 MET A N 1
ATOM 3538 C CA . MET A 1 448 ? 6.371 9.839 -9.397 1.00 96.50 448 MET A CA 1
ATOM 3539 C C . MET A 1 448 ? 7.154 8.524 -9.542 1.00 96.50 448 MET A C 1
ATOM 3541 O O . MET A 1 448 ? 7.294 7.790 -8.557 1.00 96.50 448 MET A O 1
ATOM 3545 N N . PRO A 1 449 ? 7.597 8.188 -10.775 1.00 97.06 449 PRO A N 1
ATOM 3546 C CA . PRO A 1 449 ? 8.398 7.001 -11.050 1.00 97.06 449 PRO A CA 1
ATOM 3547 C C . PRO A 1 449 ? 9.762 7.114 -10.375 1.00 97.06 449 PRO A C 1
ATOM 3549 O O . PRO A 1 449 ? 10.472 8.104 -10.564 1.00 97.06 449 PRO A O 1
ATOM 3552 N N . ASP A 1 450 ? 10.139 6.081 -9.629 1.00 94.94 450 ASP A N 1
ATOM 3553 C CA . ASP A 1 450 ? 11.425 5.993 -8.947 1.00 94.94 450 ASP A CA 1
ATOM 3554 C C . ASP A 1 450 ? 12.287 4.893 -9.547 1.00 94.94 450 ASP A C 1
ATOM 3556 O O . ASP A 1 450 ? 11.858 3.748 -9.696 1.00 94.94 450 ASP A O 1
ATOM 3560 N N . SER A 1 451 ? 13.516 5.253 -9.917 1.00 95.69 451 SER A N 1
ATOM 3561 C CA . SER A 1 451 ? 14.517 4.321 -10.439 1.00 95.69 451 SER A CA 1
ATOM 3562 C C . SER A 1 451 ? 13.988 3.497 -11.625 1.00 95.69 451 SER A C 1
ATOM 3564 O O . SER A 1 451 ? 14.372 2.350 -11.829 1.00 95.69 451 SER A O 1
ATOM 3566 N N . GLY A 1 452 ? 13.035 4.072 -12.367 1.00 96.31 452 GLY A N 1
ATOM 3567 C CA . GLY A 1 452 ? 12.318 3.455 -13.481 1.00 96.31 452 GLY A CA 1
ATOM 3568 C C . GLY A 1 452 ? 12.692 4.038 -14.843 1.00 96.31 452 GLY A C 1
ATOM 3569 O O . GLY A 1 452 ? 12.124 3.642 -15.862 1.00 96.31 452 GLY A O 1
ATOM 3570 N N . PHE A 1 453 ? 13.616 5.004 -14.874 1.00 97.50 453 PHE A N 1
ATOM 3571 C CA . PHE A 1 453 ? 14.099 5.626 -16.101 1.00 97.50 453 PHE A CA 1
ATOM 3572 C C . PHE A 1 453 ? 15.362 4.905 -16.587 1.00 97.50 453 PHE A C 1
ATOM 3574 O O . PHE A 1 453 ? 16.488 5.355 -16.369 1.00 97.50 453 PHE A O 1
ATOM 3581 N N . PHE A 1 454 ? 15.159 3.757 -17.232 1.00 96.50 454 PHE A N 1
ATOM 3582 C CA . PHE A 1 454 ? 16.229 2.976 -17.851 1.00 96.50 454 PHE A CA 1
ATOM 3583 C C . PHE A 1 454 ? 16.563 3.530 -19.239 1.00 96.50 454 PHE A C 1
ATOM 3585 O O . PHE A 1 454 ? 15.661 3.741 -20.057 1.00 96.50 454 PHE A O 1
ATOM 3592 N N . VAL A 1 455 ? 17.848 3.772 -19.491 1.00 95.81 455 VAL A N 1
ATOM 3593 C CA . VAL A 1 455 ? 18.366 4.297 -20.756 1.00 95.81 455 VAL A CA 1
ATOM 3594 C C . VAL A 1 455 ? 18.913 3.183 -21.640 1.00 95.81 455 VAL A C 1
ATOM 3596 O O . VAL A 1 455 ? 19.429 2.177 -21.147 1.00 95.81 455 VAL A O 1
ATOM 3599 N N . ASP A 1 456 ? 18.835 3.367 -22.956 1.00 94.25 456 ASP A N 1
ATOM 3600 C CA . ASP A 1 456 ? 19.443 2.434 -23.899 1.00 94.25 456 ASP A CA 1
ATOM 3601 C C . ASP A 1 456 ? 20.935 2.754 -24.083 1.00 94.25 456 ASP A C 1
ATOM 3603 O O . ASP A 1 456 ? 21.317 3.757 -24.689 1.00 94.25 456 ASP A O 1
ATOM 3607 N N . TYR A 1 457 ? 21.806 1.903 -23.540 1.00 96.31 457 TYR A N 1
ATOM 3608 C CA . TYR A 1 457 ? 23.252 2.107 -23.578 1.00 96.31 457 TYR A CA 1
ATOM 3609 C C . TYR A 1 457 ? 24.001 0.816 -23.886 1.00 96.31 457 TYR A C 1
ATOM 3611 O O . TYR A 1 457 ? 23.590 -0.286 -23.520 1.00 96.31 457 TYR A O 1
ATOM 3619 N N . LYS A 1 458 ? 25.139 0.968 -24.564 1.00 97.25 458 LYS A N 1
ATOM 3620 C CA . LYS A 1 458 ? 25.987 -0.140 -24.988 1.00 97.25 458 LYS A CA 1
ATOM 3621 C C . LYS A 1 458 ? 26.720 -0.744 -23.789 1.00 97.25 458 LYS A C 1
ATOM 3623 O O . LYS A 1 458 ? 27.544 -0.071 -23.170 1.00 97.25 458 LYS A O 1
ATOM 3628 N N . SER A 1 459 ? 26.463 -2.014 -23.497 1.00 96.75 459 SER A N 1
ATOM 3629 C CA . SER A 1 459 ? 27.136 -2.731 -22.414 1.00 96.75 459 SER A CA 1
ATOM 3630 C C . SER A 1 459 ? 28.632 -2.868 -22.692 1.00 96.75 459 SER A C 1
ATOM 3632 O O . SER A 1 459 ? 29.047 -3.154 -23.820 1.00 96.75 459 SER A O 1
ATOM 3634 N N . VAL A 1 460 ? 29.453 -2.733 -21.651 1.00 96.38 460 VAL A N 1
ATOM 3635 C CA . VAL A 1 460 ? 30.899 -2.976 -21.739 1.00 96.38 460 VAL A CA 1
ATOM 3636 C C . VAL A 1 460 ? 31.231 -4.468 -21.808 1.00 96.38 460 VAL A C 1
ATOM 3638 O O . VAL A 1 460 ? 32.323 -4.816 -22.248 1.00 96.38 460 VAL A O 1
ATOM 3641 N N . LEU A 1 461 ? 30.302 -5.342 -21.396 1.00 92.81 461 LEU A N 1
ATOM 3642 C CA . LEU A 1 461 ? 30.482 -6.797 -21.418 1.00 92.81 461 LEU A CA 1
ATOM 3643 C C . LEU A 1 461 ? 30.176 -7.386 -22.793 1.00 92.81 461 LEU A C 1
ATOM 3645 O O . LEU A 1 461 ? 30.977 -8.144 -23.334 1.00 92.81 461 LEU A O 1
ATOM 3649 N N . THR A 1 462 ? 29.018 -7.047 -23.361 1.00 95.44 462 THR A N 1
ATOM 3650 C CA . THR A 1 462 ? 28.559 -7.620 -24.637 1.00 95.44 462 THR A CA 1
ATOM 3651 C C . THR A 1 462 ? 28.937 -6.764 -25.839 1.00 95.44 462 THR A C 1
ATOM 3653 O O . THR A 1 462 ? 28.906 -7.249 -26.969 1.00 95.44 462 THR A O 1
ATOM 3656 N N . ASN A 1 463 ? 29.314 -5.498 -25.616 1.00 95.94 463 ASN A N 1
ATOM 3657 C CA . ASN A 1 463 ? 29.587 -4.528 -26.671 1.00 95.94 463 ASN A CA 1
ATOM 3658 C C . ASN A 1 463 ? 28.396 -4.380 -27.645 1.00 95.94 463 ASN A C 1
ATOM 3660 O O . ASN A 1 463 ? 28.585 -4.169 -28.846 1.00 95.94 463 ASN A O 1
ATOM 3664 N N . ASP A 1 464 ? 27.175 -4.438 -27.115 1.00 97.19 464 ASP A N 1
ATOM 3665 C CA . ASP A 1 464 ? 25.914 -4.121 -27.787 1.00 97.19 464 ASP A CA 1
ATOM 3666 C C . ASP A 1 464 ? 24.882 -3.569 -26.784 1.00 97.19 464 ASP A C 1
ATOM 3668 O O . ASP A 1 464 ? 25.151 -3.455 -25.586 1.00 97.19 464 ASP A O 1
ATOM 3672 N N . ASN A 1 465 ? 23.713 -3.168 -27.279 1.00 96.56 465 ASN A N 1
ATOM 3673 C CA . ASN A 1 465 ? 22.590 -2.682 -26.477 1.00 96.56 465 ASN A CA 1
ATOM 3674 C C . ASN A 1 465 ? 21.824 -3.866 -25.846 1.00 96.56 465 ASN A C 1
ATOM 3676 O O . ASN A 1 465 ? 20.658 -4.111 -26.159 1.00 96.56 465 ASN A O 1
ATOM 3680 N N . ASP A 1 466 ? 22.503 -4.646 -25.000 1.00 96.81 466 ASP A N 1
ATOM 3681 C CA . ASP A 1 466 ? 22.012 -5.922 -24.453 1.00 96.81 466 ASP A CA 1
ATOM 3682 C C . ASP A 1 466 ? 20.659 -5.797 -23.741 1.00 96.81 466 ASP A C 1
ATOM 3684 O O . ASP A 1 466 ? 19.761 -6.606 -23.977 1.00 96.81 466 ASP A O 1
ATOM 3688 N N . TYR A 1 467 ? 20.474 -4.742 -22.938 1.00 96.12 467 TYR A N 1
ATOM 3689 C CA . TYR A 1 467 ? 19.198 -4.447 -22.280 1.00 96.12 467 TYR A CA 1
ATOM 3690 C C . TYR A 1 467 ? 18.053 -4.338 -23.291 1.00 96.12 467 TYR A C 1
ATOM 3692 O O . TYR A 1 467 ? 17.027 -5.008 -23.150 1.00 96.12 467 TYR A O 1
ATOM 3700 N N . LYS A 1 468 ? 18.253 -3.554 -24.356 1.00 96.19 468 LYS A N 1
ATOM 3701 C CA . LYS A 1 468 ? 17.264 -3.393 -25.419 1.00 96.19 468 LYS A CA 1
ATOM 3702 C C . LYS A 1 468 ? 16.982 -4.708 -26.139 1.00 96.19 468 LYS A C 1
ATOM 3704 O O . LYS A 1 468 ? 15.818 -5.060 -26.308 1.00 96.19 468 LYS A O 1
ATOM 3709 N N . ILE A 1 469 ? 18.025 -5.450 -26.511 1.00 97.25 469 ILE A N 1
ATOM 3710 C CA . ILE A 1 469 ? 17.894 -6.753 -27.180 1.00 97.25 469 ILE A CA 1
ATOM 3711 C C . ILE A 1 469 ? 17.040 -7.705 -26.335 1.00 97.25 469 ILE A C 1
ATOM 3713 O O . ILE A 1 469 ? 16.129 -8.342 -26.861 1.00 97.25 469 ILE A O 1
ATOM 3717 N N . LYS A 1 470 ? 17.299 -7.775 -25.024 1.00 97.44 470 LYS A N 1
ATOM 3718 C CA . LYS A 1 470 ? 16.561 -8.640 -24.098 1.00 97.44 470 LYS A CA 1
ATOM 3719 C C . LYS A 1 470 ? 15.107 -8.202 -23.917 1.00 97.44 470 LYS A C 1
ATOM 3721 O O . LYS A 1 470 ? 14.201 -9.034 -23.992 1.00 97.44 470 LYS A O 1
ATOM 3726 N N . MET A 1 471 ? 14.874 -6.906 -23.708 1.00 96.69 471 MET A N 1
ATOM 3727 C CA . MET A 1 471 ? 13.526 -6.345 -23.557 1.00 96.69 471 MET A CA 1
ATOM 3728 C C . MET A 1 471 ? 12.683 -6.511 -24.826 1.00 96.69 471 MET A C 1
ATOM 3730 O O . MET A 1 471 ? 11.490 -6.795 -24.731 1.00 96.69 471 MET A O 1
ATOM 3734 N N . ASP A 1 472 ? 13.294 -6.418 -26.010 1.00 96.44 472 ASP A N 1
ATOM 3735 C CA . ASP A 1 472 ? 12.609 -6.659 -27.282 1.00 96.44 472 ASP A CA 1
ATOM 3736 C C . ASP A 1 472 ? 12.106 -8.111 -27.392 1.00 96.44 472 ASP A C 1
ATOM 3738 O O . ASP A 1 472 ? 10.995 -8.342 -27.868 1.00 96.44 472 ASP A O 1
ATOM 3742 N N . GLN A 1 473 ? 12.862 -9.104 -26.906 1.00 97.69 473 GLN A N 1
ATOM 3743 C CA . GLN A 1 473 ? 12.398 -10.501 -26.900 1.00 97.69 473 GLN A CA 1
ATOM 3744 C C . GLN A 1 473 ? 11.241 -10.735 -25.933 1.00 97.69 473 GLN A C 1
ATOM 3746 O O . GLN A 1 473 ? 10.326 -11.498 -26.252 1.00 97.69 473 GLN A O 1
ATOM 3751 N N . LEU A 1 474 ? 11.261 -10.073 -24.774 1.00 96.50 474 LEU A N 1
ATOM 3752 C CA . LEU A 1 474 ? 10.128 -10.086 -23.856 1.00 96.50 474 LEU A CA 1
ATOM 3753 C C . LEU A 1 474 ? 8.896 -9.461 -24.519 1.00 96.50 474 LEU A C 1
ATOM 3755 O O . LEU A 1 474 ? 7.847 -10.098 -24.538 1.00 96.50 474 LEU A O 1
ATOM 3759 N N . TYR A 1 475 ? 9.039 -8.287 -25.142 1.00 95.44 475 TYR A N 1
ATOM 3760 C CA . TYR A 1 475 ? 7.956 -7.601 -25.853 1.00 95.44 475 TYR A CA 1
ATOM 3761 C C . TYR A 1 475 ? 7.284 -8.499 -26.903 1.00 95.44 475 TYR A C 1
ATOM 3763 O O . TYR A 1 475 ? 6.056 -8.577 -26.956 1.00 95.44 475 TYR A O 1
ATOM 3771 N N . LEU A 1 476 ? 8.071 -9.238 -27.693 1.00 95.00 476 LEU A N 1
ATOM 3772 C CA . LEU A 1 476 ? 7.549 -10.171 -28.701 1.00 95.00 476 LEU A CA 1
ATOM 3773 C C . LEU A 1 476 ? 6.665 -11.282 -28.113 1.00 95.00 476 LEU A C 1
ATOM 3775 O O . LEU A 1 476 ? 5.853 -11.855 -28.837 1.00 95.00 476 LEU A O 1
ATOM 3779 N N . ILE A 1 477 ? 6.820 -11.601 -26.826 1.00 94.69 477 ILE A N 1
ATOM 3780 C CA . ILE A 1 477 ? 6.022 -12.611 -26.128 1.00 94.69 477 ILE A CA 1
ATOM 3781 C C . ILE A 1 477 ? 4.875 -11.953 -25.353 1.00 94.69 477 ILE A C 1
ATOM 3783 O O . ILE A 1 477 ? 3.718 -12.332 -25.543 1.00 94.69 477 ILE A O 1
ATOM 3787 N N . SER A 1 478 ? 5.174 -10.986 -24.481 1.00 94.06 478 SER A N 1
ATOM 3788 C CA . SER A 1 478 ? 4.200 -10.378 -23.566 1.00 94.06 478 SER A CA 1
ATOM 3789 C C . SER A 1 478 ? 3.188 -9.485 -24.276 1.00 94.06 478 SER A C 1
ATOM 3791 O O . SER A 1 478 ? 2.062 -9.353 -23.810 1.00 94.06 478 SER A O 1
ATOM 3793 N N . ASN A 1 479 ? 3.560 -8.881 -25.404 1.00 93.38 479 ASN A N 1
ATOM 3794 C CA . ASN A 1 479 ? 2.731 -7.931 -26.147 1.00 93.38 479 ASN A CA 1
ATOM 3795 C C . ASN A 1 479 ? 2.318 -8.469 -27.527 1.00 93.38 479 ASN A C 1
ATOM 3797 O O . ASN A 1 479 ? 1.930 -7.708 -28.407 1.00 93.38 479 ASN A O 1
ATOM 3801 N N . ALA A 1 480 ? 2.356 -9.790 -27.724 1.00 91.56 480 ALA A N 1
ATOM 3802 C CA . ALA A 1 480 ? 1.907 -10.415 -28.969 1.00 91.56 480 ALA A CA 1
ATOM 3803 C C . ALA A 1 480 ? 0.402 -10.209 -29.237 1.00 91.56 480 ALA A C 1
ATOM 3805 O O . ALA A 1 480 ? -0.024 -10.149 -30.388 1.00 91.56 480 ALA A O 1
ATOM 3806 N N . GLU A 1 481 ? -0.402 -10.115 -28.174 1.00 93.88 481 GLU A N 1
ATOM 3807 C CA . GLU A 1 481 ? -1.868 -10.030 -28.243 1.00 93.88 481 GLU A CA 1
ATOM 3808 C C . GLU A 1 481 ? -2.405 -8.704 -27.687 1.00 93.88 481 GLU A C 1
ATOM 3810 O O . GLU A 1 481 ? -3.612 -8.468 -27.691 1.00 93.88 481 GLU A O 1
ATOM 3815 N N . THR A 1 482 ? -1.515 -7.821 -27.227 1.00 92.50 482 THR A N 1
ATOM 3816 C CA . THR A 1 482 ? -1.893 -6.510 -26.703 1.00 92.50 482 THR A CA 1
ATOM 3817 C C . THR A 1 482 ? -0.850 -5.435 -26.968 1.00 92.50 482 THR A C 1
ATOM 3819 O O . THR A 1 482 ? 0.340 -5.693 -27.122 1.00 92.50 482 THR A O 1
ATOM 3822 N N . ASN A 1 483 ? -1.303 -4.190 -26.958 1.00 92.75 483 ASN A N 1
ATOM 3823 C CA . ASN A 1 483 ? -0.456 -3.020 -27.089 1.00 92.75 483 ASN A CA 1
ATOM 3824 C C . ASN A 1 483 ? 0.155 -2.607 -25.739 1.00 92.75 483 ASN A C 1
ATOM 3826 O O . ASN A 1 483 ? -0.356 -2.933 -24.671 1.00 92.75 483 ASN A O 1
ATOM 3830 N N . LEU A 1 484 ? 1.249 -1.845 -25.791 1.00 93.81 484 LEU A N 1
ATOM 3831 C CA . LEU A 1 484 ? 1.758 -1.121 -24.621 1.00 93.81 484 LEU A CA 1
ATOM 3832 C C . LEU A 1 484 ? 0.704 -0.106 -24.132 1.00 93.81 484 LEU A C 1
ATOM 3834 O O . LEU A 1 484 ? -0.029 0.456 -24.951 1.00 93.81 484 LEU A O 1
ATOM 3838 N N . PRO A 1 485 ? 0.638 0.185 -22.824 1.00 91.62 485 PRO A N 1
ATOM 3839 C CA . PRO A 1 485 ? -0.400 1.048 -22.254 1.00 91.62 485 PRO A CA 1
ATOM 3840 C C . PRO A 1 485 ? -0.297 2.516 -22.701 1.00 91.62 485 PRO A C 1
ATOM 3842 O O . PRO A 1 485 ? -1.310 3.216 -22.761 1.00 91.62 485 PRO A O 1
ATOM 3845 N N . ASN A 1 486 ? 0.897 2.987 -23.080 1.00 91.81 486 ASN A N 1
ATOM 3846 C CA . ASN A 1 486 ? 1.098 4.342 -23.593 1.00 91.81 486 ASN A CA 1
ATOM 3847 C C . ASN A 1 486 ? 0.645 4.454 -25.061 1.00 91.81 486 ASN A C 1
ATOM 3849 O O . ASN A 1 486 ? 1.441 4.425 -26.005 1.00 91.81 486 ASN A O 1
ATOM 3853 N N . SER A 1 487 ? -0.666 4.598 -25.247 1.00 91.44 487 SER A N 1
ATOM 3854 C CA . SER A 1 487 ? -1.289 4.741 -26.567 1.00 91.44 487 SER A CA 1
ATOM 3855 C C . SER A 1 487 ? -0.802 5.977 -27.334 1.00 91.44 487 SER A C 1
ATOM 3857 O O . SER A 1 487 ? -0.665 5.917 -28.555 1.00 91.44 487 SER A O 1
ATOM 3859 N N . ASN A 1 488 ? -0.478 7.077 -26.642 1.00 94.50 488 ASN A N 1
ATOM 3860 C CA . ASN A 1 488 ? 0.059 8.282 -27.279 1.00 94.50 488 ASN A CA 1
ATOM 3861 C C . ASN A 1 488 ? 1.400 7.986 -27.968 1.00 94.50 488 ASN A C 1
ATOM 3863 O O . ASN A 1 488 ? 1.582 8.390 -29.112 1.00 94.50 488 ASN A O 1
ATOM 3867 N N . CYS A 1 489 ? 2.304 7.242 -27.326 1.00 96.25 489 CYS A N 1
ATOM 3868 C CA . CYS A 1 489 ? 3.562 6.826 -27.944 1.00 96.25 489 CYS A CA 1
ATOM 3869 C C . CYS A 1 489 ? 3.308 5.933 -29.161 1.00 96.25 489 CYS A C 1
ATOM 3871 O O . CYS A 1 489 ? 3.773 6.232 -30.258 1.00 96.25 489 CYS A O 1
ATOM 3873 N N . LEU A 1 490 ? 2.484 4.893 -28.998 1.00 95.12 490 LEU A N 1
ATOM 3874 C CA . LEU A 1 490 ? 2.191 3.929 -30.063 1.00 95.12 490 LEU A CA 1
ATOM 3875 C C . LEU A 1 490 ? 1.561 4.552 -31.313 1.00 95.12 490 LEU A C 1
ATOM 3877 O O . LEU A 1 490 ? 1.800 4.069 -32.416 1.00 95.12 490 LEU A O 1
ATOM 3881 N N . ASN A 1 491 ? 0.756 5.601 -31.141 1.00 95.31 491 ASN A N 1
ATOM 3882 C CA . ASN A 1 491 ? 0.097 6.302 -32.242 1.00 95.31 491 ASN A CA 1
ATOM 3883 C C . ASN A 1 491 ? 1.030 7.272 -32.986 1.00 95.31 491 ASN A C 1
ATOM 3885 O O . ASN A 1 491 ? 0.681 7.722 -34.074 1.00 95.31 491 ASN A O 1
ATOM 3889 N N . ASN A 1 492 ? 2.188 7.608 -32.409 1.00 95.94 492 ASN A N 1
ATOM 3890 C CA . ASN A 1 492 ? 3.141 8.570 -32.969 1.00 95.94 492 ASN A CA 1
ATOM 3891 C C . ASN A 1 492 ? 4.464 7.931 -33.428 1.00 95.94 492 ASN A C 1
ATOM 3893 O O . ASN A 1 492 ? 5.332 8.634 -33.944 1.00 95.94 492 ASN A O 1
ATOM 3897 N N . VAL A 1 493 ? 4.614 6.612 -33.284 1.00 95.31 493 VAL A N 1
ATOM 3898 C CA . VAL A 1 493 ? 5.739 5.840 -33.834 1.00 95.31 493 VAL A CA 1
ATOM 3899 C C . VAL A 1 493 ? 5.275 4.947 -34.982 1.00 95.31 493 VAL A C 1
ATOM 3901 O O . VAL A 1 493 ? 4.089 4.632 -35.114 1.00 95.31 493 VAL A O 1
ATOM 3904 N N . LYS A 1 494 ? 6.211 4.530 -35.838 1.00 94.94 494 LYS A N 1
ATOM 3905 C CA . LYS A 1 494 ? 5.902 3.602 -36.930 1.00 94.94 494 LYS A CA 1
ATOM 3906 C C . LYS A 1 494 ? 5.534 2.217 -36.380 1.00 94.94 494 LYS A C 1
ATOM 3908 O O . LYS A 1 494 ? 6.009 1.856 -35.302 1.00 94.94 494 LYS A O 1
ATOM 3913 N N . PRO A 1 495 ? 4.723 1.417 -37.098 1.00 90.44 495 PRO A N 1
ATOM 3914 C CA . PRO A 1 495 ? 4.337 0.074 -36.660 1.00 90.44 495 PRO A CA 1
ATOM 3915 C C . PRO A 1 495 ? 5.513 -0.830 -36.260 1.00 90.44 495 PRO A C 1
ATOM 3917 O O . PRO A 1 495 ? 5.413 -1.532 -35.258 1.00 90.44 495 PRO A O 1
ATOM 3920 N N . GLU A 1 496 ? 6.614 -0.784 -37.008 1.00 90.69 496 GLU A N 1
ATOM 3921 C CA . GLU A 1 496 ? 7.844 -1.546 -36.767 1.00 90.69 496 GLU A CA 1
ATOM 3922 C C . GLU A 1 496 ? 8.644 -1.078 -35.540 1.00 90.69 496 GLU A C 1
ATOM 3924 O O . GLU A 1 496 ? 9.396 -1.864 -34.974 1.00 90.69 496 GLU A O 1
ATOM 3929 N N . ASP A 1 497 ? 8.430 0.162 -35.093 1.00 92.75 497 ASP A N 1
ATOM 3930 C CA . ASP A 1 497 ? 9.145 0.786 -33.975 1.00 92.75 497 ASP A CA 1
ATOM 3931 C C . ASP A 1 497 ? 8.319 0.776 -32.677 1.00 92.75 497 ASP A C 1
ATOM 3933 O O . ASP A 1 497 ? 8.710 1.379 -31.678 1.00 92.75 497 ASP A O 1
ATOM 3937 N N . LYS A 1 498 ? 7.155 0.115 -32.647 1.00 93.12 498 LYS A N 1
ATOM 3938 C CA . LYS A 1 498 ? 6.256 0.125 -31.477 1.00 93.12 498 LYS A CA 1
ATOM 3939 C C . LYS A 1 498 ? 6.896 -0.409 -30.192 1.00 93.12 498 LYS A C 1
ATOM 3941 O O . LYS A 1 498 ? 6.552 0.063 -29.112 1.00 93.12 498 LYS A O 1
ATOM 3946 N N . ASN A 1 499 ? 7.843 -1.340 -30.291 1.00 93.31 499 ASN A N 1
ATOM 3947 C CA . ASN A 1 499 ? 8.626 -1.843 -29.156 1.00 93.31 499 ASN A CA 1
ATOM 3948 C C . ASN A 1 499 ? 9.469 -0.747 -28.483 1.00 93.31 499 ASN A C 1
ATOM 3950 O O . ASN A 1 499 ? 9.716 -0.815 -27.283 1.00 93.31 499 ASN A O 1
ATOM 3954 N N . THR A 1 500 ? 9.878 0.295 -29.215 1.00 94.62 500 THR A N 1
ATOM 3955 C CA . THR A 1 500 ? 10.637 1.423 -28.645 1.00 94.62 500 THR A CA 1
ATOM 3956 C C . THR A 1 500 ? 9.854 2.169 -27.566 1.00 94.62 500 THR A C 1
ATOM 3958 O O . THR A 1 500 ? 10.458 2.688 -26.629 1.00 94.62 500 THR A O 1
ATOM 3961 N N . CYS A 1 501 ? 8.518 2.150 -27.629 1.00 95.31 501 CYS A N 1
ATOM 3962 C CA . CYS A 1 501 ? 7.644 2.719 -26.605 1.00 95.31 501 CYS A CA 1
ATOM 3963 C C . CYS A 1 501 ? 7.676 1.951 -25.279 1.00 95.31 501 CYS A C 1
ATOM 3965 O O . CYS A 1 501 ? 7.069 2.404 -24.315 1.00 95.31 501 CYS A O 1
ATOM 3967 N N . PHE A 1 502 ? 8.351 0.799 -25.212 1.00 93.56 502 PHE A N 1
ATOM 3968 C CA . PHE A 1 502 ? 8.529 0.071 -23.960 1.00 93.56 502 PHE A CA 1
ATOM 3969 C C . PHE A 1 502 ? 9.616 0.706 -23.075 1.00 93.56 502 PHE A C 1
ATOM 3971 O O . PHE A 1 502 ? 9.676 0.447 -21.879 1.00 93.56 502 PHE A O 1
ATOM 3978 N N . PHE A 1 503 ? 10.457 1.570 -23.651 1.00 95.62 503 PHE A N 1
ATOM 3979 C CA . PHE A 1 503 ? 11.593 2.196 -22.982 1.00 95.62 503 PHE A CA 1
ATOM 3980 C C . PHE A 1 503 ? 11.235 3.602 -22.485 1.00 95.62 503 PHE A C 1
ATOM 3982 O O . PHE A 1 503 ? 10.669 4.414 -23.229 1.00 95.62 503 PHE A O 1
ATOM 3989 N N . ALA A 1 504 ? 11.606 3.917 -21.238 1.00 95.56 504 ALA A N 1
ATOM 3990 C CA . ALA A 1 504 ? 11.274 5.186 -20.582 1.00 95.56 504 ALA A CA 1
ATOM 3991 C C . ALA A 1 504 ? 11.706 6.412 -21.400 1.00 95.56 504 ALA A C 1
ATOM 3993 O O . ALA A 1 504 ? 10.926 7.347 -21.583 1.00 95.56 504 ALA A O 1
ATOM 3994 N N . GLU A 1 505 ? 12.926 6.389 -21.943 1.00 93.81 505 GLU A N 1
ATOM 3995 C CA . GLU A 1 505 ? 13.513 7.478 -22.735 1.00 93.81 505 GLU A CA 1
ATOM 3996 C C . GLU A 1 505 ? 12.700 7.867 -23.988 1.00 93.81 505 GLU A C 1
ATOM 3998 O O . GLU A 1 505 ? 12.751 9.023 -24.442 1.00 93.81 505 GLU A O 1
ATOM 4003 N N . ASN A 1 506 ? 11.906 6.927 -24.511 1.00 95.12 506 ASN A N 1
ATOM 4004 C CA . ASN A 1 506 ? 11.059 7.102 -25.687 1.00 95.12 506 ASN A CA 1
ATOM 4005 C C . ASN A 1 506 ? 9.625 7.438 -25.285 1.00 95.12 506 ASN A C 1
ATOM 4007 O O . ASN A 1 506 ? 9.070 8.434 -25.755 1.00 95.12 506 ASN A O 1
ATOM 4011 N N . ALA A 1 507 ? 9.043 6.655 -24.378 1.00 95.25 507 ALA A N 1
ATOM 4012 C CA . ALA A 1 507 ? 7.657 6.811 -23.960 1.00 95.25 507 ALA A CA 1
ATOM 4013 C C . ALA A 1 507 ? 7.387 8.146 -23.252 1.00 95.25 507 ALA A C 1
ATOM 4015 O O . ALA A 1 507 ? 6.325 8.738 -23.450 1.00 95.25 507 ALA A O 1
ATOM 4016 N N . ILE A 1 508 ? 8.361 8.665 -22.491 1.00 96.94 508 ILE A N 1
ATOM 4017 C CA . ILE A 1 508 ? 8.220 9.924 -21.745 1.00 96.94 508 ILE A CA 1
ATOM 4018 C C . ILE A 1 508 ? 7.885 11.126 -22.637 1.00 96.94 508 ILE A C 1
ATOM 4020 O O . ILE A 1 508 ? 7.225 12.054 -22.184 1.00 96.94 508 ILE A O 1
ATOM 4024 N N . ASN A 1 509 ? 8.277 11.102 -23.918 1.00 96.94 509 ASN A N 1
ATOM 4025 C CA . ASN A 1 509 ? 8.002 12.199 -24.856 1.00 96.94 509 ASN A CA 1
ATOM 4026 C C . ASN A 1 509 ? 6.511 12.351 -25.188 1.00 96.94 509 ASN A C 1
ATOM 4028 O O . ASN A 1 509 ? 6.114 13.365 -25.755 1.00 96.94 509 ASN A O 1
ATOM 4032 N N . TYR A 1 510 ? 5.704 11.341 -24.863 1.00 96.75 510 TYR A N 1
ATOM 4033 C CA . TYR A 1 510 ? 4.292 11.263 -25.229 1.00 96.75 510 TYR A CA 1
ATOM 4034 C C . TYR A 1 510 ? 3.356 11.265 -24.015 1.00 96.75 510 TYR A C 1
ATOM 4036 O O . TYR A 1 510 ? 2.144 11.123 -24.180 1.00 96.75 510 TYR A O 1
ATOM 4044 N N . ILE A 1 511 ? 3.906 11.419 -22.808 1.00 96.94 511 ILE A N 1
ATOM 4045 C CA . ILE A 1 511 ? 3.140 11.460 -21.561 1.00 96.94 511 ILE A CA 1
ATOM 4046 C C . ILE A 1 511 ? 2.540 12.846 -21.362 1.00 96.94 511 ILE A C 1
ATOM 4048 O O . ILE A 1 511 ? 3.240 13.855 -21.457 1.00 96.94 511 ILE A O 1
ATOM 4052 N N . LYS A 1 512 ? 1.244 12.883 -21.046 1.00 95.06 512 LYS A N 1
ATOM 4053 C CA . LYS A 1 512 ? 0.482 14.118 -20.786 1.00 95.06 512 LYS A CA 1
ATOM 4054 C C . LYS A 1 512 ? 0.343 14.434 -19.297 1.00 95.06 512 LYS A C 1
ATOM 4056 O O . LYS A 1 512 ? -0.032 15.546 -18.926 1.00 95.06 512 LYS A O 1
ATOM 4061 N N . SER A 1 513 ? 0.551 13.445 -18.438 1.00 95.69 513 SER A N 1
ATOM 4062 C CA . SER A 1 513 ? 0.503 13.593 -16.984 1.00 95.69 513 SER A CA 1
ATOM 4063 C C . SER A 1 513 ? 1.689 14.394 -16.446 1.00 95.69 513 SER A C 1
ATOM 4065 O O . SER A 1 513 ? 2.758 14.386 -17.052 1.00 95.69 513 SER A O 1
ATOM 4067 N N . ASP A 1 514 ? 1.512 15.076 -15.312 1.00 96.00 514 ASP A N 1
ATOM 4068 C CA . ASP A 1 514 ? 2.637 15.690 -14.602 1.00 96.00 514 ASP A CA 1
ATOM 4069 C C . ASP A 1 514 ? 3.455 14.580 -13.939 1.00 96.00 514 ASP A C 1
ATOM 4071 O O . ASP A 1 514 ? 2.899 13.743 -13.217 1.00 96.00 514 ASP A O 1
ATOM 4075 N N . VAL A 1 515 ? 4.761 14.551 -14.207 1.00 97.38 515 VAL A N 1
ATOM 4076 C CA . VAL A 1 515 ? 5.668 13.493 -13.749 1.00 97.38 515 VAL A CA 1
ATOM 4077 C C . VAL A 1 515 ? 6.843 14.099 -12.997 1.00 97.38 515 VAL A C 1
ATOM 4079 O O . VAL A 1 515 ? 7.547 14.948 -13.537 1.00 97.38 515 VAL A O 1
ATOM 4082 N N . LEU A 1 516 ? 7.104 13.614 -11.786 1.00 97.38 516 LEU A N 1
ATOM 4083 C CA . LEU A 1 516 ? 8.354 13.837 -11.065 1.00 97.38 516 LEU A CA 1
ATOM 4084 C C . LEU A 1 516 ? 9.214 12.573 -11.143 1.00 97.38 516 LEU A C 1
ATOM 4086 O O . LEU A 1 516 ? 8.979 11.607 -10.427 1.00 97.38 516 LEU A O 1
ATOM 4090 N N . VAL A 1 517 ? 10.208 12.574 -12.026 1.00 97.75 517 VAL A N 1
ATOM 4091 C CA . VAL A 1 517 ? 11.147 11.458 -12.171 1.00 97.75 517 VAL A CA 1
ATOM 4092 C C . VAL A 1 517 ? 12.160 11.500 -11.032 1.00 97.75 517 VAL A C 1
ATOM 4094 O O . VAL A 1 517 ? 12.939 12.451 -10.932 1.00 97.75 517 VAL A O 1
ATOM 4097 N N . LEU A 1 518 ? 12.169 10.457 -10.203 1.00 95.69 518 LEU A N 1
ATOM 4098 C CA . LEU A 1 518 ? 13.205 10.224 -9.201 1.00 95.69 518 LEU A CA 1
ATOM 4099 C C . LEU A 1 518 ? 14.202 9.231 -9.792 1.00 95.69 518 LEU A C 1
ATOM 4101 O O . LEU A 1 518 ? 13.861 8.076 -10.034 1.00 95.69 518 LEU A O 1
ATOM 4105 N N . GLN A 1 519 ? 15.422 9.671 -10.086 1.00 96.12 519 GLN A N 1
ATOM 4106 C CA . GLN A 1 519 ? 16.393 8.801 -10.749 1.00 96.12 519 GLN A CA 1
ATOM 4107 C C . GLN A 1 519 ? 17.799 9.076 -10.253 1.00 96.12 519 GLN A C 1
ATOM 4109 O O . GLN A 1 519 ? 18.326 10.173 -10.427 1.00 96.12 519 GLN A O 1
ATOM 4114 N N . SER A 1 520 ? 18.445 8.056 -9.696 1.00 92.69 520 SER A N 1
ATOM 4115 C CA . SER A 1 520 ? 19.856 8.154 -9.352 1.00 92.69 520 SER A CA 1
ATOM 4116 C C . SER A 1 520 ? 20.709 8.394 -10.603 1.00 92.69 520 SER A C 1
ATOM 4118 O O . SER A 1 520 ? 20.555 7.696 -11.609 1.00 92.69 520 SER A O 1
ATOM 4120 N N . GLY A 1 521 ? 21.662 9.328 -10.520 1.00 92.44 521 GLY A N 1
ATOM 4121 C CA . GLY A 1 521 ? 22.716 9.470 -11.528 1.00 92.44 521 GLY A CA 1
ATOM 4122 C C . GLY A 1 521 ? 23.701 8.290 -11.560 1.00 92.44 521 GLY A C 1
ATOM 4123 O O . GLY A 1 521 ? 24.390 8.108 -12.557 1.00 92.44 521 GLY A O 1
ATOM 4124 N N . TYR A 1 522 ? 23.759 7.485 -10.497 1.00 91.56 522 TYR A N 1
ATOM 4125 C CA . TYR A 1 522 ? 24.567 6.266 -10.380 1.00 91.56 522 TYR A CA 1
ATOM 4126 C C . TYR A 1 522 ? 23.683 5.063 -10.018 1.00 91.56 522 TYR A C 1
ATOM 4128 O O . TYR A 1 522 ? 23.990 4.325 -9.086 1.00 91.56 522 TYR A O 1
ATOM 4136 N N . ASP A 1 523 ? 22.554 4.889 -10.707 1.00 92.19 523 ASP A N 1
ATOM 4137 C CA . ASP A 1 523 ? 21.630 3.790 -10.417 1.00 92.19 523 ASP A CA 1
ATOM 4138 C C . ASP A 1 523 ? 22.347 2.432 -10.491 1.00 92.19 523 ASP A C 1
ATOM 4140 O O . ASP A 1 523 ? 22.818 2.017 -11.552 1.00 92.19 523 ASP A O 1
ATOM 4144 N N . VAL A 1 524 ? 22.466 1.762 -9.342 1.00 89.25 524 VAL A N 1
ATOM 4145 C CA . VAL A 1 524 ? 23.302 0.559 -9.192 1.00 89.25 524 VAL A CA 1
ATOM 4146 C C . VAL A 1 524 ? 22.748 -0.629 -9.969 1.00 89.25 524 VAL A C 1
ATOM 4148 O O . VAL A 1 524 ? 23.520 -1.397 -10.547 1.00 89.25 524 VAL A O 1
ATOM 4151 N N . TRP A 1 525 ? 21.420 -0.745 -10.072 1.00 91.94 525 TRP A N 1
ATOM 4152 C CA . TRP A 1 525 ? 20.804 -1.787 -10.886 1.00 91.94 525 TRP A CA 1
ATOM 4153 C C . TRP A 1 525 ? 21.126 -1.554 -12.357 1.00 91.94 525 TRP A C 1
ATOM 4155 O O . TRP A 1 525 ? 21.523 -2.482 -13.059 1.00 91.94 525 TRP A O 1
ATOM 4165 N N . GLN A 1 526 ? 21.005 -0.309 -12.812 1.00 94.06 526 GLN A N 1
ATOM 4166 C CA . GLN A 1 526 ? 21.249 0.066 -14.194 1.00 94.06 526 GLN A CA 1
ATOM 4167 C C . GLN A 1 526 ? 22.723 -0.086 -14.590 1.00 94.06 526 GLN A C 1
ATOM 4169 O O . GLN A 1 526 ? 23.027 -0.578 -15.677 1.00 94.06 526 GLN A O 1
ATOM 4174 N N . ILE A 1 527 ? 23.652 0.271 -13.702 1.00 93.81 527 ILE A N 1
ATOM 4175 C CA . ILE A 1 527 ? 25.089 0.061 -13.915 1.00 93.81 527 ILE A CA 1
ATOM 4176 C C . ILE A 1 527 ? 25.407 -1.439 -14.043 1.00 93.81 527 ILE A C 1
ATOM 4178 O O . ILE A 1 527 ? 26.129 -1.847 -14.956 1.00 93.81 527 ILE A O 1
ATOM 4182 N N . SER A 1 528 ? 24.825 -2.277 -13.187 1.00 92.12 528 SER A N 1
ATOM 4183 C CA . SER A 1 528 ? 25.050 -3.722 -13.244 1.00 92.12 528 SER A CA 1
ATOM 4184 C C . SER A 1 528 ? 24.414 -4.366 -14.484 1.00 92.12 528 SER A C 1
ATOM 4186 O O . SER A 1 528 ? 25.081 -5.095 -15.217 1.00 92.12 528 SER A O 1
ATOM 4188 N N . ASN A 1 529 ? 23.151 -4.044 -14.783 1.00 93.00 529 ASN A N 1
ATOM 4189 C CA . ASN A 1 529 ? 22.344 -4.769 -15.773 1.00 93.00 529 ASN A CA 1
ATOM 4190 C C . ASN A 1 529 ? 22.351 -4.162 -17.185 1.00 93.00 529 ASN A C 1
ATOM 4192 O O . ASN A 1 529 ? 22.065 -4.881 -18.141 1.00 93.00 529 ASN A O 1
ATOM 4196 N N . ILE A 1 530 ? 22.668 -2.871 -17.341 1.00 96.06 530 ILE A N 1
ATOM 4197 C CA . ILE A 1 530 ? 22.762 -2.210 -18.656 1.00 96.06 530 ILE A CA 1
ATOM 4198 C C . ILE A 1 530 ? 24.223 -1.972 -19.022 1.00 96.06 530 ILE A C 1
ATOM 4200 O O . ILE A 1 530 ? 24.691 -2.456 -20.053 1.00 96.06 530 ILE A O 1
ATOM 4204 N N . LEU A 1 531 ? 24.974 -1.268 -18.167 1.00 96.69 531 LEU A N 1
ATOM 4205 C CA . LEU A 1 531 ? 26.387 -1.002 -18.443 1.00 96.69 531 LEU A CA 1
ATOM 4206 C C . LEU A 1 531 ? 27.225 -2.287 -18.360 1.00 96.69 531 LEU A C 1
ATOM 4208 O O . LEU A 1 531 ? 28.162 -2.439 -19.139 1.00 96.69 531 LEU A O 1
ATOM 4212 N N . GLY A 1 532 ? 26.867 -3.236 -17.489 1.00 93.88 532 GLY A N 1
ATOM 4213 C CA . GLY A 1 532 ? 27.575 -4.509 -17.324 1.00 93.88 532 GLY A CA 1
ATOM 4214 C C . GLY A 1 532 ? 28.737 -4.436 -16.330 1.00 93.88 532 GLY A C 1
ATOM 4215 O O . GLY A 1 532 ? 29.734 -5.137 -16.483 1.00 93.88 532 GLY A O 1
ATOM 4216 N N . ILE A 1 533 ? 28.660 -3.554 -15.333 1.00 92.31 533 ILE A N 1
ATOM 4217 C CA . ILE A 1 533 ? 29.699 -3.414 -14.308 1.00 92.31 533 ILE A CA 1
ATOM 4218 C C . ILE A 1 533 ? 29.108 -3.753 -12.940 1.00 92.31 533 ILE A C 1
ATOM 4220 O O . ILE A 1 533 ? 28.260 -3.033 -12.432 1.00 92.31 533 ILE A O 1
ATOM 4224 N N . SER A 1 534 ? 29.594 -4.828 -12.320 1.00 87.38 534 SER A N 1
ATOM 4225 C CA . SER A 1 534 ? 29.049 -5.377 -11.069 1.00 87.38 534 SER A CA 1
ATOM 4226 C C . SER A 1 534 ? 29.881 -5.062 -9.819 1.00 87.38 534 SER A C 1
ATOM 4228 O O . SER A 1 534 ? 29.642 -5.641 -8.768 1.00 87.38 534 SER A O 1
ATOM 4230 N N . CYS A 1 535 ? 30.874 -4.167 -9.905 1.00 84.06 535 CYS A N 1
ATOM 4231 C CA . CYS A 1 535 ? 31.630 -3.716 -8.723 1.00 84.06 535 CYS A CA 1
ATOM 4232 C C . CYS A 1 535 ? 30.808 -2.803 -7.791 1.00 84.06 535 CYS A C 1
ATOM 4234 O O . CYS A 1 535 ? 31.306 -2.404 -6.743 1.00 84.06 535 CYS A O 1
ATOM 4236 N N . LEU A 1 536 ? 29.569 -2.475 -8.176 1.00 77.38 536 LEU A N 1
ATOM 4237 C CA . LEU A 1 536 ? 28.557 -1.845 -7.338 1.00 77.38 536 LEU A CA 1
ATOM 4238 C C . LEU A 1 536 ? 27.440 -2.865 -7.074 1.00 77.38 536 LEU A C 1
ATOM 4240 O O . LEU A 1 536 ? 26.689 -3.218 -7.980 1.00 77.38 536 LEU A O 1
ATOM 4244 N N . ASP A 1 537 ? 27.351 -3.339 -5.843 1.00 63.78 537 ASP A N 1
ATOM 4245 C CA . ASP A 1 537 ? 26.307 -4.198 -5.310 1.00 63.78 537 ASP A CA 1
ATOM 4246 C C . ASP A 1 537 ? 25.153 -3.368 -4.724 1.00 63.78 537 ASP A C 1
ATOM 4248 O O . ASP A 1 537 ? 25.345 -2.457 -3.909 1.00 63.78 537 ASP A O 1
ATOM 4252 N N . SER A 1 538 ? 23.941 -3.717 -5.149 1.00 54.22 538 SER A N 1
ATOM 4253 C CA . SER A 1 538 ? 22.677 -3.159 -4.676 1.00 54.22 538 SER A CA 1
ATOM 4254 C C . SER A 1 538 ? 22.291 -3.597 -3.262 1.00 54.22 538 SER A C 1
ATOM 4256 O O . SER A 1 538 ? 21.499 -2.904 -2.629 1.00 54.22 538 SER A O 1
ATOM 4258 N N . GLU A 1 539 ? 22.813 -4.723 -2.771 1.00 49.16 539 GLU A N 1
ATOM 4259 C CA . GLU A 1 539 ? 22.382 -5.345 -1.511 1.00 49.16 539 GLU A CA 1
ATOM 4260 C C . GLU A 1 539 ? 23.185 -4.850 -0.293 1.00 49.16 539 GLU A C 1
ATOM 4262 O O . GLU A 1 539 ? 22.645 -4.764 0.808 1.00 49.16 539 GLU A O 1
ATOM 4267 N N . TYR A 1 540 ? 24.435 -4.412 -0.497 1.00 46.47 540 TYR A N 1
ATOM 4268 C CA . TYR A 1 540 ? 25.357 -4.021 0.586 1.00 46.47 540 TYR A CA 1
ATOM 4269 C C . TYR A 1 540 ? 25.868 -2.578 0.515 1.00 46.47 540 TYR A C 1
ATOM 4271 O O . TYR A 1 540 ? 26.774 -2.205 1.260 1.00 46.47 540 TYR A O 1
ATOM 4279 N N . GLY A 1 541 ? 25.337 -1.753 -0.393 1.00 51.66 541 GLY A N 1
ATOM 4280 C CA . GLY A 1 541 ? 25.813 -0.377 -0.556 1.00 51.66 541 GLY A CA 1
ATOM 4281 C C . GLY A 1 541 ? 27.308 -0.304 -0.885 1.00 51.66 541 GLY A C 1
ATOM 4282 O O . GLY A 1 541 ? 27.984 0.639 -0.465 1.00 51.66 541 GLY A O 1
ATOM 4283 N N . THR A 1 542 ? 27.853 -1.302 -1.597 1.00 53.88 542 THR A N 1
ATOM 4284 C CA . THR A 1 542 ? 29.290 -1.328 -1.889 1.00 53.88 542 THR A CA 1
ATOM 4285 C C . THR A 1 542 ? 29.664 -0.092 -2.690 1.00 53.88 542 THR A C 1
ATOM 4287 O O . THR A 1 542 ? 29.070 0.234 -3.721 1.00 53.88 542 THR A O 1
ATOM 4290 N N . LEU A 1 543 ? 30.666 0.598 -2.172 1.00 64.56 543 LEU A N 1
ATOM 4291 C CA . LEU A 1 543 ? 31.121 1.879 -2.663 1.00 64.56 543 LEU A CA 1
ATOM 4292 C C . LEU A 1 543 ? 31.844 1.697 -4.001 1.00 64.56 543 LEU A C 1
ATOM 4294 O O . LEU A 1 543 ? 32.527 0.697 -4.218 1.00 64.56 543 LEU A O 1
ATOM 4298 N N . ILE A 1 544 ? 31.809 2.732 -4.846 1.00 66.62 544 ILE A N 1
ATOM 4299 C CA . ILE A 1 544 ? 32.574 2.814 -6.106 1.00 66.62 544 ILE A CA 1
ATOM 4300 C C . ILE A 1 544 ? 34.063 2.438 -5.969 1.00 66.62 544 ILE A C 1
ATOM 4302 O O . ILE A 1 544 ? 34.723 2.158 -6.961 1.00 66.62 544 ILE A O 1
ATOM 4306 N N . TYR A 1 545 ? 34.606 2.431 -4.748 1.00 68.62 545 TYR A N 1
ATOM 4307 C CA . TYR A 1 545 ? 35.979 2.047 -4.427 1.00 68.62 545 TYR A CA 1
ATOM 4308 C C . TYR A 1 545 ? 36.311 0.576 -4.715 1.00 68.62 545 TYR A C 1
ATOM 4310 O O . TYR A 1 545 ? 37.488 0.250 -4.835 1.00 68.62 545 TYR A O 1
ATOM 4318 N N . ALA A 1 546 ? 35.312 -0.302 -4.857 1.00 77.81 546 ALA A N 1
ATOM 4319 C CA . ALA A 1 546 ? 35.529 -1.669 -5.335 1.00 77.81 546 ALA A CA 1
ATOM 4320 C C . ALA A 1 546 ? 35.806 -1.733 -6.854 1.00 77.81 546 ALA A C 1
ATOM 4322 O O . ALA A 1 546 ? 36.245 -2.762 -7.368 1.00 77.81 546 ALA A O 1
ATOM 4323 N N . CYS A 1 547 ? 35.565 -0.639 -7.583 1.00 84.81 547 CYS A N 1
ATOM 4324 C CA . CYS A 1 547 ? 35.799 -0.538 -9.016 1.00 84.81 547 CYS A CA 1
ATOM 4325 C C . CYS A 1 547 ? 37.234 -0.090 -9.322 1.00 84.81 547 CYS A C 1
ATOM 4327 O O . CYS A 1 547 ? 37.783 0.806 -8.682 1.00 84.81 547 CYS A O 1
ATOM 4329 N N . ASN A 1 548 ? 37.839 -0.661 -10.366 1.00 90.19 548 ASN A N 1
ATOM 4330 C CA . ASN A 1 548 ? 39.114 -0.160 -10.880 1.00 90.19 548 ASN A CA 1
ATOM 4331 C C . ASN A 1 548 ? 38.932 1.162 -11.654 1.00 90.19 548 ASN A C 1
ATOM 4333 O O . ASN A 1 548 ? 37.830 1.511 -12.072 1.00 90.19 548 ASN A O 1
ATOM 4337 N N . ASN A 1 549 ? 40.026 1.884 -11.912 1.00 91.38 549 ASN A N 1
ATOM 4338 C CA . ASN A 1 549 ? 39.981 3.196 -12.575 1.00 91.38 549 ASN A CA 1
ATOM 4339 C C . ASN A 1 549 ? 39.259 3.189 -13.937 1.00 91.38 549 ASN A C 1
ATOM 4341 O O . ASN A 1 549 ? 38.596 4.168 -14.283 1.00 91.38 549 ASN A O 1
ATOM 4345 N N . THR A 1 550 ? 39.366 2.103 -14.710 1.00 94.75 550 THR A N 1
ATOM 4346 C CA . THR A 1 550 ? 38.661 1.971 -15.994 1.00 94.75 550 THR A CA 1
ATOM 4347 C C . THR A 1 550 ? 37.156 1.842 -15.775 1.00 94.75 550 THR A C 1
ATOM 4349 O O . THR A 1 550 ? 36.390 2.554 -16.421 1.00 94.75 550 THR A O 1
ATOM 4352 N N . GLN A 1 551 ? 36.737 0.999 -14.830 1.00 92.94 551 GLN A N 1
ATOM 4353 C CA . GLN A 1 551 ? 35.330 0.837 -14.460 1.00 92.94 551 GLN A CA 1
ATOM 4354 C C . GLN A 1 551 ? 34.740 2.143 -13.917 1.00 92.94 551 GLN A C 1
ATOM 4356 O O . GLN A 1 551 ? 33.654 2.530 -14.331 1.00 92.94 551 GLN A O 1
ATOM 4361 N N . ILE A 1 552 ? 35.471 2.869 -13.063 1.00 91.12 552 ILE A N 1
ATOM 4362 C CA . ILE A 1 552 ? 35.044 4.179 -12.540 1.00 91.12 552 ILE A CA 1
ATOM 4363 C C . ILE A 1 552 ? 34.793 5.164 -13.684 1.00 91.12 552 ILE A C 1
ATOM 4365 O O . ILE A 1 552 ? 33.764 5.838 -13.704 1.00 91.12 552 ILE A O 1
ATOM 4369 N N . LYS A 1 553 ? 35.702 5.226 -14.665 1.00 93.75 553 LYS A N 1
ATOM 4370 C CA . LYS A 1 553 ? 35.526 6.087 -15.838 1.00 93.75 553 LYS A CA 1
ATOM 4371 C C . LYS A 1 553 ? 34.295 5.689 -16.657 1.00 93.75 553 LYS A C 1
ATOM 4373 O O . LYS A 1 553 ? 33.505 6.554 -17.008 1.00 93.75 553 LYS A O 1
ATOM 4378 N N . GLN A 1 554 ? 34.101 4.397 -16.917 1.00 96.12 554 GLN A N 1
ATOM 4379 C CA . GLN A 1 554 ? 32.935 3.897 -17.657 1.00 96.12 554 GLN A CA 1
ATOM 4380 C C . GLN A 1 554 ? 31.618 4.201 -16.931 1.00 96.12 554 GLN A C 1
ATOM 4382 O O . GLN A 1 554 ? 30.650 4.620 -17.561 1.00 96.12 554 GLN A O 1
ATOM 4387 N N . ILE A 1 555 ? 31.589 4.044 -15.605 1.00 94.56 555 ILE A N 1
ATOM 4388 C CA . ILE A 1 555 ? 30.444 4.414 -14.764 1.00 94.56 555 ILE A CA 1
ATOM 4389 C C . ILE A 1 555 ? 30.171 5.920 -14.860 1.00 94.56 555 ILE A C 1
ATOM 4391 O O . ILE A 1 555 ? 29.017 6.335 -14.966 1.00 94.56 555 ILE A O 1
ATOM 4395 N N . GLN A 1 556 ? 31.218 6.747 -14.854 1.00 94.06 556 GLN A N 1
ATOM 4396 C CA . GLN A 1 556 ? 31.079 8.193 -14.986 1.00 94.06 556 GLN A CA 1
ATOM 4397 C C . GLN A 1 556 ? 30.531 8.603 -16.360 1.00 94.06 556 GLN A C 1
ATOM 4399 O O . GLN A 1 556 ? 29.598 9.405 -16.424 1.00 94.06 556 GLN A O 1
ATOM 4404 N N . ASP A 1 557 ? 31.050 8.022 -17.442 1.00 96.38 557 ASP A N 1
ATOM 4405 C CA . ASP A 1 557 ? 30.557 8.260 -18.803 1.00 96.38 557 ASP A CA 1
ATOM 4406 C C . ASP A 1 557 ? 29.072 7.850 -18.922 1.00 96.38 557 ASP A C 1
ATOM 4408 O O . ASP A 1 557 ? 28.256 8.556 -19.523 1.00 96.38 557 ASP A O 1
ATOM 4412 N N . PHE A 1 558 ? 28.693 6.734 -18.289 1.00 96.75 558 PHE A N 1
ATOM 4413 C CA . PHE A 1 558 ? 27.314 6.249 -18.245 1.00 96.75 558 PHE A CA 1
ATOM 4414 C C . PHE A 1 558 ? 26.372 7.173 -17.456 1.00 96.75 558 PHE A C 1
ATOM 4416 O O . PHE A 1 558 ? 25.259 7.476 -17.905 1.00 96.75 558 PHE A O 1
ATOM 4423 N N . ARG A 1 559 ? 26.825 7.704 -16.313 1.00 95.06 559 ARG A N 1
ATOM 4424 C CA . ARG A 1 559 ? 26.101 8.748 -15.575 1.00 95.06 559 ARG A CA 1
ATOM 4425 C C . ARG A 1 559 ? 25.878 9.982 -16.440 1.00 95.06 559 ARG A C 1
ATOM 4427 O O . ARG A 1 559 ? 24.772 10.518 -16.462 1.00 95.06 559 ARG A O 1
ATOM 4434 N N . GLU A 1 560 ? 26.922 10.486 -17.094 1.00 96.44 560 GLU A N 1
ATOM 4435 C CA . GLU A 1 560 ? 26.833 11.708 -17.904 1.00 96.44 560 GLU A CA 1
ATOM 4436 C C . GLU A 1 560 ? 25.819 11.558 -19.032 1.00 96.44 560 GLU A C 1
ATOM 4438 O O . GLU A 1 560 ? 25.021 12.469 -19.269 1.00 96.44 560 GLU A O 1
ATOM 4443 N N . TYR A 1 561 ? 25.792 10.384 -19.662 1.00 96.81 561 TYR A N 1
ATOM 4444 C CA . TYR A 1 561 ? 24.774 10.025 -20.638 1.00 96.81 561 TYR A CA 1
ATOM 4445 C C . TYR A 1 561 ? 23.358 10.075 -20.038 1.00 96.81 561 TYR A C 1
ATOM 4447 O O . TYR A 1 561 ? 22.490 10.780 -20.559 1.00 96.81 561 TYR A O 1
ATOM 4455 N N . THR A 1 562 ? 23.144 9.411 -18.899 1.00 96.00 562 THR A N 1
ATOM 4456 C CA . THR A 1 562 ? 21.840 9.350 -18.214 1.00 96.00 562 THR A CA 1
ATOM 4457 C C . THR A 1 562 ? 21.341 10.739 -17.806 1.00 96.00 562 THR A C 1
ATOM 4459 O O . THR A 1 562 ? 20.225 11.145 -18.139 1.00 96.00 562 THR A O 1
ATOM 4462 N N . VAL A 1 563 ? 22.193 11.518 -17.135 1.00 95.44 563 VAL A N 1
ATOM 4463 C CA . VAL A 1 563 ? 21.871 12.868 -16.653 1.00 95.44 563 VAL A CA 1
ATOM 4464 C C . VAL A 1 563 ? 21.583 13.826 -17.809 1.00 95.44 563 VAL A C 1
ATOM 4466 O O . VAL A 1 563 ? 20.673 14.654 -17.711 1.00 95.44 563 VAL A O 1
ATOM 4469 N N . LYS A 1 564 ? 22.325 13.717 -18.917 1.00 96.12 564 LYS A N 1
ATOM 4470 C CA . LYS A 1 564 ? 22.069 14.517 -20.117 1.00 96.12 564 LYS A CA 1
ATOM 4471 C C . LYS A 1 564 ? 20.668 14.254 -20.666 1.00 96.12 564 LYS A C 1
ATOM 4473 O O . LYS A 1 564 ? 19.948 15.212 -20.930 1.00 96.12 564 LYS A O 1
ATOM 4478 N N . ILE A 1 565 ? 20.262 12.988 -20.789 1.00 96.38 565 ILE A N 1
ATOM 4479 C CA . ILE A 1 565 ? 18.923 12.638 -21.282 1.00 96.38 565 ILE A CA 1
ATOM 4480 C C . ILE A 1 565 ? 17.847 13.199 -20.354 1.00 96.38 565 ILE A C 1
ATOM 4482 O O . ILE A 1 565 ? 16.931 13.865 -20.832 1.00 96.38 565 ILE A O 1
ATOM 4486 N N . LEU A 1 566 ? 17.965 12.986 -19.042 1.00 96.62 566 LEU A N 1
ATOM 4487 C CA . LEU A 1 566 ? 16.999 13.499 -18.066 1.00 96.62 566 LEU A CA 1
ATOM 4488 C C . LEU A 1 566 ? 16.843 15.024 -18.156 1.00 96.62 566 LEU A C 1
ATOM 4490 O O . LEU A 1 566 ? 15.723 15.533 -18.232 1.00 96.62 566 LEU A O 1
ATOM 4494 N N . ARG A 1 567 ? 17.964 15.753 -18.217 1.00 95.88 567 ARG A N 1
ATOM 4495 C CA . ARG A 1 567 ? 17.977 17.214 -18.374 1.00 95.88 567 ARG A CA 1
ATOM 4496 C C . ARG A 1 567 ? 17.331 17.654 -19.686 1.00 95.88 567 ARG A C 1
ATOM 4498 O O . ARG A 1 567 ? 16.533 18.594 -19.694 1.00 95.88 567 ARG A O 1
ATOM 4505 N N . ASP A 1 568 ? 17.635 16.963 -20.782 1.00 95.88 568 ASP A N 1
ATOM 4506 C CA . ASP A 1 568 ? 17.048 17.237 -22.093 1.00 95.88 568 ASP A CA 1
ATOM 4507 C C . ASP A 1 568 ? 15.526 17.033 -22.076 1.00 95.88 568 ASP A C 1
ATOM 4509 O O . ASP A 1 568 ? 14.798 17.851 -22.646 1.00 95.88 568 ASP A O 1
ATOM 4513 N N . LYS A 1 569 ? 15.027 15.978 -21.411 1.00 95.69 569 LYS A N 1
ATOM 4514 C CA . LYS A 1 569 ? 13.582 15.738 -21.260 1.00 95.69 569 LYS A CA 1
ATOM 4515 C C . LYS A 1 569 ? 12.919 16.837 -20.435 1.00 95.69 569 LYS A C 1
ATOM 4517 O O . LYS A 1 569 ? 11.977 17.448 -20.926 1.00 95.69 569 LYS A O 1
ATOM 4522 N N . ALA A 1 570 ? 13.437 17.140 -19.247 1.00 94.62 570 ALA A N 1
ATOM 4523 C CA . ALA A 1 570 ? 12.865 18.158 -18.361 1.00 94.62 570 ALA A CA 1
ATOM 4524 C C . ALA A 1 570 ? 12.914 19.581 -18.953 1.00 94.62 570 ALA A C 1
ATOM 4526 O O . ALA A 1 570 ? 12.075 20.424 -18.652 1.00 94.62 570 ALA A O 1
ATOM 4527 N N . THR A 1 571 ? 13.885 19.862 -19.828 1.00 94.94 571 THR A N 1
ATOM 4528 C CA . THR A 1 571 ? 13.962 21.144 -20.545 1.00 94.94 571 THR A CA 1
ATOM 4529 C C . THR A 1 571 ? 12.921 21.247 -21.659 1.00 94.94 571 THR A C 1
ATOM 4531 O O . THR A 1 571 ? 12.355 22.317 -21.874 1.00 94.94 571 THR A O 1
ATOM 4534 N N . LYS A 1 572 ? 12.677 20.154 -22.391 1.00 95.50 572 LYS A N 1
ATOM 4535 C CA . LYS A 1 572 ? 11.770 20.142 -23.552 1.00 95.50 572 LYS A CA 1
ATOM 4536 C C . LYS A 1 572 ? 10.306 19.930 -23.172 1.00 95.50 572 LYS A C 1
ATOM 4538 O O . LYS A 1 572 ? 9.429 20.375 -23.906 1.00 95.50 572 LYS A O 1
ATOM 4543 N N . LEU A 1 573 ? 10.046 19.237 -22.068 1.00 95.50 573 LEU A N 1
ATOM 4544 C CA . LEU A 1 573 ? 8.715 18.805 -21.655 1.00 95.50 573 LEU A CA 1
ATOM 4545 C C . LEU A 1 573 ? 8.320 19.536 -20.372 1.00 95.50 573 LEU A C 1
ATOM 4547 O O . LEU A 1 573 ? 8.886 19.303 -19.308 1.00 95.50 573 LEU A O 1
ATOM 4551 N N . SER A 1 574 ? 7.338 20.433 -20.465 1.00 93.44 574 SER A N 1
ATOM 4552 C CA . SER A 1 574 ? 6.934 21.287 -19.342 1.00 93.44 574 SER A CA 1
ATOM 4553 C C . SER A 1 574 ? 6.284 20.517 -18.188 1.00 93.44 574 SER A C 1
ATOM 4555 O O . SER A 1 574 ? 6.347 20.981 -17.052 1.00 93.44 574 SER A O 1
ATOM 4557 N N . ASN A 1 575 ? 5.689 19.357 -18.457 1.00 94.75 575 ASN A N 1
ATOM 4558 C CA . ASN A 1 575 ? 5.055 18.477 -17.474 1.00 94.75 575 ASN A CA 1
ATOM 4559 C C . ASN A 1 575 ? 6.035 17.502 -16.792 1.00 94.75 575 ASN A C 1
ATOM 4561 O O . ASN A 1 575 ? 5.610 16.697 -15.967 1.00 94.75 575 ASN A O 1
ATOM 4565 N N . ILE A 1 576 ? 7.328 17.545 -17.133 1.00 97.12 576 ILE A N 1
ATOM 4566 C CA . ILE A 1 576 ? 8.339 16.633 -16.590 1.00 97.12 576 ILE A CA 1
ATOM 4567 C C . ILE A 1 576 ? 9.277 17.389 -15.650 1.00 97.12 576 ILE A C 1
ATOM 4569 O O . ILE A 1 576 ? 9.985 18.312 -16.050 1.00 97.12 576 ILE A O 1
ATOM 4573 N N . ALA A 1 577 ? 9.301 16.952 -14.398 1.00 97.69 577 ALA A N 1
ATOM 4574 C CA . ALA A 1 577 ? 10.248 17.345 -13.370 1.00 97.69 577 ALA A CA 1
ATOM 4575 C C . ALA A 1 577 ? 11.242 16.205 -13.113 1.00 97.69 577 ALA A C 1
ATOM 4577 O O . ALA A 1 577 ? 10.906 15.030 -13.267 1.00 97.69 577 ALA A O 1
ATOM 4578 N N . VAL A 1 578 ? 12.463 16.543 -12.705 1.00 97.62 578 VAL A N 1
ATOM 4579 C CA . VAL A 1 578 ? 13.513 15.565 -12.396 1.00 97.62 578 VAL A CA 1
ATOM 4580 C C . VAL A 1 578 ? 14.150 15.909 -11.061 1.00 97.62 578 VAL A C 1
ATOM 4582 O O . VAL A 1 578 ? 14.584 17.041 -10.848 1.00 97.62 578 VAL A O 1
ATOM 4585 N N . TRP A 1 579 ? 14.258 14.903 -10.199 1.00 96.12 579 TRP A N 1
ATOM 4586 C CA . TRP A 1 579 ? 15.093 14.921 -9.010 1.00 96.12 579 TRP A CA 1
ATOM 4587 C C . TRP A 1 579 ? 16.122 13.789 -9.122 1.00 96.12 579 TRP A C 1
ATOM 4589 O O . TRP A 1 579 ? 15.781 12.606 -9.076 1.00 96.12 579 TRP A O 1
ATOM 4599 N N . SER A 1 580 ? 17.382 14.157 -9.365 1.00 95.38 580 SER A N 1
ATOM 4600 C CA . SER A 1 580 ? 18.461 13.228 -9.703 1.00 95.38 580 SER A CA 1
ATOM 4601 C C . SER A 1 580 ? 19.732 13.505 -8.898 1.00 95.38 580 SER A C 1
ATOM 4603 O O . SER A 1 580 ? 20.552 14.350 -9.286 1.00 95.38 580 SER A O 1
ATOM 4605 N N . PRO A 1 581 ? 19.907 12.817 -7.758 1.00 92.06 581 PRO A N 1
ATOM 4606 C CA . PRO A 1 581 ? 21.099 12.947 -6.941 1.00 92.06 581 PRO A CA 1
ATOM 4607 C C . PRO A 1 581 ? 22.243 12.085 -7.498 1.00 92.06 581 PRO A C 1
ATOM 4609 O O . PRO A 1 581 ? 22.043 11.062 -8.160 1.00 92.06 581 PRO A O 1
ATOM 4612 N N . SER A 1 582 ? 23.477 12.461 -7.181 1.00 90.12 582 SER A N 1
ATOM 4613 C CA . SER A 1 582 ? 24.679 11.696 -7.533 1.00 90.12 582 SER A CA 1
ATOM 4614 C C . SER A 1 582 ? 25.024 10.651 -6.478 1.00 90.12 582 SER A C 1
ATOM 4616 O O . SER A 1 582 ? 26.068 10.743 -5.844 1.00 90.12 582 SER A O 1
ATOM 4618 N N . CYS A 1 583 ? 24.141 9.667 -6.289 1.00 85.38 583 CYS A N 1
ATOM 4619 C CA . CYS A 1 583 ? 24.237 8.681 -5.207 1.00 85.38 583 CYS A CA 1
ATOM 4620 C C . CYS A 1 583 ? 24.046 7.254 -5.725 1.00 85.38 583 CYS A C 1
ATOM 4622 O O . CYS A 1 583 ? 23.069 7.044 -6.432 1.00 85.38 583 CYS A O 1
ATOM 4624 N N . PRO A 1 584 ? 24.889 6.269 -5.375 1.00 85.00 584 PRO A N 1
ATOM 4625 C CA . PRO A 1 584 ? 24.791 4.903 -5.884 1.00 85.00 584 PRO A CA 1
ATOM 4626 C C . PRO A 1 584 ? 23.635 4.142 -5.219 1.00 85.00 584 PRO A C 1
ATOM 4628 O O . PRO A 1 584 ? 23.834 3.329 -4.323 1.00 85.00 584 PRO A O 1
ATOM 4631 N N . TYR A 1 585 ? 22.410 4.441 -5.643 1.00 82.81 585 TYR A N 1
ATOM 4632 C CA . TYR A 1 585 ? 21.177 3.906 -5.076 1.00 82.81 585 TYR A CA 1
ATOM 4633 C C . TYR A 1 585 ? 20.221 3.441 -6.163 1.00 82.81 585 TYR A C 1
ATOM 4635 O O . TYR A 1 585 ? 20.214 3.975 -7.269 1.00 82.81 585 TYR A O 1
ATOM 4643 N N . HIS A 1 586 ? 19.397 2.466 -5.801 1.00 88.19 586 HIS A N 1
ATOM 4644 C CA . HIS A 1 586 ? 18.255 2.000 -6.569 1.00 88.19 586 HIS A CA 1
ATOM 4645 C C . HIS A 1 586 ? 17.067 1.907 -5.609 1.00 88.19 586 HIS A C 1
ATOM 4647 O O . HIS A 1 586 ? 17.223 1.354 -4.522 1.00 88.19 586 HIS A O 1
ATOM 4653 N N . CYS A 1 587 ? 15.920 2.464 -5.996 1.00 87.25 587 CYS A N 1
ATOM 4654 C CA . CYS A 1 587 ? 14.753 2.701 -5.142 1.00 87.25 587 CYS A CA 1
ATOM 4655 C C . CYS A 1 587 ? 14.999 3.690 -3.992 1.00 87.25 587 CYS A C 1
ATOM 4657 O O . CYS A 1 587 ? 15.574 3.358 -2.960 1.00 87.25 587 CYS A O 1
ATOM 4659 N N . TYR A 1 588 ? 14.483 4.906 -4.127 1.00 80.62 588 TYR A N 1
ATOM 4660 C CA . TYR A 1 588 ? 14.385 5.877 -3.042 1.00 80.62 588 TYR A CA 1
ATOM 4661 C C . TYR A 1 588 ? 13.184 5.620 -2.124 1.00 80.62 588 TYR A C 1
ATOM 4663 O O . TYR A 1 588 ? 13.332 5.769 -0.918 1.00 80.62 588 TYR A O 1
ATOM 4671 N N . TYR A 1 589 ? 12.030 5.169 -2.631 1.00 70.88 589 TYR A N 1
ATOM 4672 C CA . TYR A 1 589 ? 10.850 4.922 -1.778 1.00 70.88 589 TYR A CA 1
ATOM 4673 C C . TYR A 1 589 ? 11.032 3.801 -0.759 1.00 70.88 589 TYR A C 1
ATOM 4675 O O . TYR A 1 589 ? 10.292 3.764 0.212 1.00 70.88 589 TYR A O 1
ATOM 4683 N N . VAL A 1 590 ? 11.989 2.888 -0.969 1.00 61.06 590 VAL A N 1
ATOM 4684 C CA . VAL A 1 590 ? 12.285 1.815 -0.001 1.00 61.06 590 VAL A CA 1
ATOM 4685 C C . VAL A 1 590 ? 13.102 2.309 1.210 1.00 61.06 590 VAL A C 1
ATOM 4687 O O . VAL A 1 590 ? 13.497 1.512 2.065 1.00 61.06 590 VAL A O 1
ATOM 4690 N N . LYS A 1 591 ? 13.396 3.616 1.262 1.00 59.38 591 LYS A N 1
ATOM 4691 C CA . LYS A 1 591 ? 14.059 4.315 2.365 1.00 59.38 591 LYS A CA 1
ATOM 4692 C C . LYS A 1 591 ? 13.098 5.312 2.993 1.00 59.38 591 LYS A C 1
ATOM 4694 O O . LYS A 1 591 ? 12.242 5.867 2.303 1.00 59.38 591 LYS A O 1
ATOM 4699 N N . ASN A 1 592 ? 13.248 5.566 4.292 1.00 57.78 592 ASN A N 1
ATOM 4700 C CA . ASN A 1 592 ? 12.378 6.531 4.952 1.00 57.78 592 ASN A CA 1
ATOM 4701 C C . ASN A 1 592 ? 12.643 7.937 4.391 1.00 57.78 592 ASN A C 1
ATOM 4703 O O . ASN A 1 592 ? 13.758 8.297 4.004 1.00 57.78 592 ASN A O 1
ATOM 4707 N N . THR A 1 593 ? 11.585 8.733 4.268 1.00 55.66 593 THR A N 1
ATOM 4708 C CA . THR A 1 593 ? 11.683 10.086 3.705 1.00 55.66 593 THR A CA 1
ATOM 4709 C C . THR A 1 593 ? 12.475 11.027 4.613 1.00 55.66 593 THR A C 1
ATOM 4711 O O . THR A 1 593 ? 13.020 12.015 4.118 1.00 55.66 593 THR A O 1
ATOM 4714 N N . GLN A 1 594 ? 12.581 10.706 5.908 1.00 57.12 594 GLN A N 1
ATOM 4715 C CA . GLN A 1 594 ? 13.438 11.388 6.878 1.00 57.12 594 GLN A CA 1
ATOM 4716 C C . GLN A 1 594 ? 14.916 11.304 6.474 1.00 57.12 594 GLN A C 1
ATOM 4718 O O . GLN A 1 594 ? 15.597 12.325 6.392 1.00 57.12 594 GLN A O 1
ATOM 4723 N N . ASP A 1 595 ? 15.383 10.119 6.102 1.00 66.62 595 ASP A N 1
ATOM 4724 C CA . ASP A 1 595 ? 16.743 9.856 5.650 1.00 66.62 595 ASP A CA 1
ATOM 4725 C C . ASP A 1 595 ? 17.013 10.589 4.335 1.00 66.62 595 ASP A C 1
ATOM 4727 O O . ASP A 1 595 ? 18.081 11.166 4.109 1.00 66.62 595 ASP A O 1
ATOM 4731 N N . LEU A 1 596 ? 15.995 10.647 3.472 1.00 73.00 596 LEU A N 1
ATOM 4732 C CA . LEU A 1 596 ? 16.052 11.381 2.213 1.00 73.00 596 LEU A CA 1
ATOM 4733 C C . LEU A 1 596 ? 15.984 12.904 2.380 1.00 73.00 596 LEU A C 1
ATOM 4735 O O . LEU A 1 596 ? 16.310 13.610 1.424 1.00 73.00 596 LEU A O 1
ATOM 4739 N N . GLN A 1 597 ? 15.631 13.445 3.554 1.00 75.94 597 GLN A N 1
ATOM 4740 C CA . GLN A 1 597 ? 15.703 14.894 3.785 1.00 75.94 597 GLN A CA 1
ATOM 4741 C C . GLN A 1 597 ? 17.136 15.417 3.688 1.00 75.94 597 GLN A C 1
ATOM 4743 O O . GLN A 1 597 ? 17.346 16.554 3.250 1.00 75.94 597 GLN A O 1
ATOM 4748 N N . ALA A 1 598 ? 18.109 14.598 4.097 1.00 76.50 598 ALA A N 1
ATOM 4749 C CA . ALA A 1 598 ? 19.520 14.942 4.023 1.00 76.50 598 ALA A CA 1
ATOM 4750 C C . ALA A 1 598 ? 19.997 15.032 2.567 1.00 76.50 598 ALA A C 1
ATOM 4752 O O . ALA A 1 598 ? 20.860 15.851 2.250 1.00 76.50 598 ALA A O 1
ATOM 4753 N N . VAL A 1 599 ? 19.420 14.228 1.667 1.00 83.94 599 VAL A N 1
ATOM 4754 C CA . VAL A 1 599 ? 19.774 14.233 0.247 1.00 83.94 599 VAL A CA 1
ATOM 4755 C C . VAL A 1 599 ? 19.157 15.462 -0.414 1.00 83.94 599 VAL A C 1
ATOM 4757 O O . VAL A 1 599 ? 17.964 15.523 -0.698 1.00 83.94 599 VAL A O 1
ATOM 4760 N N . GLN A 1 600 ? 19.988 16.468 -0.664 1.00 87.88 600 GLN A N 1
ATOM 4761 C CA . GLN A 1 600 ? 19.592 17.702 -1.340 1.00 87.88 600 GLN A CA 1
ATOM 4762 C C . GLN A 1 600 ? 20.152 17.725 -2.757 1.00 87.88 600 GLN A C 1
ATOM 4764 O O . GLN A 1 600 ? 21.306 17.345 -2.968 1.00 87.88 600 GLN A O 1
ATOM 4769 N N . VAL A 1 601 ? 19.346 18.191 -3.716 1.00 90.06 601 VAL A N 1
ATOM 4770 C CA . VAL A 1 601 ? 19.711 18.205 -5.136 1.00 90.06 601 VAL A CA 1
ATOM 4771 C C . VAL A 1 601 ? 19.356 19.548 -5.792 1.00 90.06 601 VAL A C 1
ATOM 4773 O O . VAL A 1 601 ? 18.185 19.902 -5.870 1.00 90.06 601 VAL A O 1
ATOM 4776 N N . PRO A 1 602 ? 20.333 20.310 -6.309 1.00 90.50 602 PRO A N 1
ATOM 4777 C CA . PRO A 1 602 ? 21.768 20.071 -6.173 1.00 90.50 602 PRO A CA 1
ATOM 4778 C C . PRO A 1 602 ? 22.222 20.032 -4.706 1.00 90.50 602 PRO A C 1
ATOM 4780 O O . PRO A 1 602 ? 21.532 20.576 -3.838 1.00 90.50 602 PRO A O 1
ATOM 4783 N N . MET A 1 603 ? 23.367 19.410 -4.423 1.00 85.25 603 MET A N 1
ATOM 4784 C CA . MET A 1 603 ? 23.935 19.381 -3.069 1.00 85.25 603 MET A CA 1
ATOM 4785 C C . MET A 1 603 ? 23.909 20.773 -2.404 1.00 85.25 603 MET A C 1
ATOM 4787 O O . MET A 1 603 ? 24.287 21.770 -3.022 1.00 85.25 603 MET A O 1
ATOM 4791 N N . ASN A 1 604 ? 23.479 20.830 -1.138 1.00 83.75 604 ASN A N 1
ATOM 4792 C CA . ASN A 1 604 ? 23.332 22.046 -0.319 1.00 83.75 604 ASN A CA 1
ATOM 4793 C C . ASN A 1 604 ? 22.296 23.070 -0.821 1.00 83.75 604 ASN A C 1
ATOM 4795 O O . ASN A 1 604 ? 22.283 24.210 -0.359 1.00 83.75 604 ASN A O 1
ATOM 4799 N N . SER A 1 605 ? 21.421 22.700 -1.760 1.00 88.38 605 SER A N 1
ATOM 4800 C CA . SER A 1 605 ? 20.383 23.607 -2.273 1.00 88.38 605 SER A CA 1
ATOM 4801 C C . SER A 1 605 ? 19.136 23.713 -1.387 1.00 88.38 605 SER A C 1
ATOM 4803 O O . SER A 1 605 ? 18.268 24.539 -1.663 1.00 88.38 605 SER A O 1
ATOM 4805 N N . GLY A 1 606 ? 18.993 22.849 -0.378 1.00 87.50 606 GLY A N 1
ATOM 4806 C CA . GLY A 1 606 ? 17.759 22.691 0.398 1.00 87.50 606 GLY A CA 1
ATOM 4807 C C . GLY A 1 606 ? 16.641 21.918 -0.319 1.00 87.50 606 GLY A C 1
ATOM 4808 O O . GLY A 1 606 ? 15.601 21.667 0.282 1.00 87.50 606 GLY A O 1
ATOM 4809 N N . ASN A 1 607 ? 16.826 21.509 -1.582 1.00 90.00 607 ASN A N 1
ATOM 4810 C CA . ASN A 1 607 ? 15.810 20.776 -2.345 1.00 90.00 607 ASN A CA 1
ATOM 4811 C C . ASN A 1 607 ? 15.934 19.261 -2.149 1.00 90.00 607 ASN A C 1
ATOM 4813 O O . ASN A 1 607 ? 16.613 18.568 -2.910 1.00 90.00 607 ASN A O 1
ATOM 4817 N N . ASN A 1 608 ? 15.257 18.744 -1.130 1.00 89.50 608 ASN A N 1
ATOM 4818 C CA . ASN A 1 608 ? 15.035 17.307 -0.976 1.00 89.50 608 ASN A CA 1
ATOM 4819 C C . ASN A 1 608 ? 13.819 16.831 -1.794 1.00 89.50 608 ASN A C 1
ATOM 4821 O O . ASN A 1 608 ? 13.078 17.636 -2.368 1.00 89.50 608 ASN A O 1
ATOM 4825 N N . VAL A 1 609 ? 13.611 15.513 -1.839 1.00 88.56 609 VAL A N 1
ATOM 4826 C CA . VAL A 1 609 ? 12.518 14.889 -2.603 1.00 88.56 609 VAL A CA 1
ATOM 4827 C C . VAL A 1 609 ? 11.130 15.371 -2.163 1.00 88.56 609 VAL A C 1
ATOM 4829 O O . VAL A 1 609 ? 10.270 15.617 -3.008 1.00 88.56 609 VAL A O 1
ATOM 4832 N N . ALA A 1 610 ? 10.917 15.590 -0.861 1.00 88.19 610 ALA A N 1
ATOM 4833 C CA . ALA A 1 610 ? 9.641 16.068 -0.336 1.00 88.19 610 ALA A CA 1
ATOM 4834 C C . ALA A 1 610 ? 9.324 17.490 -0.813 1.00 88.19 610 ALA A C 1
ATOM 4836 O O . ALA A 1 610 ? 8.222 17.761 -1.294 1.00 88.19 610 ALA A O 1
ATOM 4837 N N . LEU A 1 611 ? 10.309 18.391 -0.767 1.00 89.88 611 LEU A N 1
ATOM 4838 C CA . LEU A 1 611 ? 10.152 19.751 -1.271 1.00 89.88 611 LEU A CA 1
ATOM 4839 C C . LEU A 1 611 ? 9.963 19.775 -2.794 1.00 89.88 611 LEU A C 1
ATOM 4841 O O . LEU A 1 611 ? 9.132 20.537 -3.290 1.00 89.88 611 LEU A O 1
ATOM 4845 N N . ALA A 1 612 ? 10.697 18.935 -3.530 1.00 92.25 612 ALA A N 1
ATOM 4846 C CA . ALA A 1 612 ? 10.524 18.773 -4.971 1.00 92.25 612 ALA A CA 1
ATOM 4847 C C . ALA A 1 612 ? 9.084 18.354 -5.313 1.00 92.25 612 ALA A C 1
ATOM 4849 O O . ALA A 1 612 ? 8.430 18.998 -6.135 1.00 92.25 612 ALA A O 1
ATOM 4850 N N . PHE A 1 613 ? 8.551 17.346 -4.618 1.00 92.19 613 PHE A N 1
ATOM 4851 C CA . PHE A 1 613 ? 7.173 16.884 -4.782 1.00 92.19 613 PHE A CA 1
ATOM 4852 C C . PHE A 1 613 ? 6.139 17.980 -4.487 1.00 92.19 613 PHE A C 1
ATOM 4854 O O . PHE A 1 613 ? 5.243 18.218 -5.302 1.00 92.19 613 PHE A O 1
ATOM 4861 N N . ILE A 1 614 ? 6.284 18.695 -3.365 1.00 91.44 614 ILE A N 1
ATOM 4862 C CA . ILE A 1 614 ? 5.387 19.800 -2.988 1.00 91.44 614 ILE A CA 1
ATOM 4863 C C . ILE A 1 614 ? 5.393 20.896 -4.064 1.00 91.44 614 ILE A C 1
ATOM 4865 O O . ILE A 1 614 ? 4.328 21.358 -4.478 1.00 91.44 614 ILE A O 1
ATOM 4869 N N . LYS A 1 615 ? 6.575 21.283 -4.563 1.00 91.88 615 LYS A N 1
ATOM 4870 C CA . LYS A 1 615 ? 6.725 22.300 -5.617 1.00 91.88 615 LYS A CA 1
ATOM 4871 C C . LYS A 1 615 ? 6.076 21.874 -6.932 1.00 91.88 615 LYS A C 1
ATOM 4873 O O . LYS A 1 615 ? 5.365 22.679 -7.535 1.00 91.88 615 LYS A O 1
ATOM 4878 N N . VAL A 1 616 ? 6.280 20.624 -7.357 1.00 92.06 616 VAL A N 1
ATOM 4879 C CA . VAL A 1 616 ? 5.650 20.071 -8.569 1.00 92.06 616 VAL A CA 1
ATOM 4880 C C . VAL A 1 616 ? 4.130 20.085 -8.431 1.00 92.06 616 VAL A C 1
ATOM 4882 O O . VAL A 1 616 ? 3.454 20.668 -9.277 1.00 92.06 616 VAL A O 1
ATOM 4885 N N . ARG A 1 617 ? 3.579 19.557 -7.327 1.00 89.75 617 ARG A N 1
ATOM 4886 C CA . ARG A 1 617 ? 2.124 19.580 -7.079 1.00 89.75 617 ARG A CA 1
ATOM 4887 C C . ARG A 1 617 ? 1.540 20.988 -7.026 1.00 89.75 617 ARG A C 1
ATOM 4889 O O . ARG A 1 617 ? 0.385 21.185 -7.394 1.00 89.75 617 ARG A O 1
ATOM 4896 N N . ALA A 1 618 ? 2.304 21.957 -6.531 1.00 89.88 618 ALA A N 1
ATOM 4897 C CA . ALA A 1 618 ? 1.875 23.347 -6.449 1.00 89.88 618 ALA A CA 1
ATOM 4898 C C . ALA A 1 618 ? 1.998 24.105 -7.784 1.00 89.88 618 ALA A C 1
ATOM 4900 O O . ALA A 1 618 ? 1.605 25.269 -7.848 1.00 89.88 618 ALA A O 1
ATOM 4901 N N . GLY A 1 619 ? 2.565 23.499 -8.836 1.00 89.12 619 GLY A N 1
ATOM 4902 C CA . GLY A 1 619 ? 2.876 24.208 -10.080 1.00 89.12 619 GLY A CA 1
ATOM 4903 C C . GLY A 1 619 ? 3.988 25.259 -9.917 1.00 89.12 619 GLY A C 1
ATOM 4904 O O . GLY A 1 619 ? 4.138 26.139 -10.763 1.00 89.12 619 GLY A O 1
ATOM 4905 N N . GLN A 1 620 ? 4.753 25.205 -8.821 1.00 87.94 620 GLN A N 1
ATOM 4906 C CA . GLN A 1 620 ? 5.742 26.216 -8.447 1.00 87.94 620 GLN A CA 1
ATOM 4907 C C . GLN A 1 620 ? 7.118 25.879 -9.018 1.00 87.94 620 GLN A C 1
ATOM 4909 O O . GLN A 1 620 ? 7.795 24.973 -8.532 1.00 87.94 620 GLN A O 1
ATOM 4914 N N . ARG A 1 621 ? 7.557 26.640 -10.023 1.00 87.06 621 ARG A N 1
ATOM 4915 C CA . ARG A 1 621 ? 8.913 26.554 -10.586 1.00 87.06 621 ARG A CA 1
ATOM 4916 C C . ARG A 1 621 ? 9.868 27.426 -9.774 1.00 87.06 621 ARG A C 1
ATOM 4918 O O . ARG A 1 621 ? 9.621 28.616 -9.600 1.00 87.06 621 ARG A O 1
ATOM 4925 N N . ASP A 1 622 ? 10.947 26.833 -9.279 1.00 84.81 622 ASP A N 1
ATOM 4926 C CA . ASP A 1 622 ? 12.027 27.547 -8.597 1.00 84.81 622 ASP A CA 1
ATOM 4927 C C . ASP A 1 622 ? 13.146 27.946 -9.577 1.00 84.81 622 ASP A C 1
ATOM 4929 O O . ASP A 1 622 ? 12.999 27.817 -10.794 1.00 84.81 622 ASP A O 1
ATOM 4933 N N . SER A 1 623 ? 14.285 28.420 -9.061 1.00 86.81 623 SER A N 1
ATOM 4934 C CA . SER A 1 623 ? 15.450 28.782 -9.883 1.00 86.81 623 SER A CA 1
ATOM 4935 C C . SER A 1 623 ? 16.035 27.611 -10.681 1.00 86.81 623 SER A C 1
ATOM 4937 O O . SER A 1 623 ? 16.799 27.846 -11.614 1.00 86.81 623 SER A O 1
ATOM 4939 N N . TYR A 1 624 ? 15.689 26.367 -10.334 1.00 86.06 624 TYR A N 1
ATOM 4940 C CA . TYR A 1 624 ? 16.085 25.162 -11.063 1.00 86.06 624 TYR A CA 1
ATOM 4941 C C . TYR A 1 624 ? 15.037 24.733 -12.091 1.00 86.06 624 TYR A C 1
ATOM 4943 O O . TYR A 1 624 ? 15.281 23.797 -12.847 1.00 86.06 624 TYR A O 1
ATOM 4951 N N . ASN A 1 625 ? 13.881 25.404 -12.150 1.00 88.81 625 ASN A N 1
ATOM 4952 C CA . ASN A 1 625 ? 12.810 25.128 -13.102 1.00 88.81 625 ASN A CA 1
ATOM 4953 C C . ASN A 1 625 ? 12.397 23.637 -13.127 1.00 88.81 625 ASN A C 1
ATOM 4955 O O . ASN A 1 625 ? 12.197 23.072 -14.201 1.00 88.81 625 ASN A O 1
ATOM 4959 N N . TRP A 1 626 ? 12.306 23.007 -11.943 1.00 92.19 626 TRP A N 1
ATOM 4960 C CA . TRP A 1 626 ? 12.038 21.566 -11.744 1.00 92.19 626 TRP A CA 1
ATOM 4961 C C . TRP A 1 626 ? 13.130 20.599 -12.230 1.00 92.19 626 TRP A C 1
ATOM 4963 O O . TRP A 1 626 ? 12.889 19.401 -12.379 1.00 92.19 626 TRP A O 1
ATOM 4973 N N . GLN A 1 627 ? 14.340 21.103 -12.458 1.00 94.81 627 GLN A N 1
ATOM 4974 C CA . GLN A 1 627 ? 15.506 20.314 -12.852 1.00 94.81 627 GLN A CA 1
ATOM 4975 C C . GLN A 1 627 ? 16.498 20.238 -11.688 1.00 94.81 627 GLN A C 1
ATOM 4977 O O . GLN A 1 627 ? 17.571 20.847 -11.705 1.00 94.81 627 GLN A O 1
ATOM 4982 N N . TRP A 1 628 ? 16.136 19.486 -10.651 1.00 95.88 628 TRP A N 1
ATOM 4983 C CA . TRP A 1 628 ? 17.004 19.219 -9.508 1.00 95.88 628 TRP A CA 1
ATOM 4984 C C . TRP A 1 628 ? 17.950 18.082 -9.870 1.00 95.88 628 TRP A C 1
ATOM 4986 O O . TRP A 1 628 ? 17.657 16.912 -9.659 1.00 95.88 628 TRP A O 1
ATOM 4996 N N . ILE A 1 629 ? 19.083 18.424 -10.476 1.00 95.12 629 ILE A N 1
ATOM 4997 C CA . ILE A 1 629 ? 20.064 17.456 -10.969 1.00 95.12 629 ILE A CA 1
ATOM 4998 C C . ILE A 1 629 ? 21.443 17.835 -10.439 1.00 95.12 629 ILE A C 1
ATOM 5000 O O . ILE A 1 629 ? 21.906 18.958 -10.654 1.00 95.12 629 ILE A O 1
ATOM 5004 N N . ASP A 1 630 ? 22.125 16.893 -9.794 1.00 92.56 630 ASP A N 1
ATOM 5005 C CA . ASP A 1 630 ? 23.496 17.114 -9.348 1.00 92.56 630 ASP A CA 1
ATOM 5006 C C . ASP A 1 630 ? 24.467 17.261 -10.528 1.00 92.56 630 ASP A C 1
ATOM 5008 O O . ASP A 1 630 ? 24.499 16.460 -11.466 1.00 92.56 630 ASP A O 1
ATOM 5012 N N . ASN A 1 631 ? 25.342 18.260 -10.438 1.00 88.00 631 ASN A N 1
ATOM 5013 C CA . ASN A 1 631 ? 26.480 18.415 -11.351 1.00 88.00 631 ASN A CA 1
ATOM 5014 C C . ASN A 1 631 ? 27.771 17.797 -10.795 1.00 88.00 631 ASN A C 1
ATOM 5016 O O . ASN A 1 631 ? 28.752 17.676 -11.522 1.00 88.00 631 ASN A O 1
ATOM 5020 N N . VAL A 1 632 ? 27.764 17.418 -9.517 1.00 88.31 632 VAL A N 1
ATOM 5021 C CA . VAL A 1 632 ? 28.899 16.812 -8.821 1.00 88.31 632 VAL A CA 1
ATOM 5022 C C . VAL A 1 632 ? 28.975 15.309 -9.095 1.00 88.31 632 VAL A C 1
ATOM 5024 O O . VAL A 1 632 ? 27.960 14.678 -9.381 1.00 88.31 632 VAL A O 1
ATOM 5027 N N . GLN A 1 633 ? 30.168 14.727 -9.021 1.00 88.38 633 GLN A N 1
ATOM 5028 C CA . GLN A 1 633 ? 30.362 13.278 -9.158 1.00 88.38 633 GLN A CA 1
ATOM 5029 C C . GLN A 1 633 ? 30.271 12.598 -7.790 1.00 88.38 633 GLN A C 1
ATOM 5031 O O . GLN A 1 633 ? 30.463 13.237 -6.760 1.00 88.38 633 GLN A O 1
ATOM 5036 N N . TRP A 1 634 ? 30.015 11.295 -7.741 1.00 80.81 634 TRP A N 1
ATOM 5037 C CA . TRP A 1 634 ? 30.162 10.544 -6.494 1.00 80.81 634 TRP A CA 1
ATOM 5038 C C . TRP A 1 634 ? 31.641 10.533 -6.054 1.00 80.81 634 TRP A C 1
ATOM 5040 O O . TRP A 1 634 ? 32.512 10.368 -6.911 1.00 80.81 634 TRP A O 1
ATOM 5050 N N . PRO A 1 635 ? 31.971 10.693 -4.756 1.00 76.44 635 PRO A N 1
ATOM 5051 C CA . PRO A 1 635 ? 31.097 10.813 -3.580 1.00 76.44 635 PRO A CA 1
ATOM 5052 C C . PRO A 1 635 ? 30.842 12.260 -3.124 1.00 76.44 635 PRO A C 1
ATOM 5054 O O . PRO A 1 635 ? 30.575 12.503 -1.951 1.00 76.44 635 PRO A O 1
ATOM 5057 N N . GLN A 1 636 ? 30.969 13.248 -4.012 1.00 78.69 636 GLN A N 1
ATOM 5058 C CA . GLN A 1 636 ? 30.941 14.661 -3.626 1.00 78.69 636 GLN A CA 1
ATOM 5059 C C . GLN A 1 636 ? 29.596 15.102 -3.040 1.00 78.69 636 GLN A C 1
ATOM 5061 O O . GLN A 1 636 ? 29.610 16.040 -2.256 1.00 78.69 636 GLN A O 1
ATOM 5066 N N . ASN A 1 637 ? 28.468 14.447 -3.366 1.00 77.50 637 ASN A N 1
ATOM 5067 C CA . ASN A 1 637 ? 27.220 14.640 -2.620 1.00 77.50 637 ASN A CA 1
ATOM 5068 C C . ASN A 1 637 ? 27.339 13.965 -1.240 1.00 77.50 637 ASN A C 1
ATOM 5070 O O . ASN A 1 637 ? 27.091 12.765 -1.081 1.00 77.50 637 ASN A O 1
ATOM 5074 N N . THR A 1 638 ? 27.753 14.752 -0.246 1.00 70.62 638 THR A N 1
ATOM 5075 C CA . THR A 1 638 ? 28.138 14.267 1.086 1.00 70.62 638 THR A CA 1
ATOM 5076 C C . THR A 1 638 ? 26.986 13.647 1.866 1.00 70.62 638 THR A C 1
ATOM 5078 O O . THR A 1 638 ? 27.226 12.743 2.662 1.00 70.62 638 THR A O 1
ATOM 5081 N N . ALA A 1 639 ? 25.743 14.065 1.608 1.00 71.19 639 ALA A N 1
ATOM 5082 C CA . ALA A 1 639 ? 24.567 13.488 2.251 1.00 71.19 639 ALA A CA 1
ATOM 5083 C C . ALA A 1 639 ? 24.444 11.991 1.951 1.00 71.19 639 ALA A C 1
ATOM 5085 O O . ALA A 1 639 ? 24.181 11.188 2.837 1.00 71.19 639 ALA A O 1
ATOM 5086 N N . CYS A 1 640 ? 24.721 11.592 0.712 1.00 72.06 640 CYS A N 1
ATOM 5087 C CA . CYS A 1 640 ? 24.724 10.184 0.347 1.00 72.06 640 CYS A CA 1
ATOM 5088 C C . CYS A 1 640 ? 26.009 9.460 0.768 1.00 72.06 640 CYS A C 1
ATOM 5090 O O . CYS A 1 640 ? 25.957 8.263 1.039 1.00 72.06 640 CYS A O 1
ATOM 5092 N N . ALA A 1 641 ? 27.144 10.166 0.841 1.00 64.12 641 ALA A N 1
ATOM 5093 C CA . ALA A 1 641 ? 28.411 9.602 1.309 1.00 64.12 641 ALA A CA 1
ATOM 5094 C C . ALA A 1 641 ? 28.383 9.230 2.801 1.00 64.12 641 ALA A C 1
ATOM 5096 O O . ALA A 1 641 ? 28.996 8.238 3.183 1.00 64.12 641 ALA A O 1
ATOM 5097 N N . PHE A 1 642 ? 27.657 9.992 3.625 1.00 57.91 642 PHE A N 1
ATOM 5098 C CA . PHE A 1 642 ? 27.534 9.754 5.065 1.00 57.91 642 PHE A CA 1
ATOM 5099 C C . PHE A 1 642 ? 26.626 8.552 5.379 1.00 57.91 642 PHE A C 1
ATOM 5101 O O . PHE A 1 642 ? 27.022 7.666 6.128 1.00 57.91 642 PHE A O 1
ATOM 5108 N N . TYR A 1 643 ? 25.466 8.447 4.716 1.00 53.91 643 TYR A N 1
ATOM 5109 C CA . TYR A 1 643 ? 24.512 7.337 4.903 1.00 53.91 643 TYR A CA 1
ATOM 5110 C C . TYR A 1 643 ? 25.072 5.945 4.558 1.00 53.91 643 TYR A C 1
ATOM 5112 O O . TYR A 1 643 ? 24.555 4.942 5.041 1.00 53.91 643 TYR A O 1
ATOM 5120 N N . LEU A 1 644 ? 26.115 5.862 3.724 1.00 52.81 644 LEU A N 1
ATOM 5121 C CA . LEU A 1 644 ? 26.765 4.593 3.367 1.00 52.81 644 LEU A CA 1
ATOM 5122 C C . LEU A 1 644 ? 27.942 4.218 4.283 1.00 52.81 644 LEU A C 1
ATOM 5124 O O . LEU A 1 644 ? 28.445 3.105 4.174 1.00 52.81 644 LEU A O 1
ATOM 5128 N N . GLN A 1 645 ? 28.384 5.108 5.182 1.00 45.50 645 GLN A N 1
ATOM 5129 C CA . GLN A 1 645 ? 29.415 4.784 6.180 1.00 45.50 645 GLN A CA 1
ATOM 5130 C C . GLN A 1 645 ? 28.848 4.064 7.414 1.00 45.50 645 GLN A C 1
ATOM 5132 O O . GLN A 1 645 ? 29.608 3.418 8.130 1.00 45.50 645 GLN A O 1
ATOM 5137 N N . GLU A 1 646 ? 27.534 4.135 7.651 1.00 39.00 646 GLU A N 1
ATOM 5138 C CA . GLU A 1 646 ? 26.876 3.507 8.808 1.00 39.00 646 GLU A CA 1
ATOM 5139 C C . GLU A 1 646 ? 26.429 2.051 8.572 1.00 39.00 646 GLU A C 1
ATOM 5141 O O . GLU A 1 646 ? 25.944 1.413 9.503 1.00 39.00 646 GLU A O 1
ATOM 5146 N N . CYS A 1 647 ? 26.628 1.480 7.375 1.00 36.66 647 CYS A N 1
ATOM 5147 C CA . CYS A 1 647 ? 26.538 0.027 7.184 1.00 36.66 647 CYS A CA 1
ATOM 5148 C C . CYS A 1 647 ? 27.844 -0.613 7.679 1.00 36.66 647 CYS A C 1
ATOM 5150 O O . CYS A 1 647 ? 28.878 -0.448 7.023 1.00 36.66 647 CYS A O 1
ATOM 5152 N N . PRO A 1 648 ? 27.849 -1.327 8.822 1.00 29.81 648 PRO A N 1
ATOM 5153 C CA . PRO A 1 648 ? 29.058 -1.967 9.304 1.00 29.81 648 PRO A CA 1
ATOM 5154 C C . PRO A 1 648 ? 29.446 -3.048 8.299 1.00 29.81 648 PRO A C 1
ATOM 5156 O O . PRO A 1 648 ? 28.661 -3.947 8.005 1.00 29.81 648 PRO A O 1
ATOM 5159 N N . ILE A 1 649 ? 30.668 -2.963 7.786 1.00 34.97 649 ILE A N 1
ATOM 5160 C CA . ILE A 1 649 ? 31.330 -4.097 7.149 1.00 34.97 649 ILE A CA 1
ATOM 5161 C C . ILE A 1 649 ? 31.543 -5.123 8.271 1.00 34.97 649 ILE A C 1
ATOM 5163 O O . ILE A 1 649 ? 32.445 -4.944 9.092 1.00 34.97 649 ILE A O 1
ATOM 5167 N N . SER A 1 650 ? 30.666 -6.128 8.362 1.00 28.62 650 SER A N 1
ATOM 5168 C CA . SER A 1 650 ? 30.852 -7.308 9.218 1.00 28.62 650 SER A CA 1
ATOM 5169 C C . SER A 1 650 ? 31.408 -8.467 8.411 1.00 28.62 650 SER A C 1
ATOM 5171 O O . SER A 1 650 ? 30.721 -8.841 7.432 1.00 28.62 650 SER A O 1
#

Foldseek 3Di:
DVVVVVVVVVVVVVVVVVVVCVVPDDDDPDCLQDQDPPQDQKDFQVPPPQQFDAQAQLVAPLCLQPLLVQLQRLLQNLVCVVPVHGAAWDSLLLQQQQPDPDPARDSLSSQQSQQLLLFTFGCVVPPDDNDHDHNDAALLTWGKHADDSQKDFYDLALSSVSVCCRPRNKKKWFFQDDPVQQQAAEDADDDPDRNPLTTRHIWIFRMWHDDPNFTWTWTAGNNALNHYPRRIHTYGTPPCGRVRSVGIMHGHHMDGQADDDDRFWAKDFFPPVDQAAFFQSAGWIKIKHRFYHPQSQAEEEAEEADAALWDLALLSSVVSSVVLCPDQLRHVVNDDRTDCLCLQANCDCLQAVADNRHIYMYGRHRQRLLLAFADPFFDDDDHGGTGRCSPVSNVSSLVVVCSRNPLLSHAEYEQEYFHSRLLVLLQCQVVSCCVNCVNPVNYLYEYERFQNQADQDQAPVPRGSRVLSGSVNSCVPRDVPHAGSLVQLCVPDDPVCSSVCSHNLRVLVRDPHQYEYHHELQAQCNCCPGRVDNLQDAPQRRDCVSPDPVSLVSSVVSSVVSLVSLVVSVVVPLSYAYAYAQAHHGDPSSGGVNLQQLQFFQQPPSHGPSNLVVCSSVVHQDPCRRHRHYPDHPPVSVSRVVVSVPRDPD

Radius of gyration: 29.44 Å; chains: 1; bounding box: 76×69×89 Å

pLDDT: mean 84.61, std 16.99, range [26.12, 98.38]

Organism: Stylonychia lemnae (NCBI:txid5949)

Secondary structure (DSSP, 8-state):
--SHHHHHHHHHHHHHHHHHHHHS----SS-SSS--TTS-S-EEGGGSTTTSPPPP----TT-TT-HHHHHHHHHHHHHHHHHS----B-HHHHHHH-----SS--HHHHHHHHHHTT-EEBTTTS---SS-------TTS-EEEE-TTSEEEPPS-HHHHHHHHHHH--EEEEE---HHHHT--SSEE--S----SS--EEEEEEEEEEETTEEEEEEE-SS-TTSTTTSEEEEE-SS-GGGTTSS-EEE-SEE-TTT----PPEEEES-TTS--B-TTSPBPEEEEE---GGGGGEEEEEE--------SSHHHHHHHHHHHTTSGGG-GGGS-SS--GGGTS-SSTTT-TTTTTSEEEEE---SSSSS----SSPEEETTEEE---HHHHHHHHHHHHHHHS-GGG--EEEEEEETHHHHHHHHHHHHHHHHHHTT-TT-EEEEEEES--------TTTSS-HHHHHHHHHHHHHTSSS--S-HHHHHHS-GGGGGGGGSHHHHGGG--S-EEEE--TT-HHHIIIII---SS-TTTT--GGGS-HHHHHHHHHHHHHHHHHHHHHHHH-TTEEEEE-S---S-STTS-HHHHHS--SSTTSS--HHHHHHHHHTT---TTTTEEE--SPTT-SHHHHHHTTSS---